Protein AF-A0A3S0NLK7-F1 (afdb_monomer)

Solvent-accessible surface area (backbone atoms only — not comparable to full-atom values): 34223 Å² total; per-residue (Å²): 104,27,42,64,58,26,30,25,56,43,74,73,51,51,88,79,39,88,52,37,78,46,50,52,75,60,57,81,65,45,55,48,45,50,27,15,70,61,69,14,64,43,46,38,21,33,33,42,29,36,54,94,36,46,49,74,52,38,60,86,57,75,62,65,37,59,60,49,41,72,63,35,58,80,70,47,54,76,66,58,44,52,55,42,70,75,43,75,79,43,39,48,42,82,36,52,50,73,43,48,59,56,44,64,71,34,70,73,47,45,51,30,44,77,71,64,45,32,44,85,68,46,72,49,74,67,65,29,29,29,29,73,78,40,47,34,31,42,37,55,89,38,64,54,24,48,33,36,15,30,90,30,33,48,65,51,22,50,41,63,41,53,76,36,41,46,39,30,11,27,46,52,41,48,39,46,73,32,71,65,24,50,47,53,45,68,77,38,70,50,54,42,78,49,39,19,26,26,31,40,35,36,44,57,97,91,38,77,44,48,72,56,20,31,38,31,25,58,44,81,51,28,72,87,44,32,69,41,44,30,32,34,39,46,36,39,39,39,77,45,63,96,88,38,80,22,61,46,55,50,41,33,46,53,35,10,62,75,68,75,48,55,43,43,58,40,38,51,52,38,49,52,44,43,46,58,70,44,53,58,51,54,55,46,39,34,63,77,64,15,45,47,62,58,49,23,29,87,27,32,27,37,30,40,44,101,67,60,37,62,65,35,40,36,41,43,60,33,68,37,45,34,29,38,48,94,31,42,68,64,49,35,71,65,33,76,72,61,43,74,67,29,63,30,65,40,60,71,82,60,44,42,51,55,46,42,30,22,46,40,59,52,22,50,47,37,49,42,46,39,37,29,80,69,68,34,38,64,50,69,64,47,44,43,49,54,39,48,61,43,59,77,41,45,92,73,50,83,77,51,39,44,54,47,65,54,35,41,49,52,41,58,37,79,35,46,55,62,25,52,75,70,65,50,46,37,70,81,42,52,94,88,59,46,61,46,65,41,82,36,78,39,70,44,33,56,70,32,60,54,47,75,61,33,57,54,94,58,72,56,77,79,48,72,50,74,42,78,96,76,73,43,40,42,35,33,20,45,59,44,70,91,80,42,43,70,60,53,53,54,45,32,57,35,82,87,34,38,90,78,67,71,60,58,64,60,66,70,61,56,49,51,49,50,68,55,40,60,80,36,89,32,27,29,53,29,40,28,19,54,73,83,40,80,40,33,39,40,31,37,31,30,34,69,63,38,75,70,29,75,75,52,96,46,46,43,29,36,31,28,53,50,80,48,73,64,57,77,54,76,95,74,46,55,65,67,63,54,50,46,53,52,49,41,56,54,62,51,38,85,49,46,55,31,43,34,40,65,52,46,71,83,43,57,72,57,55,59,52,42,44,62,53,28,38,43,82,78,49,76,44,80,52,102,88,50,52,18,37,34,27,44,23,38,61,67,42,26,32,72,61,38,56,69,52,54,58,53,45,77,74,109

InterPro domains:
  IPR007310 Aerobactin siderophore biosynthesis, IucA/IucC, N-terminal [PF04183] (2-238)
  IPR016181 Acyl-CoA N-acyltransferase [SSF55729] (447-637)
  IPR019432 Acyltransferase MbtK/IucB-like, conserved domain [SM01006] (477-526)
  IPR022770 Aerobactin siderophore biosynthesis IucA/IucC-like, C-terminal [PF06276] (269-427)
  IPR037455 Aerobactin siderophore biosynthesis, IucA/IucC-like [PTHR34384] (2-446)

Mean predicted aligned error: 5.91 Å

pLDDT: mean 93.72, std 5.97, range [46.5, 98.81]

Nearest PDB structures (foldseek):
  5jm8-assembly1_A  TM=9.174E-01  e=2.131E-36  Klebsiella pneumoniae subsp. pneumoniae
  5jm7-assembly1_A  TM=9.037E-01  e=6.084E-33  Klebsiella pneumoniae subsp. pneumoniae
  7qf6-assembly2_C  TM=8.451E-01  e=8.985E-13  Aspergillus fumigatus
  1yk3-assembly10_F  TM=9.274E-01  e=9.444E-11  Mycobacterium tuberculosis
  1yk3-assembly2_B  TM=9.245E-01  e=1.052E-10  Mycobacterium tuberculosis

Foldseek 3Di:
DFPLCQQLLLPPAQPQFPCQPAWALDDDCSCCQLHSVNQHKFFWWKKWAAVVFKDKFFLVDDTPQVVVCVQWLVFADPVVVVVCVVVVNTTMATAHQSLVVVQCPDPQVVVCVVVVRMDTRTGTDDMWTAGNLSQWTDDQADQKIKRFQAQIDRQLARSWDDQLLLVLLLLVSNLLVFPLNVVLCVVQVQEAEFGQNMWMFGHDPRDTDRRSTMGITGDPCHDPNRRFQKHQQSQQLDQDDPPHGGNVQCLLVVLCVVVVHALAVSLLVLLLLVLVNAVVSQQVCCLPVQKHFLQARRQWMFGADPSRHGRHIYGDDSSGIAGEPVCVVVSCVRPPPRCVSNVRYDYLVLPQLSRCQRRPVRGSVSSLCSCVVSVSHPSLVSLLSVLVSLVVCPVVHPRCNSVCLQWDLWGWYANSPVQVVVSQHLVVDDPRDSGDTDTDGRSSLCNLQDCVWQPNPDQDWPFWDADPVLRKIKTKGFDDCVPCLVVVLVLCCDPVNCVFPVSVDDSVVVSVVQVVRNPDSFKTKMFMDINNHTFKMKIKTQLSPDPVVVQDSDGSQEIEMDIGTRDDDPSPGPPLVNVLRVVLVSLLRPSHFKYKDWGAPPPVVVVVSVVLQQKDFDDWTD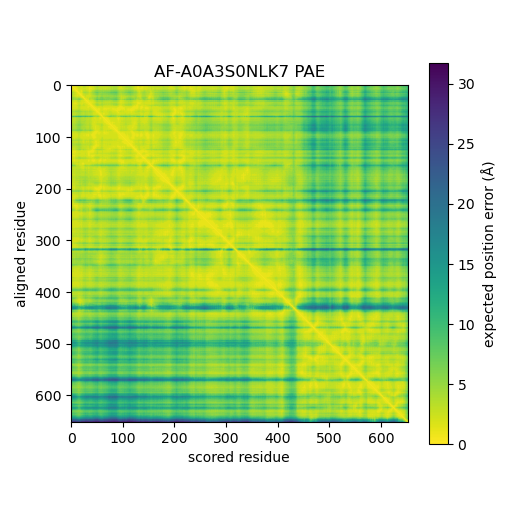DPVGITGIIIHGPVSRCVSVVVSVVVSVVD

Sequence (652 aa):
MSFIEAEQSLILGHILHPVPKSKQGFVGEDLLKYSPETSGRFQLFYFLVNPENMIEKNADGEPVSKELAEKIYPTLNPEHKRLWDQHPEYHILPMHPWEADYLLGQENVQIMEEQGILFALGHYGDYFTPTSSVRTVYNEDNKWMFKFSLHVKITNSERINLYPELHRGYDISMLLKTDWGKSLQKDFPEIDFMVDPAFMAVTFNGKVINGFNISIRRNPFQGEQKNKNVTLLAALCQDGILGKPSRLQNIITTTAEKLGQSVEKIAVEWFKQYLHLCVRPIVRILNTYGLACEFHQQNVMIELDRNGFPAKIYFRDNQGFFFREGKKDLVSAALPGIADESQSIIDEESLAPKYTYYLVTNNILGVVNALGCNRLADEKKLIDLVYKAFKELENEDETGLVSYITNKRNWYTKGNLITSLQNINEADESLEYPAVFLDTPNPLNKYFYSRQLIKPGTTGTVYSRHFEDKNITISIRPFDIDRDFEMVHEWFNMEHAKPYWKMDGPKRDLELWFRTILPGDEQHSFIGEVNGVPQFSFEPYWPMRDIVGAYYDSLPSDYGTHFFVAETRKDKKYSFESFQVALDYIFSLPEVGKCIGEASVEAVPTDRLITRLGYTREGVITMPHKTAYLTFCTRENYWEKCPESRLEVNNA

Structure (mmCIF, N/CA/C/O backbone):
data_AF-A0A3S0NLK7-F1
#
_entry.id   AF-A0A3S0NLK7-F1
#
loop_
_atom_site.group_PDB
_atom_site.id
_atom_site.type_symbol
_atom_site.label_atom_id
_atom_site.label_alt_id
_atom_site.label_comp_id
_atom_site.label_asym_id
_atom_site.label_entity_id
_atom_site.label_seq_id
_atom_site.pdbx_PDB_ins_code
_atom_site.Cartn_x
_atom_site.Cartn_y
_atom_site.Cartn_z
_atom_site.occupancy
_atom_site.B_iso_or_equiv
_atom_site.auth_seq_id
_atom_site.auth_comp_id
_atom_site.auth_asym_id
_atom_site.auth_atom_id
_atom_site.pdbx_PDB_model_num
ATOM 1 N N . MET A 1 1 ? 0.655 -21.603 -12.698 1.00 87.06 1 MET A N 1
ATOM 2 C CA . MET A 1 1 ? 0.553 -20.333 -13.432 1.00 87.06 1 MET A CA 1
ATOM 3 C C . MET A 1 1 ? 1.938 -19.735 -13.420 1.00 87.06 1 MET A C 1
ATOM 5 O O . MET A 1 1 ? 2.490 -19.605 -12.331 1.00 87.06 1 MET A O 1
ATOM 9 N N . SER A 1 2 ? 2.506 -19.512 -14.596 1.00 91.69 2 SER A N 1
ATOM 10 C CA . SER A 1 2 ? 3.814 -18.883 -14.775 1.00 91.69 2 SER A CA 1
ATOM 11 C C . SER A 1 2 ? 3.755 -17.383 -14.465 1.00 91.69 2 SER A C 1
ATOM 13 O O . SER A 1 2 ? 2.673 -16.816 -14.284 1.00 91.69 2 SER A O 1
ATOM 15 N N . PHE A 1 3 ? 4.923 -16.734 -14.448 1.00 94.44 3 PHE A N 1
ATOM 16 C CA . PHE A 1 3 ? 5.037 -15.282 -14.291 1.00 94.44 3 PHE A CA 1
ATOM 17 C C . PHE A 1 3 ? 4.181 -14.517 -15.316 1.00 94.44 3 PHE A C 1
ATOM 19 O O . PHE A 1 3 ? 3.362 -13.680 -14.937 1.00 94.44 3 PHE A O 1
ATOM 26 N N . ILE A 1 4 ? 4.334 -14.821 -16.610 1.00 96.06 4 ILE A N 1
ATOM 27 C CA . ILE A 1 4 ? 3.654 -14.051 -17.657 1.00 96.06 4 ILE A CA 1
ATOM 28 C C . ILE A 1 4 ? 2.142 -14.291 -17.675 1.00 96.06 4 ILE A C 1
ATOM 30 O O . ILE A 1 4 ? 1.378 -13.347 -17.860 1.00 96.06 4 ILE A O 1
ATOM 34 N N . GLU A 1 5 ? 1.691 -15.517 -17.394 1.00 95.50 5 GLU A N 1
ATOM 35 C CA . GLU A 1 5 ? 0.260 -15.803 -17.243 1.00 95.50 5 GLU A CA 1
ATOM 36 C C . GLU A 1 5 ? -0.346 -14.977 -16.099 1.00 95.50 5 GLU A C 1
ATOM 38 O O . GLU A 1 5 ? -1.459 -14.468 -16.225 1.00 95.50 5 GLU A O 1
ATOM 43 N N . ALA A 1 6 ? 0.384 -14.803 -14.992 1.00 94.38 6 ALA A N 1
ATOM 44 C CA . ALA A 1 6 ? -0.085 -13.992 -13.876 1.00 94.38 6 ALA A CA 1
ATOM 45 C C . ALA A 1 6 ? -0.149 -12.497 -14.226 1.00 94.38 6 ALA A C 1
ATOM 47 O O . ALA A 1 6 ? -1.147 -11.849 -13.908 1.00 94.38 6 ALA A O 1
ATOM 48 N N . GLU A 1 7 ? 0.859 -11.960 -14.918 1.00 96.25 7 GLU A N 1
ATOM 49 C CA . GLU A 1 7 ? 0.860 -10.576 -15.422 1.00 96.25 7 GLU A CA 1
ATOM 50 C C . GLU A 1 7 ? -0.325 -10.286 -16.351 1.00 96.25 7 GLU A C 1
ATOM 52 O O . GLU A 1 7 ? -0.942 -9.223 -16.267 1.00 96.25 7 GLU A O 1
ATOM 57 N N . GLN A 1 8 ? -0.667 -11.248 -17.208 1.00 96.50 8 GLN A N 1
ATOM 58 C CA . GLN A 1 8 ? -1.747 -11.135 -18.191 1.00 96.50 8 GLN A CA 1
ATOM 59 C C . GLN A 1 8 ? -3.132 -11.436 -17.614 1.00 96.50 8 GLN A C 1
ATOM 61 O O . GLN A 1 8 ? -4.150 -11.130 -18.231 1.00 96.50 8 GLN A O 1
ATOM 66 N N . SER A 1 9 ? -3.189 -11.972 -16.393 1.00 95.06 9 SER A N 1
ATOM 67 C CA . SER A 1 9 ? -4.448 -12.321 -15.734 1.00 95.06 9 SER A CA 1
ATOM 68 C C . SER A 1 9 ? -5.159 -11.148 -15.056 1.00 95.06 9 SER A C 1
ATOM 70 O O . SER A 1 9 ? -6.285 -11.328 -14.602 1.00 95.06 9 SER A O 1
ATOM 72 N N . LEU A 1 10 ? -4.556 -9.955 -14.961 1.00 95.31 10 LEU A N 1
ATOM 73 C CA . LEU A 1 10 ? -5.193 -8.781 -14.347 1.00 95.31 10 LEU A CA 1
ATOM 74 C C . LEU A 1 10 ? -6.214 -8.152 -15.309 1.00 95.31 10 LEU A C 1
ATOM 76 O O . LEU A 1 10 ? -5.906 -7.178 -15.992 1.00 95.31 10 LEU A O 1
ATOM 80 N N . ILE A 1 11 ? -7.441 -8.672 -15.355 1.00 94.00 11 ILE A N 1
ATOM 81 C CA . ILE A 1 11 ? -8.468 -8.241 -16.325 1.00 94.00 11 ILE A CA 1
ATOM 82 C C . ILE A 1 11 ? -9.276 -7.035 -15.835 1.00 94.00 11 ILE A C 1
ATOM 84 O O . ILE A 1 11 ? -9.714 -6.224 -16.645 1.00 94.00 11 ILE A O 1
ATOM 88 N N . LEU A 1 12 ? -9.452 -6.866 -14.522 1.00 93.56 12 LEU A N 1
ATOM 89 C CA . LEU A 1 12 ? -10.210 -5.732 -13.969 1.00 93.56 12 LEU A CA 1
ATOM 90 C C . LEU A 1 12 ? -9.354 -4.462 -13.833 1.00 93.56 12 LEU A C 1
ATOM 92 O O . LEU A 1 12 ? -9.858 -3.350 -13.960 1.00 93.56 12 LEU A O 1
ATOM 96 N N . GLY A 1 13 ? -8.036 -4.616 -13.669 1.00 92.69 13 GLY A N 1
ATOM 97 C CA . GLY A 1 13 ? -7.112 -3.498 -13.475 1.00 92.69 13 GLY A CA 1
ATOM 98 C C . GLY A 1 13 ? -7.158 -2.952 -12.046 1.00 92.69 13 GLY A C 1
ATOM 99 O O . GLY A 1 13 ? -7.387 -3.699 -11.100 1.00 92.69 13 GLY A O 1
ATOM 100 N N . HIS A 1 14 ? -6.886 -1.659 -11.874 1.00 91.56 14 HIS A N 1
ATOM 101 C CA . HIS A 1 14 ? -6.833 -1.035 -10.551 1.00 91.56 14 HIS A CA 1
ATOM 102 C C . HIS A 1 14 ? -8.239 -0.921 -9.927 1.00 91.56 14 HIS A C 1
ATOM 104 O O . HIS A 1 14 ? -9.056 -0.126 -10.381 1.00 91.56 14 HIS A O 1
ATOM 110 N N . ILE A 1 15 ? -8.487 -1.641 -8.825 1.00 87.62 15 ILE A N 1
ATOM 111 C CA . ILE A 1 15 ? -9.813 -1.753 -8.175 1.00 87.62 15 ILE A CA 1
ATOM 112 C C . ILE A 1 15 ? -10.405 -0.425 -7.664 1.00 87.62 15 ILE A C 1
ATOM 114 O O . ILE A 1 15 ? -11.615 -0.250 -7.648 1.00 87.62 15 ILE A O 1
ATOM 118 N N . LEU A 1 16 ? -9.555 0.533 -7.283 1.00 89.00 16 LEU A N 1
ATOM 119 C CA . LEU A 1 16 ? -9.941 1.878 -6.836 1.00 89.00 16 LEU A CA 1
ATOM 120 C C . LEU A 1 16 ? -9.727 2.968 -7.904 1.00 89.00 16 LEU A C 1
ATOM 122 O O . LEU A 1 16 ? -9.461 4.117 -7.555 1.00 89.00 16 LEU A O 1
ATOM 126 N N . HIS A 1 17 ? -9.771 2.635 -9.195 1.00 92.19 17 HIS A N 1
ATOM 127 C CA . HIS A 1 17 ? -9.670 3.614 -10.282 1.00 92.19 17 HIS A CA 1
ATOM 128 C C . HIS A 1 17 ? -10.963 3.616 -11.115 1.00 92.19 17 HIS A C 1
ATOM 130 O O . HIS A 1 17 ? -11.472 2.539 -11.410 1.00 92.19 17 HIS A O 1
ATOM 136 N N . PRO A 1 18 ? -11.503 4.780 -11.534 1.00 93.19 18 PRO A N 1
ATOM 137 C CA . PRO A 1 18 ? -12.793 4.836 -12.234 1.00 93.19 18 PRO A CA 1
ATOM 138 C C . PRO A 1 18 ? -12.772 4.210 -13.636 1.00 93.19 18 PRO A C 1
ATOM 140 O O . PRO A 1 18 ? -13.767 3.648 -14.081 1.00 93.19 18 PRO A O 1
ATOM 143 N N . VAL A 1 19 ? -11.640 4.302 -14.342 1.00 92.62 19 VAL A N 1
ATOM 144 C CA . VAL A 1 19 ? -11.469 3.776 -15.712 1.00 92.62 19 VAL A CA 1
ATOM 145 C C . VAL A 1 19 ? -10.187 2.938 -15.845 1.00 92.62 19 VAL A C 1
ATOM 147 O O . VAL A 1 19 ? -9.260 3.307 -16.564 1.00 92.62 19 VAL A O 1
ATOM 150 N N . PRO A 1 20 ? -10.071 1.811 -15.120 1.00 92.56 20 PRO A N 1
ATOM 151 C CA . PRO A 1 20 ? -8.802 1.102 -14.916 1.00 92.56 20 PRO A CA 1
ATOM 152 C C . PRO A 1 20 ? -8.222 0.465 -16.187 1.00 92.56 20 PRO A C 1
ATOM 154 O O . PRO A 1 20 ? -7.042 0.122 -16.213 1.00 92.56 20 PRO A O 1
ATOM 157 N N . LYS A 1 21 ? -9.045 0.302 -17.230 1.00 93.56 21 LYS A N 1
ATOM 158 C CA . LYS A 1 21 ? -8.667 -0.259 -18.536 1.00 93.56 21 LYS A CA 1
ATOM 159 C C . LYS A 1 21 ? -8.654 0.756 -19.676 1.00 93.56 21 LYS A C 1
ATOM 161 O O . LYS A 1 21 ? -8.452 0.368 -20.823 1.00 93.56 21 LYS A O 1
ATOM 166 N N . SER A 1 22 ? -8.833 2.041 -19.369 1.00 92.69 22 SER A N 1
ATOM 167 C CA . SER A 1 22 ? -8.627 3.107 -20.349 1.00 92.69 22 SER A CA 1
ATOM 168 C C . SER A 1 22 ? -7.155 3.145 -20.772 1.00 92.69 22 SER A C 1
ATOM 170 O O . SER A 1 22 ? -6.270 3.212 -19.919 1.00 92.69 22 SER A O 1
ATOM 172 N N . LYS A 1 23 ? -6.917 3.101 -22.087 1.00 93.56 23 LYS A N 1
ATOM 173 C CA . LYS A 1 23 ? -5.602 3.167 -22.747 1.00 93.56 23 LYS A CA 1
ATOM 174 C C . LYS A 1 23 ? -5.692 4.209 -23.867 1.00 93.56 23 LYS A C 1
ATOM 176 O O . LYS A 1 23 ? -5.862 3.858 -25.032 1.00 93.56 23 LYS A O 1
ATOM 181 N N . GLN A 1 24 ? -5.714 5.491 -23.502 1.00 91.69 24 GLN A N 1
ATOM 182 C CA . GLN A 1 24 ? -5.967 6.575 -24.460 1.00 91.69 24 GLN A CA 1
ATOM 183 C C . GLN A 1 24 ? -4.737 6.754 -25.351 1.00 91.69 24 GLN A C 1
ATOM 185 O O . GLN A 1 24 ? -3.665 7.067 -24.844 1.00 91.69 24 GLN A O 1
ATOM 190 N N . GLY A 1 25 ? -4.901 6.503 -26.649 1.00 89.94 25 GLY A N 1
ATOM 191 C CA . GLY A 1 25 ? -3.826 6.465 -27.646 1.00 89.94 25 GLY A CA 1
ATOM 192 C C . GLY A 1 25 ? -3.900 5.208 -28.517 1.00 89.94 25 GLY A C 1
ATOM 193 O O . GLY A 1 25 ? -3.697 5.282 -29.722 1.00 89.94 25 GLY A O 1
ATOM 194 N N . PHE A 1 26 ? -4.307 4.071 -27.942 1.00 94.19 26 PHE A N 1
ATOM 195 C CA . PHE A 1 26 ? -4.542 2.840 -28.702 1.00 94.19 26 PHE A CA 1
ATOM 196 C C . PHE A 1 26 ? -5.905 2.852 -29.394 1.00 94.19 26 PHE A C 1
ATOM 198 O O . PHE A 1 26 ? -6.930 3.137 -28.766 1.00 94.19 26 PHE A O 1
ATOM 205 N N . VAL A 1 27 ? -5.927 2.480 -30.676 1.00 90.56 27 VAL A N 1
ATOM 206 C CA . VAL A 1 27 ? -7.148 2.390 -31.487 1.00 90.56 27 VAL A CA 1
ATOM 207 C C . VAL A 1 27 ? -7.252 1.036 -32.190 1.00 90.56 27 VAL A C 1
ATOM 209 O O . VAL A 1 27 ? -6.257 0.441 -32.590 1.00 90.56 27 VAL A O 1
ATOM 212 N N . GLY A 1 28 ? -8.476 0.526 -32.352 1.00 90.25 28 GLY A N 1
ATOM 213 C CA . GLY A 1 28 ? -8.734 -0.694 -33.127 1.00 90.25 28 GLY A CA 1
ATOM 214 C C . GLY A 1 28 ? -7.895 -1.900 -32.679 1.00 90.25 28 GLY A C 1
ATOM 215 O O . GLY A 1 28 ? -8.035 -2.377 -31.552 1.00 90.25 28 GLY A O 1
ATOM 216 N N . GLU A 1 29 ? -7.039 -2.399 -33.575 1.00 92.38 29 GLU A N 1
ATOM 217 C CA . GLU A 1 29 ? -6.204 -3.588 -33.353 1.00 92.38 29 GLU A CA 1
ATOM 218 C C . GLU A 1 29 ? -5.076 -3.379 -32.331 1.00 92.38 29 GLU A C 1
ATOM 220 O O . GLU A 1 29 ? -4.624 -4.363 -31.736 1.00 92.38 29 GLU A O 1
ATOM 225 N N . ASP A 1 30 ? -4.673 -2.134 -32.043 1.00 94.44 30 ASP A N 1
ATOM 226 C CA . ASP A 1 30 ? -3.659 -1.826 -31.021 1.00 94.44 30 ASP A CA 1
ATOM 227 C C . ASP A 1 30 ? -4.038 -2.432 -29.669 1.00 94.44 30 ASP A C 1
ATOM 229 O O . ASP A 1 30 ? -3.212 -3.025 -28.970 1.00 94.44 30 ASP A O 1
ATOM 233 N N . LEU A 1 31 ? -5.327 -2.341 -29.325 1.00 92.62 31 LEU A N 1
ATOM 234 C CA . LEU A 1 31 ? -5.859 -2.879 -28.082 1.00 92.62 31 LEU A CA 1
ATOM 235 C C . LEU A 1 31 ? -5.753 -4.400 -28.017 1.00 92.62 31 LEU A C 1
ATOM 237 O O . LEU A 1 31 ? -5.651 -4.922 -26.917 1.00 92.62 31 LEU A O 1
ATOM 241 N N . LEU A 1 32 ? -5.769 -5.120 -29.138 1.00 92.50 32 LEU A N 1
ATOM 242 C CA . LEU A 1 32 ? -5.601 -6.576 -29.144 1.00 92.50 32 LEU A CA 1
ATOM 243 C C . LEU A 1 32 ? -4.123 -6.971 -29.143 1.00 92.50 32 LEU A C 1
ATOM 245 O O . LEU A 1 32 ? -3.751 -7.971 -28.531 1.00 92.50 32 LEU A O 1
ATOM 249 N N . LYS A 1 33 ? -3.280 -6.188 -29.818 1.00 95.44 33 LYS A N 1
ATOM 250 C CA . LYS A 1 33 ? -1.861 -6.493 -30.012 1.00 95.44 33 LYS A CA 1
ATOM 251 C C . LYS A 1 33 ? -0.993 -6.125 -28.809 1.00 95.44 33 LYS A C 1
ATOM 253 O O . LYS A 1 33 ? -0.099 -6.892 -28.456 1.00 95.44 33 LYS A O 1
ATOM 258 N N . TYR A 1 34 ? -1.250 -4.976 -28.185 1.00 96.75 34 TYR A N 1
ATOM 259 C CA . TYR A 1 34 ? -0.389 -4.398 -27.145 1.00 96.75 34 TYR A CA 1
ATOM 260 C C . TYR A 1 34 ? -0.966 -4.516 -25.729 1.00 96.75 34 TYR A C 1
ATOM 262 O O . TYR A 1 34 ? -0.320 -4.123 -24.761 1.00 96.75 34 TYR A O 1
ATOM 270 N N . SER A 1 35 ? -2.160 -5.086 -25.571 1.00 95.31 35 SER A N 1
ATOM 271 C CA . SER A 1 35 ? -2.757 -5.316 -24.254 1.00 95.31 35 SER A CA 1
ATOM 272 C C . SER A 1 35 ? -2.306 -6.640 -23.624 1.00 95.31 35 SER A C 1
ATOM 274 O O . SER A 1 35 ? -2.292 -7.668 -24.303 1.00 95.31 35 SER A O 1
ATOM 276 N N . PRO A 1 36 ? -2.006 -6.667 -22.313 1.00 96.12 36 PRO A N 1
ATOM 277 C CA . PRO A 1 36 ? -1.712 -7.911 -21.605 1.00 96.12 36 PRO A CA 1
ATOM 278 C C . PRO A 1 36 ? -2.922 -8.847 -21.526 1.00 96.12 36 PRO A C 1
ATOM 280 O O . PRO A 1 36 ? -2.758 -10.058 -21.598 1.00 96.12 36 PRO A O 1
ATOM 283 N N . GLU A 1 37 ? -4.140 -8.309 -21.438 1.00 94.75 37 GLU A N 1
ATOM 284 C CA . GLU A 1 37 ? -5.375 -9.086 -21.254 1.00 94.75 37 GLU A CA 1
ATOM 285 C C . GLU A 1 37 ? -5.709 -9.993 -22.451 1.00 94.75 37 GLU A C 1
ATOM 287 O O . GLU A 1 37 ? -6.505 -10.921 -22.326 1.00 94.75 37 GLU A O 1
ATOM 292 N N . THR A 1 38 ? -5.119 -9.717 -23.614 1.00 94.94 38 THR A N 1
ATOM 293 C CA . THR A 1 38 ? -5.295 -10.479 -24.859 1.00 94.94 38 THR A CA 1
ATOM 294 C C . THR A 1 38 ? -4.093 -11.358 -25.187 1.00 94.94 38 THR A C 1
ATOM 296 O O . THR A 1 38 ? -4.088 -12.004 -26.235 1.00 94.94 38 THR A O 1
ATOM 299 N N . SER A 1 39 ? -3.071 -11.384 -24.321 1.00 95.88 39 SER A N 1
ATOM 300 C CA . SER A 1 39 ? -1.820 -12.118 -24.540 1.00 95.88 39 SER A CA 1
ATOM 301 C C . SER A 1 39 ? -1.176 -11.818 -25.902 1.00 95.88 39 SER A C 1
ATOM 303 O O . SER A 1 39 ? -0.604 -12.701 -26.547 1.00 95.88 39 SER A O 1
ATOM 305 N N . GLY A 1 40 ? -1.287 -10.564 -26.359 1.00 95.38 40 GLY A N 1
ATOM 306 C CA . GLY A 1 40 ? -0.778 -10.141 -27.659 1.00 95.38 40 GLY A CA 1
ATOM 307 C C . GLY A 1 40 ? 0.734 -10.335 -27.771 1.00 95.38 40 GLY A C 1
ATOM 308 O O . GLY A 1 40 ? 1.470 -10.230 -26.786 1.00 95.38 40 GLY A O 1
ATOM 309 N N . ARG A 1 41 ? 1.219 -10.656 -28.973 1.00 97.06 41 ARG A N 1
ATOM 310 C CA . ARG A 1 41 ? 2.651 -10.835 -29.248 1.00 97.06 41 ARG A CA 1
ATOM 311 C C . ARG A 1 41 ? 3.077 -10.004 -30.444 1.00 97.06 41 ARG A C 1
ATOM 313 O O . ARG A 1 41 ? 2.363 -9.942 -31.442 1.00 97.06 41 ARG A O 1
ATOM 320 N N . PHE A 1 42 ? 4.259 -9.406 -30.364 1.00 98.06 42 PHE A N 1
ATOM 321 C CA . PHE A 1 42 ? 4.812 -8.580 -31.434 1.00 98.06 42 PHE A CA 1
ATOM 322 C C . PHE A 1 42 ? 6.340 -8.588 -31.419 1.00 98.06 42 PHE A C 1
ATOM 324 O O . PHE A 1 42 ? 6.962 -8.761 -30.374 1.00 98.06 42 PHE A O 1
ATOM 331 N N . GLN A 1 43 ? 6.937 -8.400 -32.592 1.00 97.88 43 GLN A N 1
ATOM 332 C CA . GLN A 1 43 ? 8.355 -8.074 -32.716 1.00 97.88 43 GLN A CA 1
ATOM 333 C C . GLN A 1 43 ? 8.576 -6.608 -32.346 1.00 97.88 43 GLN A C 1
ATOM 335 O O . GLN A 1 43 ? 7.712 -5.763 -32.603 1.00 97.88 43 GLN A O 1
ATOM 340 N N . LEU A 1 44 ? 9.727 -6.306 -31.750 1.00 98.50 44 LEU A N 1
ATOM 341 C CA . LEU A 1 44 ? 10.121 -4.926 -31.471 1.00 98.50 44 LEU A CA 1
ATOM 342 C C . LEU A 1 44 ? 10.449 -4.197 -32.775 1.00 98.50 44 LEU A C 1
ATOM 344 O O . LEU A 1 44 ? 10.815 -4.822 -33.770 1.00 98.50 44 LEU A O 1
ATOM 348 N N . PHE A 1 45 ? 10.302 -2.876 -32.762 1.00 98.62 45 PHE A N 1
ATOM 349 C CA . PHE A 1 45 ? 10.822 -2.008 -33.813 1.00 98.62 45 PHE A CA 1
ATOM 350 C C . PHE A 1 45 ? 12.277 -1.660 -33.494 1.00 98.62 45 PHE A C 1
ATOM 352 O O . PHE A 1 45 ? 12.625 -1.563 -32.321 1.00 98.62 45 PHE A O 1
ATOM 359 N N . TYR A 1 46 ? 13.128 -1.461 -34.495 1.00 98.62 46 TYR A N 1
ATOM 360 C CA . TYR A 1 46 ? 14.517 -1.066 -34.276 1.00 98.62 46 TYR A CA 1
ATOM 361 C C . TYR A 1 46 ? 14.878 0.200 -35.042 1.00 98.62 46 TYR A C 1
ATOM 363 O O . TYR A 1 46 ? 14.493 0.369 -36.199 1.00 98.62 46 TYR A O 1
ATOM 371 N N . PHE A 1 47 ? 15.666 1.053 -34.395 1.00 98.62 47 PHE A N 1
ATOM 372 C CA . PHE A 1 47 ? 16.392 2.148 -35.024 1.00 98.62 47 PHE A CA 1
ATOM 373 C C . PHE A 1 47 ? 17.889 1.846 -35.025 1.00 98.62 47 PHE A C 1
ATOM 375 O O . PHE A 1 47 ? 18.392 1.147 -34.143 1.00 98.62 47 PHE A O 1
ATOM 382 N N . LEU A 1 48 ? 18.594 2.403 -36.000 1.00 98.19 48 LEU A N 1
ATOM 383 C CA . LEU A 1 48 ? 20.046 2.520 -36.012 1.00 98.19 48 LEU A CA 1
ATOM 384 C C . LEU A 1 48 ? 20.389 3.983 -35.716 1.00 98.19 48 LEU A C 1
ATOM 386 O O . LEU A 1 48 ? 19.915 4.854 -36.437 1.00 98.19 48 LEU A O 1
ATOM 390 N N . VAL A 1 49 ? 21.144 4.270 -34.655 1.00 98.50 49 VAL A N 1
ATOM 391 C CA . VAL A 1 49 ? 21.330 5.634 -34.125 1.00 98.50 49 VAL A CA 1
ATOM 392 C C . VAL A 1 49 ? 22.812 5.971 -34.007 1.00 98.50 49 VAL A C 1
ATOM 394 O O . VAL A 1 49 ? 23.605 5.151 -33.541 1.00 98.50 49 VAL A O 1
ATOM 397 N N . ASN A 1 50 ? 23.180 7.192 -34.392 1.00 98.06 50 ASN A N 1
ATOM 398 C CA . ASN A 1 50 ? 24.525 7.716 -34.201 1.00 98.06 50 ASN A CA 1
ATOM 399 C C . ASN A 1 50 ? 24.881 7.715 -32.696 1.00 98.06 50 ASN A C 1
ATOM 401 O O . ASN A 1 50 ? 24.121 8.273 -31.895 1.00 98.06 50 ASN A O 1
ATOM 405 N N . PRO A 1 51 ? 26.020 7.124 -32.283 1.00 96.69 51 PRO A N 1
ATOM 406 C CA . PRO A 1 51 ? 26.405 7.046 -30.875 1.00 96.69 51 PRO A CA 1
ATOM 407 C C . PRO A 1 51 ? 26.572 8.419 -30.207 1.00 96.69 51 PRO A C 1
ATOM 409 O O . PRO A 1 51 ? 26.356 8.522 -29.004 1.00 96.69 51 PRO A O 1
ATOM 412 N N . GLU A 1 52 ? 26.883 9.489 -30.950 1.00 96.81 52 GLU A N 1
ATOM 413 C CA . GLU A 1 52 ? 26.953 10.854 -30.396 1.00 96.81 52 GLU A CA 1
ATOM 414 C C . GLU A 1 52 ? 25.589 11.371 -29.907 1.00 96.81 52 GLU A C 1
ATOM 416 O O . GLU A 1 52 ? 25.518 12.258 -29.056 1.00 96.81 52 GLU A O 1
ATOM 421 N N . ASN A 1 53 ? 24.500 10.793 -30.416 1.00 98.00 53 ASN A N 1
ATOM 422 C CA . ASN A 1 53 ? 23.129 11.139 -30.067 1.00 98.00 53 ASN A CA 1
ATOM 423 C C . ASN A 1 53 ? 22.483 10.130 -29.114 1.00 98.00 53 ASN A C 1
ATOM 425 O O . ASN A 1 53 ? 21.331 10.328 -28.732 1.00 98.00 53 ASN A O 1
ATOM 429 N N . MET A 1 54 ? 23.189 9.078 -28.701 1.00 97.19 54 MET A N 1
ATOM 430 C CA . MET A 1 54 ? 22.646 8.020 -27.855 1.00 97.19 54 MET A CA 1
ATOM 431 C C . MET A 1 54 ? 23.351 7.986 -26.499 1.00 97.19 54 MET A C 1
ATOM 433 O O . MET A 1 54 ? 24.573 7.928 -26.403 1.00 97.19 54 MET A O 1
ATOM 437 N N . ILE A 1 55 ? 22.563 7.979 -25.428 1.00 97.75 55 ILE A N 1
ATOM 438 C CA . ILE A 1 55 ? 23.047 7.734 -24.071 1.00 97.75 55 ILE A CA 1
ATOM 439 C C . ILE A 1 55 ? 22.706 6.294 -23.727 1.00 97.75 55 ILE A C 1
ATOM 441 O O . ILE A 1 55 ? 21.538 5.909 -23.744 1.00 97.75 55 ILE A O 1
ATOM 445 N N . GLU A 1 56 ? 23.716 5.513 -23.368 1.00 97.75 56 GLU A N 1
ATOM 446 C CA . GLU A 1 56 ? 23.549 4.143 -22.904 1.00 97.75 56 GLU A CA 1
ATOM 447 C C . GLU A 1 56 ? 24.368 3.926 -21.634 1.00 97.75 56 GLU A C 1
ATOM 449 O O . GLU A 1 56 ? 25.558 4.244 -21.576 1.00 97.75 56 GLU A O 1
ATOM 454 N N . LYS A 1 57 ? 23.727 3.370 -20.606 1.00 97.00 57 LYS A N 1
ATOM 455 C CA . LYS A 1 57 ? 24.399 2.901 -19.393 1.00 97.00 57 LYS A CA 1
ATOM 456 C C . LYS A 1 57 ? 23.985 1.462 -19.121 1.00 97.00 57 LYS A C 1
ATOM 458 O O . LYS A 1 57 ? 22.829 1.107 -19.334 1.00 97.00 57 LYS A O 1
ATOM 463 N N . ASN A 1 58 ? 24.910 0.653 -18.606 1.00 97.19 58 ASN A N 1
ATOM 464 C CA . ASN A 1 58 ? 24.619 -0.679 -18.086 1.00 97.19 58 ASN A CA 1
ATOM 465 C C . ASN A 1 58 ? 25.491 -0.983 -16.864 1.00 97.19 58 ASN A C 1
ATOM 467 O O . ASN A 1 58 ? 26.707 -1.124 -16.971 1.00 97.19 58 ASN A O 1
ATOM 471 N N . ALA A 1 59 ? 24.866 -1.130 -15.699 1.00 95.50 59 ALA A N 1
ATOM 472 C CA . ALA A 1 59 ? 25.554 -1.489 -14.470 1.00 95.50 59 ALA A CA 1
ATOM 473 C C . ALA A 1 59 ? 26.174 -2.895 -14.558 1.00 95.50 59 ALA A C 1
ATOM 475 O O . ALA A 1 59 ? 27.157 -3.169 -13.874 1.00 95.50 59 ALA A O 1
ATOM 476 N N . ASP A 1 60 ? 25.616 -3.804 -15.369 1.00 92.88 60 ASP A N 1
ATOM 477 C CA . ASP A 1 60 ? 26.025 -5.212 -15.506 1.00 92.88 60 ASP A CA 1
ATOM 478 C C . ASP A 1 60 ? 27.168 -5.460 -16.510 1.00 92.88 60 ASP A C 1
ATOM 480 O O . ASP A 1 60 ? 27.546 -6.614 -16.718 1.00 92.88 60 ASP A O 1
ATOM 484 N N . GLY A 1 61 ? 27.769 -4.410 -17.076 1.00 89.38 61 GLY A N 1
ATOM 485 C CA . GLY A 1 61 ? 28.954 -4.517 -17.929 1.00 89.38 61 GLY A CA 1
ATOM 486 C C . GLY A 1 61 ? 28.699 -4.032 -19.352 1.00 89.38 61 GLY A C 1
ATOM 487 O O . GLY A 1 61 ? 28.537 -2.837 -19.569 1.00 89.38 61 GLY A O 1
ATOM 488 N N . GLU A 1 62 ? 28.714 -4.947 -20.324 1.00 90.94 62 GLU A N 1
ATOM 489 C CA . GLU A 1 62 ? 28.671 -4.602 -21.754 1.00 90.94 62 GLU A CA 1
ATOM 490 C C . GLU A 1 62 ? 27.388 -3.848 -22.162 1.00 90.94 62 GLU A C 1
ATOM 492 O O . GLU A 1 62 ? 26.309 -4.156 -21.642 1.00 90.94 62 GLU A O 1
ATOM 497 N N . PRO A 1 63 ? 27.469 -2.921 -23.135 1.00 94.88 63 PRO A N 1
ATOM 498 C CA . PRO A 1 63 ? 26.302 -2.281 -23.738 1.00 94.88 63 PRO A CA 1
ATOM 499 C C . PRO A 1 63 ? 25.268 -3.303 -24.228 1.00 94.88 63 PRO A C 1
ATOM 501 O O . PRO A 1 63 ? 25.601 -4.293 -24.886 1.00 94.88 63 PRO A O 1
ATOM 504 N N . VAL A 1 64 ? 23.995 -3.059 -23.925 1.00 96.62 64 VAL A N 1
ATOM 505 C CA . VAL A 1 64 ? 22.884 -3.902 -24.384 1.00 96.62 64 VAL A CA 1
ATOM 506 C C . VAL A 1 64 ? 22.685 -3.743 -25.894 1.00 96.62 64 VAL A C 1
ATOM 508 O O . VAL A 1 64 ? 22.326 -4.714 -26.560 1.00 96.62 64 VAL A O 1
ATOM 511 N N . SER A 1 65 ? 22.981 -2.567 -26.459 1.00 96.75 65 SER A N 1
ATOM 512 C CA . SER A 1 65 ? 22.953 -2.319 -27.908 1.00 96.75 65 SER A CA 1
ATOM 513 C C . SER A 1 65 ? 23.859 -3.292 -28.669 1.00 96.75 65 SER A C 1
ATOM 515 O O . SER A 1 65 ? 23.450 -3.869 -29.674 1.00 96.75 65 SER A O 1
ATOM 517 N N . LYS A 1 66 ? 25.057 -3.566 -28.149 1.00 95.62 66 LYS A N 1
ATOM 518 C CA . LYS A 1 66 ? 26.013 -4.506 -28.747 1.00 95.62 66 LYS A CA 1
ATOM 519 C C . LYS A 1 66 ? 25.478 -5.938 -28.782 1.00 95.62 66 LYS A C 1
ATOM 521 O O . LYS A 1 66 ? 25.522 -6.586 -29.823 1.00 95.62 66 LYS A O 1
ATOM 526 N N . GLU A 1 67 ? 24.924 -6.424 -27.672 1.00 94.75 67 GLU A N 1
ATOM 527 C CA . GLU A 1 67 ? 24.301 -7.754 -27.633 1.00 94.75 67 GLU A CA 1
ATOM 528 C C . GLU A 1 67 ? 23.106 -7.851 -28.590 1.00 94.75 67 GLU A C 1
ATOM 530 O O . GLU A 1 67 ? 22.917 -8.863 -29.270 1.00 94.75 67 GLU A O 1
ATOM 535 N N . LEU A 1 68 ? 22.273 -6.809 -28.636 1.00 95.88 68 LEU A N 1
ATOM 536 C CA . LEU A 1 68 ? 21.143 -6.761 -29.556 1.00 95.88 68 LEU A CA 1
ATOM 537 C C . LEU A 1 68 ? 21.619 -6.750 -31.008 1.00 95.88 68 LEU A C 1
ATOM 539 O O . LEU A 1 68 ? 21.020 -7.434 -31.831 1.00 95.88 68 LEU A O 1
ATOM 543 N N . ALA A 1 69 ? 22.710 -6.054 -31.326 1.00 95.62 69 ALA A N 1
ATOM 544 C CA . ALA A 1 69 ? 23.264 -6.021 -32.673 1.00 95.62 69 ALA A CA 1
ATOM 545 C C . ALA A 1 69 ? 23.668 -7.417 -33.164 1.00 95.62 69 ALA A C 1
ATOM 547 O O . ALA A 1 69 ? 23.271 -7.813 -34.260 1.00 95.62 69 ALA A O 1
ATOM 548 N N . GLU A 1 70 ? 24.359 -8.201 -32.331 1.00 94.81 70 GLU A N 1
ATOM 549 C CA . GLU A 1 70 ? 24.753 -9.581 -32.655 1.00 94.81 70 GLU A CA 1
ATOM 550 C C . GLU A 1 70 ? 23.545 -10.481 -32.965 1.00 94.81 70 GLU A C 1
ATOM 552 O O . GLU A 1 70 ? 23.613 -11.343 -33.845 1.00 94.81 70 GLU A O 1
ATOM 557 N N . LYS A 1 71 ? 22.420 -10.264 -32.272 1.00 94.19 71 LYS A N 1
ATOM 558 C CA . LYS A 1 71 ? 21.179 -11.031 -32.469 1.00 94.19 71 LYS A CA 1
ATOM 559 C C . LYS A 1 71 ? 20.361 -10.544 -33.661 1.00 94.19 71 LYS A C 1
ATOM 561 O O . LYS A 1 71 ? 19.787 -11.359 -34.381 1.00 94.19 71 LYS A O 1
ATOM 566 N N . ILE A 1 72 ? 20.284 -9.232 -33.869 1.00 96.44 72 ILE A N 1
ATOM 567 C CA . ILE A 1 72 ? 19.384 -8.629 -34.854 1.00 96.44 72 ILE A CA 1
ATOM 568 C C . ILE A 1 72 ? 20.015 -8.568 -36.237 1.00 96.44 72 ILE A C 1
ATOM 570 O O . ILE A 1 72 ? 19.330 -8.902 -37.205 1.00 96.44 72 ILE A O 1
ATOM 574 N N . TYR A 1 73 ? 21.305 -8.236 -36.354 1.00 96.75 73 TYR A N 1
ATOM 575 C CA . TYR A 1 73 ? 21.980 -8.096 -37.646 1.00 96.75 73 TYR A CA 1
ATOM 576 C C . TYR A 1 73 ? 21.775 -9.309 -38.579 1.00 96.75 73 TYR A C 1
ATOM 578 O O . TYR A 1 73 ? 21.403 -9.108 -39.740 1.00 96.75 73 TYR A O 1
ATOM 586 N N . PRO A 1 74 ? 21.887 -10.578 -38.121 1.00 96.44 74 PRO A N 1
ATOM 587 C CA . PRO A 1 74 ? 21.623 -11.741 -38.972 1.00 96.44 74 PRO A CA 1
ATOM 588 C C . PRO A 1 74 ? 20.199 -11.786 -39.545 1.00 96.44 74 PRO A C 1
ATOM 590 O O . PRO A 1 74 ? 20.020 -12.258 -40.672 1.00 96.44 74 PRO A O 1
ATOM 593 N N . THR A 1 75 ? 19.214 -11.266 -38.806 1.00 96.06 75 THR A N 1
ATOM 594 C CA . THR A 1 75 ? 17.781 -11.281 -39.156 1.00 96.06 75 THR A CA 1
ATOM 595 C C . THR A 1 75 ? 17.365 -10.164 -40.114 1.00 96.06 75 THR A C 1
ATOM 597 O O . THR A 1 75 ? 16.288 -10.243 -40.704 1.00 96.06 75 THR A O 1
ATOM 600 N N . LEU A 1 76 ? 18.217 -9.151 -40.306 1.00 96.44 76 LEU A N 1
ATOM 601 C CA . LEU A 1 76 ? 17.930 -8.014 -41.176 1.00 96.44 76 LEU A CA 1
ATOM 602 C C . LEU A 1 76 ? 17.787 -8.426 -42.645 1.00 96.44 76 LEU A C 1
ATOM 604 O O . LEU A 1 76 ? 18.506 -9.301 -43.152 1.00 96.44 76 LEU A O 1
ATOM 608 N N . ASN A 1 77 ? 16.891 -7.732 -43.349 1.00 96.69 77 ASN A N 1
ATOM 609 C CA . ASN A 1 77 ? 16.787 -7.836 -44.799 1.00 96.69 77 ASN A CA 1
ATOM 610 C C . ASN A 1 77 ? 18.064 -7.271 -45.487 1.00 96.69 77 ASN A C 1
ATOM 612 O O . ASN A 1 77 ? 18.848 -6.551 -44.860 1.00 96.69 77 ASN A O 1
ATOM 616 N N . PRO A 1 78 ? 18.311 -7.575 -46.777 1.00 97.50 78 PRO A N 1
ATOM 617 C CA . PRO A 1 78 ? 19.519 -7.113 -47.469 1.00 97.50 78 PRO A CA 1
ATOM 618 C C . PRO A 1 78 ? 19.676 -5.588 -47.561 1.00 97.50 78 PRO A C 1
ATOM 620 O O . PRO A 1 78 ? 20.793 -5.097 -47.686 1.00 97.50 78 PRO A O 1
ATOM 623 N N . GLU A 1 79 ? 18.580 -4.832 -47.539 1.00 97.06 79 GLU A N 1
ATOM 624 C CA . GLU A 1 79 ? 18.609 -3.370 -47.600 1.00 97.06 79 GLU A CA 1
ATOM 625 C C . GLU A 1 79 ? 19.106 -2.771 -46.284 1.00 97.06 79 GLU A C 1
ATOM 627 O O . GLU A 1 79 ? 20.072 -2.013 -46.290 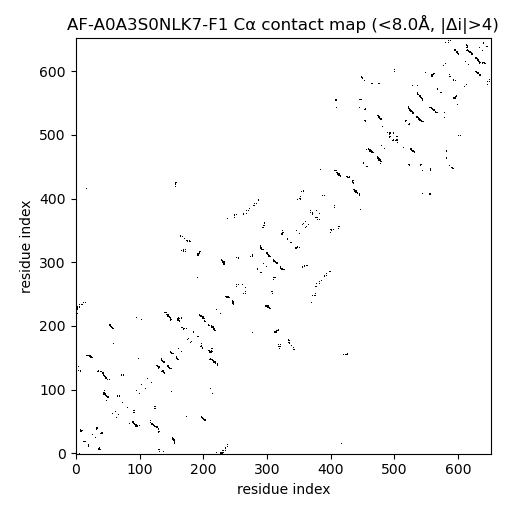1.00 97.06 79 GLU A O 1
ATOM 632 N N . HIS A 1 80 ? 18.534 -3.198 -45.160 1.00 97.19 80 HIS A N 1
ATOM 633 C CA . HIS A 1 80 ? 18.918 -2.735 -43.829 1.00 97.19 80 HIS A CA 1
ATOM 634 C C . HIS A 1 80 ? 20.307 -3.235 -43.423 1.00 97.19 80 HIS A C 1
ATOM 636 O O . HIS A 1 80 ? 21.019 -2.516 -42.731 1.00 97.19 80 HIS A O 1
ATOM 642 N N . LYS A 1 81 ? 20.742 -4.410 -43.908 1.00 97.00 81 LYS A N 1
ATOM 643 C CA . LYS A 1 81 ? 22.148 -4.838 -43.775 1.00 97.00 81 LYS A CA 1
ATOM 644 C C . LYS A 1 81 ? 23.094 -3.862 -44.457 1.00 97.00 81 LYS A C 1
ATOM 646 O O . LYS A 1 81 ? 24.027 -3.397 -43.824 1.00 97.00 81 LYS A O 1
ATOM 651 N N . ARG A 1 82 ? 22.816 -3.495 -45.714 1.00 97.69 82 ARG A N 1
ATOM 652 C CA . ARG A 1 82 ? 23.643 -2.519 -46.442 1.00 97.69 82 ARG A CA 1
ATOM 653 C C . ARG A 1 82 ? 23.659 -1.153 -45.765 1.00 97.69 82 ARG A C 1
ATOM 655 O O . ARG A 1 82 ? 24.715 -0.537 -45.731 1.00 97.69 82 ARG A O 1
ATOM 662 N N . LEU A 1 83 ? 22.518 -0.696 -45.251 1.00 96.75 83 LEU A N 1
ATOM 663 C CA . LEU A 1 83 ? 22.435 0.557 -44.503 1.00 96.75 83 LEU A CA 1
ATOM 664 C C . LEU A 1 83 ? 23.300 0.506 -43.239 1.00 96.75 83 LEU A C 1
ATOM 666 O O . LEU A 1 83 ? 24.095 1.408 -43.008 1.00 96.75 83 LEU A O 1
ATOM 670 N N . TRP A 1 84 ? 23.205 -0.572 -42.459 1.00 97.12 84 TRP A N 1
ATOM 671 C CA . TRP A 1 84 ? 24.057 -0.744 -41.284 1.00 97.12 84 TRP A CA 1
ATOM 672 C C . TRP A 1 84 ? 25.535 -0.820 -41.668 1.00 97.12 84 TRP A C 1
ATOM 674 O O . TRP A 1 84 ? 26.354 -0.126 -41.082 1.00 97.12 84 TRP A O 1
ATOM 684 N N . ASP A 1 85 ? 25.894 -1.584 -42.699 1.00 96.81 85 ASP A N 1
ATOM 685 C CA . ASP A 1 85 ? 27.285 -1.709 -43.152 1.00 96.81 85 ASP A CA 1
ATOM 686 C C . ASP A 1 85 ? 27.886 -0.366 -43.625 1.00 96.81 85 ASP A C 1
ATOM 688 O O . ASP A 1 85 ? 29.107 -0.209 -43.627 1.00 96.81 85 ASP A O 1
ATOM 692 N N . GLN A 1 86 ? 27.050 0.606 -44.022 1.00 97.25 86 GLN A N 1
ATOM 693 C CA . GLN A 1 86 ? 27.462 1.985 -44.334 1.00 97.25 86 GLN A CA 1
ATOM 694 C C . GLN A 1 86 ? 27.690 2.849 -43.084 1.00 97.25 86 GLN A C 1
ATOM 696 O O . GLN A 1 86 ? 28.399 3.849 -43.171 1.00 97.25 86 GLN A O 1
ATOM 701 N N . HIS A 1 87 ? 27.132 2.440 -41.945 1.00 96.69 87 HIS A N 1
ATOM 702 C CA . HIS A 1 87 ? 27.183 3.110 -40.646 1.00 96.69 87 HIS A CA 1
ATOM 703 C C . HIS A 1 87 ? 27.613 2.132 -39.531 1.00 96.69 87 HIS A C 1
ATOM 705 O O . HIS A 1 87 ? 26.867 1.910 -38.571 1.00 96.69 87 HIS A O 1
ATOM 711 N N . PRO A 1 88 ? 28.788 1.481 -39.645 1.00 93.81 88 PRO A N 1
ATOM 712 C CA . PRO A 1 88 ? 29.212 0.430 -38.717 1.00 93.81 88 PRO A CA 1
ATOM 713 C C . PRO A 1 88 ? 29.401 0.917 -37.271 1.00 93.81 88 PRO A C 1
ATOM 715 O O . PRO A 1 88 ? 29.408 0.103 -36.350 1.00 93.81 88 PRO A O 1
ATOM 718 N N . GLU A 1 89 ? 29.568 2.223 -37.066 1.00 95.19 89 GLU A N 1
ATOM 719 C CA . GLU A 1 89 ? 29.675 2.879 -35.764 1.00 95.19 89 GLU A CA 1
ATOM 720 C C . GLU A 1 89 ? 28.324 3.128 -35.080 1.00 95.19 89 GLU A C 1
ATOM 722 O O . GLU A 1 89 ? 28.301 3.467 -33.899 1.00 95.19 89 GLU A O 1
ATOM 727 N N . TYR A 1 90 ? 27.203 2.970 -35.791 1.00 97.62 90 TYR A N 1
ATOM 728 C CA . TYR A 1 90 ? 25.883 3.253 -35.235 1.00 97.62 90 TYR A CA 1
ATOM 729 C C . TYR A 1 90 ? 25.424 2.125 -34.313 1.00 97.62 90 TYR A C 1
ATOM 731 O O . TYR A 1 90 ? 25.703 0.942 -34.523 1.00 97.62 90 TYR A O 1
ATOM 739 N N . HIS A 1 91 ? 24.686 2.504 -33.276 1.00 97.44 91 HIS A N 1
ATOM 740 C CA . HIS A 1 91 ? 24.170 1.588 -32.270 1.00 97.44 91 HIS A CA 1
ATOM 741 C C . HIS A 1 91 ? 22.706 1.256 -32.546 1.00 97.44 91 HIS A C 1
ATOM 743 O O . HIS A 1 91 ? 21.928 2.099 -32.997 1.00 97.44 91 HIS A O 1
ATOM 749 N N . ILE A 1 92 ? 22.313 0.015 -32.258 1.00 97.88 92 ILE A N 1
ATOM 750 C CA . ILE A 1 92 ? 20.921 -0.407 -32.402 1.00 97.88 92 ILE A CA 1
ATOM 751 C C . ILE A 1 92 ? 20.104 -0.026 -31.165 1.00 97.88 92 ILE A C 1
ATOM 753 O O . ILE A 1 92 ? 20.520 -0.264 -30.029 1.00 97.88 92 ILE A O 1
ATOM 757 N N . LEU A 1 93 ? 18.909 0.509 -31.399 1.00 98.44 93 LEU A N 1
ATOM 758 C CA . LEU A 1 93 ? 17.956 0.916 -30.375 1.00 98.44 93 LEU A CA 1
ATOM 759 C C . LEU A 1 93 ? 16.632 0.152 -30.568 1.00 98.44 93 LEU A C 1
ATOM 761 O O . LEU A 1 93 ? 15.972 0.352 -31.591 1.00 98.44 93 LEU A O 1
ATOM 765 N N . PRO A 1 94 ? 16.221 -0.731 -29.636 1.00 98.38 94 PRO A N 1
ATOM 766 C CA . PRO A 1 94 ? 14.903 -1.366 -29.679 1.00 98.38 94 PRO A CA 1
ATOM 767 C C . PRO A 1 94 ? 13.807 -0.362 -29.310 1.00 98.38 94 PRO A C 1
ATOM 769 O O . PRO A 1 94 ? 14.030 0.498 -28.478 1.00 98.38 94 PRO A O 1
ATOM 772 N N . MET A 1 95 ? 12.597 -0.504 -29.835 1.00 98.44 95 MET A N 1
ATOM 773 C CA . MET A 1 95 ? 11.459 0.363 -29.528 1.00 98.44 95 MET A CA 1
ATOM 774 C C . MET A 1 95 ? 10.144 -0.413 -29.516 1.00 98.44 95 MET A C 1
ATOM 776 O O . MET A 1 95 ? 9.965 -1.405 -30.233 1.00 98.44 95 MET A O 1
ATOM 780 N N . HIS A 1 96 ? 9.190 0.063 -28.710 1.00 98.56 96 HIS A N 1
ATOM 781 C CA . HIS A 1 96 ? 7.812 -0.401 -28.808 1.00 98.56 96 HIS A CA 1
ATOM 782 C C . HIS A 1 96 ? 7.253 -0.011 -30.190 1.00 98.56 96 HIS A C 1
ATOM 784 O O . HIS A 1 96 ? 7.322 1.168 -30.532 1.00 98.56 96 HIS A O 1
ATOM 790 N N . PRO A 1 97 ? 6.664 -0.942 -30.967 1.00 98.12 97 PRO A N 1
ATOM 791 C CA . PRO A 1 97 ? 6.134 -0.668 -32.306 1.00 98.12 97 PRO A CA 1
ATOM 792 C C . PRO A 1 97 ? 5.266 0.587 -32.415 1.00 98.12 97 PRO A C 1
ATOM 794 O O . PRO A 1 97 ? 5.560 1.469 -33.207 1.00 98.12 97 PRO A O 1
ATOM 797 N N . TRP A 1 98 ? 4.250 0.700 -31.555 1.00 97.94 98 TRP A N 1
ATOM 798 C CA . TRP A 1 98 ? 3.343 1.852 -31.559 1.00 97.94 98 TRP A CA 1
ATOM 799 C C . TRP A 1 98 ? 4.061 3.177 -31.259 1.00 97.94 98 TRP A C 1
ATOM 801 O O . TRP A 1 98 ? 3.743 4.204 -31.846 1.00 97.94 98 TRP A O 1
ATOM 811 N N . GLU A 1 99 ? 5.049 3.155 -30.359 1.00 98.19 99 GLU A N 1
ATOM 812 C CA . GLU A 1 99 ? 5.794 4.364 -29.993 1.00 98.19 99 GLU A CA 1
ATOM 813 C C . GLU A 1 99 ? 6.742 4.780 -31.122 1.00 98.19 99 GLU A C 1
ATOM 815 O O . GLU A 1 99 ? 6.902 5.967 -31.379 1.00 98.19 99 GLU A O 1
ATOM 820 N N . ALA A 1 100 ? 7.338 3.815 -31.830 1.00 98.25 100 ALA A N 1
ATOM 821 C CA . ALA A 1 100 ? 8.159 4.094 -33.003 1.00 98.25 100 ALA A CA 1
ATOM 822 C C . ALA A 1 100 ? 7.346 4.796 -34.101 1.00 98.25 100 ALA A C 1
ATOM 824 O O . ALA A 1 100 ? 7.790 5.821 -34.612 1.00 98.25 100 ALA A O 1
ATOM 825 N N . ASP A 1 101 ? 6.139 4.304 -34.399 1.00 96.88 101 ASP A N 1
ATOM 826 C CA . ASP A 1 101 ? 5.240 4.933 -35.376 1.00 96.88 101 ASP A CA 1
ATOM 827 C C . ASP A 1 101 ? 4.849 6.359 -34.949 1.00 96.88 101 ASP A C 1
ATOM 829 O O . ASP A 1 101 ? 4.864 7.284 -35.763 1.00 96.88 101 ASP A O 1
ATOM 833 N N . TYR A 1 102 ? 4.555 6.563 -33.658 1.00 97.19 102 TYR A N 1
ATOM 834 C CA . TYR A 1 102 ? 4.288 7.891 -33.099 1.00 97.19 102 TYR A CA 1
ATOM 835 C C . TYR A 1 102 ? 5.487 8.841 -33.251 1.00 97.19 102 TYR A C 1
ATOM 837 O O . TYR A 1 102 ? 5.313 9.999 -33.643 1.00 97.19 102 TYR A O 1
ATOM 845 N N . LEU A 1 103 ? 6.699 8.357 -32.960 1.00 98.12 103 LEU A N 1
ATOM 846 C CA . LEU A 1 103 ? 7.937 9.133 -33.025 1.00 98.12 103 LEU A CA 1
ATOM 847 C C . LEU A 1 103 ? 8.321 9.510 -34.455 1.00 98.12 103 LEU A C 1
ATOM 849 O O . LEU A 1 103 ? 8.707 10.651 -34.677 1.00 98.12 103 LEU A O 1
ATOM 853 N N . LEU A 1 104 ? 8.152 8.612 -35.427 1.00 98.06 104 LEU A N 1
ATOM 854 C CA . LEU A 1 104 ? 8.381 8.899 -36.852 1.00 98.06 104 LEU A CA 1
ATOM 855 C C . LEU A 1 104 ? 7.468 10.020 -37.390 1.00 98.06 104 LEU A C 1
ATOM 857 O O . LEU A 1 104 ? 7.786 10.687 -38.376 1.00 98.06 104 LEU A O 1
ATOM 861 N N . GLY A 1 105 ? 6.335 10.265 -36.727 1.00 97.19 105 GLY A N 1
ATOM 862 C CA . GLY A 1 105 ? 5.453 11.395 -37.013 1.00 97.19 105 GLY A CA 1
ATOM 863 C C . GLY A 1 105 ? 5.914 12.742 -36.439 1.00 97.19 105 GLY A C 1
ATOM 864 O O . GLY A 1 105 ? 5.318 13.763 -36.780 1.00 97.19 105 GLY A O 1
ATOM 865 N N . GLN A 1 106 ? 6.931 12.773 -35.570 1.00 97.62 106 GLN A N 1
ATOM 866 C CA . GLN A 1 106 ? 7.384 13.995 -34.901 1.00 97.62 106 GLN A CA 1
ATOM 867 C C . GLN A 1 106 ? 8.423 14.749 -35.739 1.00 97.62 106 GLN A C 1
ATOM 869 O O . GLN A 1 106 ? 9.364 14.160 -36.270 1.00 97.62 106 GLN A O 1
ATOM 874 N N . GLU A 1 107 ? 8.297 16.077 -35.793 1.00 97.12 107 GLU A N 1
ATOM 875 C CA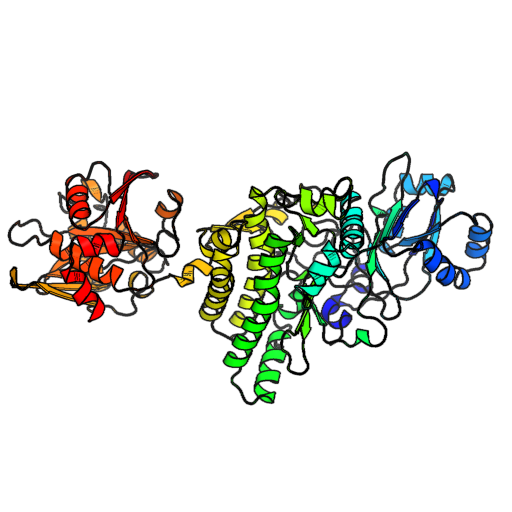 . GLU A 1 107 ? 9.158 16.956 -36.601 1.00 97.12 107 GLU A CA 1
ATOM 876 C C . GLU A 1 107 ? 10.651 16.782 -36.278 1.00 97.12 107 GLU A C 1
ATOM 878 O O . GLU A 1 107 ? 11.485 16.678 -37.174 1.00 97.12 107 GLU A O 1
ATOM 883 N N . ASN A 1 108 ? 11.004 16.696 -34.994 1.00 96.12 108 ASN A N 1
ATOM 884 C CA . ASN A 1 108 ? 12.392 16.507 -34.578 1.00 96.12 108 ASN A CA 1
ATOM 885 C C . ASN A 1 108 ? 12.977 15.169 -35.054 1.00 96.12 108 ASN A C 1
ATOM 887 O O . ASN A 1 108 ? 14.149 15.132 -35.408 1.00 96.12 108 ASN A O 1
ATOM 891 N N . VAL A 1 109 ? 12.185 14.094 -35.087 1.00 97.81 109 VAL A N 1
ATOM 892 C CA . VAL A 1 109 ? 12.639 12.772 -35.545 1.00 97.81 109 VAL A CA 1
ATOM 893 C C . VAL A 1 109 ? 12.789 12.747 -37.064 1.00 97.81 109 VAL A C 1
ATOM 895 O O . VAL A 1 109 ? 13.793 12.240 -37.552 1.00 97.81 109 VAL A O 1
ATOM 898 N N . GLN A 1 110 ? 11.872 13.377 -37.803 1.00 98.19 110 GLN A N 1
ATOM 899 C CA . GLN A 1 110 ? 11.985 13.528 -39.260 1.00 98.19 110 GLN A CA 1
ATOM 900 C C . GLN A 1 110 ? 13.259 14.285 -39.649 1.00 98.19 110 GLN A C 1
ATOM 902 O O . GLN A 1 110 ? 14.003 13.844 -40.521 1.00 98.19 110 GLN A O 1
ATOM 907 N N . ILE A 1 111 ? 13.577 15.372 -38.938 1.00 98.12 111 ILE A N 1
ATOM 908 C CA . ILE A 1 111 ? 14.832 16.111 -39.135 1.00 98.12 111 ILE A CA 1
ATOM 909 C C . ILE A 1 111 ? 16.049 15.224 -38.831 1.00 98.12 111 ILE A C 1
ATOM 911 O O . ILE A 1 111 ? 17.049 15.289 -39.544 1.00 98.12 111 ILE A O 1
ATOM 915 N N . MET A 1 112 ? 15.992 14.395 -37.785 1.00 98.25 112 MET A N 1
ATOM 916 C CA . MET A 1 112 ? 17.080 13.466 -37.463 1.00 98.25 112 MET A CA 1
ATOM 917 C C . MET A 1 112 ? 17.280 12.406 -38.555 1.00 98.25 112 MET A C 1
ATOM 919 O O . MET A 1 112 ? 18.429 12.091 -38.860 1.00 98.25 112 MET A O 1
ATOM 923 N N . GLU A 1 113 ? 16.206 11.896 -39.166 1.00 97.94 113 GLU A N 1
ATOM 924 C CA . GLU A 1 113 ? 16.293 10.983 -40.316 1.00 97.94 113 GLU A CA 1
ATOM 925 C C . GLU A 1 113 ? 16.895 11.675 -41.545 1.00 97.94 113 GLU A C 1
ATOM 927 O O . GLU A 1 113 ? 17.811 11.140 -42.169 1.00 97.94 113 GLU A O 1
ATOM 932 N N . GLU A 1 114 ? 16.459 12.899 -41.860 1.00 97.69 114 GLU A N 1
ATOM 933 C CA . GLU A 1 114 ? 17.010 13.692 -42.970 1.00 97.69 114 GLU A CA 1
ATOM 934 C C . GLU A 1 114 ? 18.502 14.009 -42.787 1.00 97.69 114 GLU A C 1
ATOM 936 O O . GLU A 1 114 ? 19.261 14.052 -43.758 1.00 97.69 114 GLU A O 1
ATOM 941 N N . GLN A 1 115 ? 18.938 14.213 -41.542 1.00 97.56 115 GLN A N 1
ATOM 942 C CA . GLN A 1 115 ? 20.339 14.453 -41.185 1.00 97.56 115 GLN A CA 1
ATOM 943 C C . GLN A 1 115 ? 21.165 13.163 -41.075 1.00 97.56 115 GLN A C 1
ATOM 945 O O . GLN A 1 115 ? 22.371 13.238 -40.835 1.00 97.56 115 GLN A O 1
ATOM 950 N N . GLY A 1 116 ? 20.542 11.992 -41.233 1.00 97.44 116 GLY A N 1
ATOM 951 C CA . GLY A 1 116 ? 21.189 10.693 -41.070 1.00 97.44 116 GLY A CA 1
ATOM 952 C C . GLY A 1 116 ? 21.628 10.401 -39.635 1.00 97.44 116 GLY A C 1
ATOM 953 O O . GLY A 1 116 ? 22.483 9.553 -39.436 1.00 97.44 116 GLY A O 1
ATOM 954 N N . ILE A 1 117 ? 21.077 11.092 -38.632 1.00 98.06 117 ILE A N 1
ATOM 955 C CA . ILE A 1 117 ? 21.388 10.865 -37.211 1.00 98.06 117 ILE A CA 1
ATOM 956 C C . ILE A 1 117 ? 20.803 9.533 -36.734 1.00 98.06 117 ILE A C 1
ATOM 958 O O . ILE A 1 117 ? 21.387 8.859 -35.883 1.00 98.06 117 ILE A O 1
ATOM 962 N N . LEU A 1 118 ? 19.640 9.156 -37.262 1.00 98.06 118 LEU A N 1
ATOM 963 C CA . LEU A 1 118 ? 19.026 7.860 -37.017 1.00 98.06 118 LEU A CA 1
ATOM 964 C C . LEU A 1 118 ? 18.355 7.330 -38.280 1.00 98.06 118 LEU A C 1
ATOM 966 O O . LEU A 1 118 ? 17.964 8.102 -39.150 1.00 98.06 118 LEU A O 1
ATOM 970 N N . PHE A 1 119 ? 18.177 6.014 -38.335 1.00 98.25 119 PHE A N 1
ATOM 971 C CA . PHE A 1 119 ? 17.448 5.335 -39.398 1.00 98.25 119 PHE A CA 1
ATOM 972 C C . PHE A 1 119 ? 16.465 4.316 -38.830 1.00 98.25 119 PHE A C 1
ATOM 974 O O . PHE A 1 119 ? 16.832 3.478 -38.000 1.00 98.25 119 PHE A O 1
ATOM 981 N N . ALA A 1 120 ? 15.226 4.341 -39.314 1.00 98.06 120 ALA A N 1
ATOM 982 C CA . ALA A 1 120 ? 14.244 3.300 -39.051 1.00 98.06 120 ALA A CA 1
ATOM 983 C C . ALA A 1 120 ? 14.617 1.975 -39.739 1.00 98.06 120 ALA A C 1
ATOM 985 O O . ALA A 1 120 ? 14.746 1.908 -40.959 1.00 98.06 120 ALA A O 1
ATOM 986 N N . LEU A 1 121 ? 14.728 0.890 -38.965 1.00 97.50 121 LEU A N 1
ATOM 987 C CA . LEU A 1 121 ? 14.914 -0.462 -39.500 1.00 97.50 121 LEU A CA 1
ATOM 988 C C . LEU A 1 121 ? 13.597 -1.252 -39.549 1.00 97.50 121 LEU A C 1
ATOM 990 O O . LEU A 1 121 ? 13.484 -2.192 -40.326 1.00 97.50 121 LEU A O 1
ATOM 994 N N . GLY A 1 122 ? 12.584 -0.928 -38.747 1.00 97.25 122 GLY A N 1
ATOM 995 C CA . GLY A 1 122 ? 11.341 -1.709 -38.715 1.00 97.25 122 GLY A CA 1
ATOM 996 C C . GLY A 1 122 ? 11.378 -2.894 -37.746 1.00 97.25 122 GLY A C 1
ATOM 997 O O . GLY A 1 122 ? 12.140 -2.901 -36.779 1.00 97.25 122 GLY A O 1
ATOM 998 N N . HIS A 1 123 ? 10.517 -3.890 -37.976 1.00 97.81 123 HIS A N 1
ATOM 999 C CA . HIS A 1 123 ? 10.286 -4.995 -37.039 1.00 97.81 123 HIS A CA 1
ATOM 1000 C C . HIS A 1 123 ? 11.231 -6.180 -37.255 1.00 97.81 123 HIS A C 1
ATOM 1002 O O . HIS A 1 123 ? 11.249 -6.762 -38.339 1.00 97.81 123 HIS A O 1
ATOM 1008 N N . TYR A 1 124 ? 11.954 -6.585 -36.208 1.00 97.56 124 TYR A N 1
ATOM 1009 C CA . TYR A 1 124 ? 12.893 -7.712 -36.254 1.00 97.56 124 TYR A CA 1
ATOM 1010 C C . TYR A 1 124 ? 12.963 -8.478 -34.927 1.00 97.56 124 TYR A C 1
ATOM 1012 O O . TYR A 1 124 ? 12.382 -8.075 -33.921 1.00 97.56 124 TYR A O 1
ATOM 1020 N N . GLY A 1 125 ? 13.699 -9.591 -34.927 1.00 95.19 125 GLY A N 1
ATOM 1021 C CA . GLY A 1 125 ? 14.008 -10.357 -33.720 1.00 95.19 125 GLY A CA 1
ATOM 1022 C C . GLY A 1 125 ? 12.845 -11.181 -33.171 1.00 95.19 125 GLY A C 1
ATOM 1023 O O . GLY A 1 125 ? 11.909 -11.542 -33.890 1.00 95.19 125 GLY A O 1
ATOM 1024 N N . ASP A 1 126 ? 12.943 -11.512 -31.887 1.00 95.19 126 ASP A N 1
ATOM 1025 C CA . ASP A 1 126 ? 11.981 -12.365 -31.195 1.00 95.19 126 ASP A CA 1
ATOM 1026 C C . ASP A 1 126 ? 10.650 -11.656 -30.918 1.00 95.19 126 ASP A C 1
ATOM 1028 O O . ASP A 1 126 ? 10.552 -10.430 -30.847 1.00 95.19 126 ASP A O 1
ATOM 1032 N N . TYR A 1 127 ? 9.608 -12.455 -30.695 1.00 97.38 127 TYR A N 1
ATOM 1033 C CA . TYR A 1 127 ? 8.310 -11.951 -30.261 1.00 97.38 127 TYR A CA 1
ATOM 1034 C C . TYR A 1 127 ? 8.287 -11.724 -28.753 1.00 97.38 127 TYR A C 1
ATOM 1036 O O . TYR A 1 127 ? 8.474 -12.663 -27.972 1.00 97.38 127 TYR A O 1
ATOM 1044 N N . PHE A 1 128 ? 7.941 -10.506 -28.360 1.00 98.25 128 PHE A N 1
ATOM 1045 C CA . PHE A 1 128 ? 7.670 -10.116 -26.985 1.00 98.25 128 PHE A CA 1
ATOM 1046 C C . PHE A 1 128 ? 6.167 -10.033 -26.733 1.00 98.25 128 PHE A C 1
ATOM 1048 O O . PHE A 1 128 ? 5.363 -9.967 -27.664 1.00 98.25 128 PHE A O 1
ATOM 1055 N N . THR A 1 129 ? 5.787 -10.051 -25.460 1.00 98.25 129 THR A N 1
ATOM 1056 C CA . THR A 1 129 ? 4.401 -9.910 -25.011 1.00 98.25 129 THR A CA 1
ATOM 1057 C C . THR A 1 129 ? 4.314 -8.911 -23.850 1.00 98.25 129 THR A C 1
ATOM 1059 O O . THR A 1 129 ? 5.233 -8.870 -23.026 1.00 98.25 129 THR A O 1
ATOM 1062 N N . PRO A 1 130 ? 3.275 -8.062 -23.783 1.00 97.81 130 PRO A N 1
ATOM 1063 C CA . PRO A 1 130 ? 3.169 -7.019 -22.768 1.00 97.81 130 PRO A CA 1
ATOM 1064 C C . PRO A 1 130 ? 2.831 -7.617 -21.396 1.00 97.81 130 PRO A C 1
ATOM 1066 O O . PRO A 1 130 ? 2.065 -8.579 -21.283 1.00 97.81 130 PRO A O 1
ATOM 1069 N N . THR A 1 131 ? 3.400 -7.029 -20.344 1.00 97.00 131 THR A N 1
ATOM 1070 C CA . THR A 1 131 ? 3.063 -7.328 -18.946 1.00 97.00 131 THR A CA 1
ATOM 1071 C C . THR A 1 131 ? 1.949 -6.402 -18.447 1.00 97.00 131 THR A C 1
ATOM 1073 O O . THR A 1 131 ? 1.406 -5.594 -19.206 1.00 97.00 131 THR A O 1
ATOM 1076 N N . SER A 1 132 ? 1.592 -6.469 -17.159 1.00 95.19 132 SER A N 1
ATOM 1077 C CA . SER A 1 132 ? 0.470 -5.697 -16.611 1.00 95.19 132 SER A CA 1
ATOM 1078 C C . SER A 1 132 ? 0.653 -4.171 -16.684 1.00 95.19 132 SER A C 1
ATOM 1080 O O . SER A 1 132 ? -0.312 -3.441 -16.470 1.00 95.19 132 SER A O 1
ATOM 1082 N N . SER A 1 133 ? 1.873 -3.675 -16.939 1.00 93.31 133 SER A N 1
ATOM 1083 C CA . SER A 1 133 ? 2.157 -2.247 -17.147 1.00 93.31 133 SER A CA 1
ATOM 1084 C C . SER A 1 133 ? 1.924 -1.784 -18.589 1.00 93.31 133 SER A C 1
ATOM 1086 O O . SER A 1 133 ? 2.061 -0.590 -18.856 1.00 93.31 133 SER A O 1
ATOM 1088 N N . VAL A 1 134 ? 1.600 -2.706 -19.510 1.00 95.88 134 VAL A N 1
ATOM 1089 C CA . VAL A 1 134 ? 1.498 -2.519 -20.971 1.00 95.88 134 VAL A CA 1
ATOM 1090 C C . VAL A 1 134 ? 2.850 -2.232 -21.633 1.00 95.88 134 VAL A C 1
ATOM 1092 O O . VAL A 1 134 ? 3.268 -2.961 -22.525 1.00 95.88 134 VAL A O 1
ATOM 1095 N N . ARG A 1 135 ? 3.570 -1.210 -21.161 1.00 95.81 135 ARG A N 1
ATOM 1096 C CA . ARG A 1 135 ? 4.837 -0.731 -21.739 1.00 95.81 135 ARG A CA 1
ATOM 1097 C C . ARG A 1 135 ? 6.074 -1.560 -21.387 1.00 95.81 135 ARG A C 1
ATOM 1099 O O . ARG A 1 135 ? 7.134 -1.348 -21.972 1.00 95.81 135 ARG A O 1
ATOM 1106 N N . THR A 1 136 ? 5.977 -2.465 -20.411 1.00 97.44 136 THR A N 1
ATOM 1107 C CA . THR A 1 136 ? 7.033 -3.445 -20.137 1.00 97.44 136 THR A CA 1
ATOM 1108 C C . THR A 1 136 ? 6.719 -4.731 -20.877 1.00 97.44 136 THR A C 1
ATOM 1110 O O . THR A 1 136 ? 5.626 -5.273 -20.737 1.00 97.44 136 THR A O 1
ATOM 1113 N N . VAL A 1 137 ? 7.678 -5.232 -21.646 1.00 98.38 137 VAL A N 1
ATOM 1114 C CA . VAL A 1 137 ? 7.484 -6.406 -22.495 1.00 98.38 137 VAL A CA 1
ATOM 1115 C C . VAL A 1 137 ? 8.424 -7.538 -22.101 1.00 98.38 137 VAL A C 1
ATOM 1117 O O . VAL A 1 137 ? 9.569 -7.318 -21.704 1.00 98.38 137 VAL A O 1
ATOM 1120 N N . TYR A 1 138 ? 7.921 -8.761 -22.210 1.00 97.94 138 TYR A N 1
ATOM 1121 C CA . TYR A 1 138 ? 8.562 -9.985 -21.751 1.00 97.94 138 TYR A CA 1
ATOM 1122 C C . TYR A 1 138 ? 8.773 -10.969 -22.902 1.00 97.94 138 TYR A C 1
ATOM 1124 O O . TYR A 1 138 ? 7.926 -11.110 -23.786 1.00 97.94 138 TYR A O 1
ATOM 1132 N N . ASN A 1 139 ? 9.893 -11.682 -22.848 1.00 96.69 139 ASN A N 1
ATOM 1133 C CA . ASN A 1 139 ? 10.170 -12.867 -23.645 1.00 96.69 139 ASN A CA 1
ATOM 1134 C C . ASN A 1 139 ? 10.877 -13.889 -22.736 1.00 96.69 139 ASN A C 1
ATOM 1136 O O . ASN A 1 139 ? 11.766 -13.524 -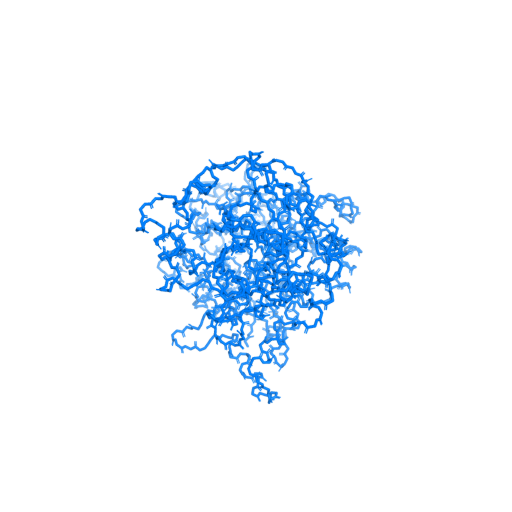21.967 1.00 96.69 139 ASN A O 1
ATOM 1140 N N . GLU A 1 140 ? 10.456 -15.152 -22.792 1.00 95.06 140 GLU A N 1
ATOM 1141 C CA . GLU A 1 140 ? 10.927 -16.207 -21.882 1.00 95.06 140 GLU A CA 1
ATOM 1142 C C . GLU A 1 140 ? 12.360 -16.695 -22.142 1.00 95.06 140 GLU A C 1
ATOM 1144 O O . GLU A 1 140 ? 12.967 -17.297 -21.255 1.00 95.06 140 GLU A O 1
ATOM 1149 N N . ASP A 1 141 ? 12.901 -16.395 -23.320 1.00 93.12 141 ASP A N 1
ATOM 1150 C CA . ASP A 1 141 ? 14.246 -16.767 -23.763 1.00 93.12 141 ASP A CA 1
ATOM 1151 C C . ASP A 1 141 ? 15.199 -15.557 -23.788 1.00 93.12 141 ASP A C 1
ATOM 1153 O O . ASP A 1 141 ? 16.379 -15.679 -24.126 1.00 93.12 141 ASP A O 1
ATOM 1157 N N . ASN A 1 142 ? 14.702 -14.371 -23.417 1.00 93.88 142 ASN A N 1
ATOM 1158 C CA . ASN A 1 142 ? 15.490 -13.150 -23.373 1.00 93.88 142 ASN A CA 1
ATOM 1159 C C . ASN A 1 142 ? 15.888 -12.794 -21.939 1.00 93.88 142 ASN A C 1
ATOM 1161 O O . ASN A 1 142 ? 15.063 -12.783 -21.022 1.00 93.88 142 ASN A O 1
ATOM 1165 N N . LYS A 1 143 ? 17.157 -12.420 -21.752 1.00 93.94 143 LYS A N 1
ATOM 1166 C CA . LYS A 1 143 ? 17.674 -12.006 -20.445 1.00 93.94 143 LYS A CA 1
ATOM 1167 C C . LYS A 1 143 ? 17.185 -10.627 -19.996 1.00 93.94 143 LYS A C 1
ATOM 1169 O O . LYS A 1 143 ? 17.313 -10.304 -18.814 1.00 93.94 143 LYS A O 1
ATOM 1174 N N . TRP A 1 144 ? 16.619 -9.845 -20.913 1.00 96.12 144 TRP A N 1
ATOM 1175 C CA . TRP A 1 144 ? 16.097 -8.509 -20.664 1.00 96.12 144 TRP A CA 1
ATOM 1176 C C . TRP A 1 144 ? 14.579 -8.449 -20.854 1.00 96.12 144 TRP A C 1
ATOM 1178 O O . TRP A 1 144 ? 14.029 -9.019 -21.796 1.00 96.12 144 TRP A O 1
ATOM 1188 N N . MET A 1 145 ? 13.908 -7.704 -19.977 1.00 97.81 145 MET A N 1
ATOM 1189 C CA . MET A 1 145 ? 12.586 -7.140 -20.250 1.00 97.81 145 MET A CA 1
ATOM 1190 C C . MET A 1 145 ? 12.764 -5.655 -20.577 1.00 97.81 145 MET A C 1
ATOM 1192 O O . MET A 1 145 ? 13.484 -4.950 -19.871 1.00 97.81 145 MET A O 1
ATOM 1196 N N . PHE A 1 146 ? 12.101 -5.161 -21.617 1.00 98.19 146 PHE A N 1
ATOM 1197 C CA . PHE A 1 146 ? 12.207 -3.756 -22.020 1.00 98.19 146 PHE A CA 1
ATOM 1198 C C . PHE A 1 146 ? 10.997 -2.978 -21.516 1.00 98.19 146 PHE A C 1
ATOM 1200 O O . PHE A 1 146 ? 9.863 -3.390 -21.753 1.00 98.19 146 PHE A O 1
ATOM 1207 N N . LYS A 1 147 ? 11.226 -1.871 -20.807 1.00 98.06 147 LYS A N 1
ATOM 1208 C CA . LYS A 1 147 ? 10.206 -0.923 -20.349 1.00 98.06 147 LYS A CA 1
ATOM 1209 C C . LYS A 1 147 ? 10.343 0.363 -21.161 1.00 98.06 147 LYS A C 1
ATOM 1211 O O . LYS A 1 147 ? 11.202 1.196 -20.880 1.00 98.06 147 LYS A O 1
ATOM 1216 N N . PHE A 1 148 ? 9.488 0.511 -22.163 1.00 98.25 148 PHE A N 1
ATOM 1217 C CA . PHE A 1 148 ? 9.523 1.634 -23.099 1.00 98.25 148 PHE A CA 1
ATOM 1218 C C . PHE A 1 148 ? 8.776 2.852 -22.559 1.00 98.25 148 PHE A C 1
ATOM 1220 O O . PHE A 1 148 ? 7.804 2.705 -21.817 1.00 98.25 148 PHE A O 1
ATOM 1227 N N . SER A 1 149 ? 9.190 4.052 -22.957 1.00 97.50 149 SER A N 1
ATOM 1228 C CA . SER A 1 149 ? 8.258 5.176 -23.003 1.00 97.50 149 SER A CA 1
ATOM 1229 C C . SER A 1 149 ? 7.129 4.857 -23.980 1.00 97.50 149 SER A C 1
ATOM 1231 O O . SER A 1 149 ? 7.325 4.149 -24.967 1.00 97.50 149 SER A O 1
ATOM 1233 N N . LEU A 1 150 ? 5.933 5.331 -23.661 1.00 96.81 150 LEU A N 1
ATOM 1234 C CA . LEU A 1 150 ? 4.737 5.108 -24.452 1.00 96.81 150 LEU A CA 1
ATOM 1235 C C . LEU A 1 150 ? 3.784 6.294 -24.261 1.00 96.81 150 LEU A C 1
ATOM 1237 O O . LEU A 1 150 ? 3.267 6.478 -23.153 1.00 96.81 150 LEU A O 1
ATOM 1241 N N . HIS A 1 151 ? 3.531 7.068 -25.321 1.00 95.81 151 HIS A N 1
ATOM 1242 C CA . HIS A 1 151 ? 2.588 8.204 -25.334 1.00 95.81 151 HIS A CA 1
ATOM 1243 C C . HIS A 1 151 ? 1.122 7.736 -25.328 1.00 95.81 151 HIS A C 1
ATOM 1245 O O . HIS A 1 151 ? 0.303 8.089 -26.172 1.00 95.81 151 HIS A O 1
ATOM 1251 N N . VAL A 1 152 ? 0.788 6.894 -24.352 1.00 94.38 152 VAL A N 1
ATOM 1252 C CA . VAL A 1 152 ? -0.546 6.351 -24.110 1.00 94.38 152 VAL A CA 1
ATOM 1253 C C . VAL A 1 152 ? -0.897 6.609 -22.653 1.00 94.38 152 VAL A C 1
ATOM 1255 O O . VAL A 1 152 ? -0.175 6.186 -21.742 1.00 94.38 152 VAL A O 1
ATOM 1258 N N . LYS A 1 153 ? -2.031 7.275 -22.416 1.00 91.88 153 LYS A N 1
ATOM 1259 C CA . LYS A 1 153 ? -2.531 7.526 -21.060 1.00 91.88 153 LYS A CA 1
ATOM 1260 C C . LYS A 1 153 ? -3.200 6.269 -20.521 1.00 91.88 153 LYS A C 1
ATOM 1262 O O . LYS A 1 153 ? -4.238 5.829 -21.027 1.00 91.88 153 LYS A O 1
ATOM 1267 N N . ILE A 1 154 ? -2.605 5.693 -19.480 1.00 91.31 154 ILE A N 1
ATOM 1268 C CA . ILE A 1 154 ? -3.114 4.511 -18.778 1.00 91.31 154 ILE A CA 1
ATOM 1269 C C . ILE A 1 154 ? -3.346 4.903 -17.327 1.00 91.31 154 ILE A C 1
ATOM 1271 O O . ILE A 1 154 ? -2.404 5.318 -16.653 1.00 91.31 154 ILE A O 1
ATOM 1275 N N . THR A 1 155 ? -4.580 4.725 -16.854 1.00 88.69 155 THR A N 1
ATOM 1276 C CA . THR A 1 155 ? -5.094 5.321 -15.608 1.00 88.69 155 THR A CA 1
ATOM 1277 C C . THR A 1 155 ? -5.006 6.852 -15.637 1.00 88.69 155 THR A C 1
ATOM 1279 O O . THR A 1 155 ? -5.664 7.465 -16.476 1.00 88.69 155 THR A O 1
ATOM 1282 N N . ASN A 1 156 ? -4.207 7.468 -14.768 1.00 84.88 156 ASN A N 1
ATOM 1283 C CA . ASN A 1 156 ? -4.068 8.921 -14.663 1.00 84.88 156 ASN A CA 1
ATOM 1284 C C . ASN A 1 156 ? -2.781 9.453 -15.306 1.00 84.88 156 ASN A C 1
ATOM 1286 O O . ASN A 1 156 ? -2.576 10.660 -15.303 1.00 84.88 156 ASN A O 1
ATOM 1290 N N . SER A 1 157 ? -1.928 8.592 -15.863 1.00 86.25 157 SER A N 1
ATOM 1291 C CA . SER A 1 157 ? -0.596 9.000 -16.322 1.00 86.25 157 SER A CA 1
ATOM 1292 C C . SER A 1 157 ? -0.343 8.569 -17.755 1.00 86.25 157 SER A C 1
ATOM 1294 O O . SER A 1 157 ? -0.646 7.429 -18.133 1.00 86.25 157 SER A O 1
ATOM 1296 N N . GLU A 1 158 ? 0.273 9.449 -18.536 1.00 91.38 158 GLU A N 1
ATOM 1297 C CA . GLU A 1 158 ? 1.009 9.010 -19.719 1.00 91.38 158 GLU A CA 1
ATOM 1298 C C . GLU A 1 158 ? 2.192 8.142 -19.298 1.00 91.38 158 GLU A C 1
ATOM 1300 O O . GLU A 1 158 ? 2.826 8.355 -18.263 1.00 91.38 158 GLU A O 1
ATOM 1305 N N . ARG A 1 159 ? 2.473 7.098 -20.075 1.00 93.44 159 ARG A N 1
ATOM 1306 C CA . ARG A 1 159 ? 3.478 6.096 -19.717 1.00 93.44 159 ARG A CA 1
ATOM 1307 C C . ARG A 1 159 ? 4.836 6.431 -20.311 1.00 93.44 159 ARG A C 1
ATOM 1309 O O . ARG A 1 159 ? 5.505 5.575 -20.885 1.00 93.44 159 ARG A O 1
ATOM 1316 N N . ILE A 1 160 ? 5.286 7.651 -20.057 1.00 93.81 160 ILE A N 1
ATOM 1317 C CA . ILE A 1 160 ? 6.618 8.145 -20.406 1.00 93.81 160 ILE A CA 1
ATOM 1318 C C . ILE A 1 160 ? 7.617 7.811 -19.292 1.00 93.81 160 ILE A C 1
ATOM 1320 O O . ILE A 1 160 ? 7.256 7.756 -18.118 1.00 93.81 160 ILE A O 1
ATOM 1324 N N . ASN A 1 161 ? 8.854 7.479 -19.656 1.00 93.38 161 ASN A N 1
ATOM 1325 C CA . ASN A 1 161 ? 9.971 7.378 -18.721 1.00 93.38 161 ASN A CA 1
ATOM 1326 C C . ASN A 1 161 ? 10.728 8.710 -18.737 1.00 93.38 161 ASN A C 1
ATOM 1328 O O . ASN A 1 161 ? 11.202 9.135 -19.796 1.00 93.38 161 ASN A O 1
ATOM 1332 N N . LEU A 1 162 ? 10.883 9.356 -17.586 1.00 92.31 162 LEU A N 1
ATOM 1333 C CA . LEU A 1 162 ? 11.688 10.571 -17.477 1.00 92.31 162 LEU A CA 1
ATOM 1334 C C . LEU A 1 162 ? 13.169 10.224 -17.309 1.00 92.31 162 LEU A C 1
ATOM 1336 O O . LEU A 1 162 ? 13.526 9.195 -16.736 1.00 92.31 162 LEU A O 1
ATOM 1340 N N . TYR A 1 163 ? 14.051 11.103 -17.785 1.00 92.94 163 TYR A N 1
ATOM 1341 C CA . TYR A 1 163 ? 15.493 10.854 -17.750 1.00 92.94 163 TYR A CA 1
ATOM 1342 C C . TYR A 1 163 ? 16.048 10.604 -16.326 1.00 92.94 163 TYR A C 1
ATOM 1344 O O . TYR A 1 163 ? 16.756 9.611 -16.160 1.00 92.94 163 TYR A O 1
ATOM 1352 N N . PRO A 1 164 ? 15.682 11.378 -15.277 1.00 92.00 164 PRO A N 1
ATOM 1353 C CA . PRO A 1 164 ? 16.070 11.064 -13.892 1.00 92.00 164 PRO A CA 1
ATOM 1354 C C . PRO A 1 164 ? 15.629 9.668 -13.427 1.00 92.00 164 PRO A C 1
ATOM 1356 O O . PRO A 1 164 ? 16.358 8.968 -12.727 1.00 92.00 164 PRO A O 1
ATOM 1359 N N . GLU A 1 165 ? 14.450 9.212 -13.856 1.00 91.50 165 GLU A N 1
ATOM 1360 C CA . GLU A 1 165 ? 13.903 7.910 -13.460 1.00 91.50 165 GLU A CA 1
ATOM 1361 C C . GLU A 1 165 ? 14.701 6.737 -14.041 1.00 91.50 165 GLU A C 1
ATOM 1363 O O . GLU A 1 165 ? 14.758 5.675 -13.421 1.00 91.50 165 GLU A O 1
ATOM 1368 N N . LEU A 1 166 ? 15.342 6.921 -15.202 1.00 94.75 166 LEU A N 1
ATOM 1369 C CA . LEU A 1 166 ? 16.246 5.920 -15.774 1.00 94.75 166 LEU A CA 1
ATOM 1370 C C . LEU A 1 166 ? 17.466 5.696 -14.870 1.00 94.75 166 LEU A C 1
ATOM 1372 O O . LEU A 1 166 ? 17.869 4.552 -14.644 1.00 94.75 166 LEU A O 1
ATOM 1376 N N . HIS A 1 167 ? 18.020 6.775 -14.301 1.00 95.06 167 HIS A N 1
ATOM 1377 C CA . HIS A 1 167 ? 19.163 6.676 -13.390 1.00 95.06 167 HIS A CA 1
ATOM 1378 C C . HIS A 1 167 ? 18.786 6.023 -12.062 1.00 95.06 167 HIS A C 1
ATOM 1380 O O . HIS A 1 167 ? 19.617 5.309 -11.523 1.00 95.06 167 HIS A O 1
ATOM 1386 N N . ARG A 1 168 ? 17.538 6.130 -11.573 1.00 94.06 168 ARG A N 1
ATOM 1387 C CA . ARG A 1 168 ? 17.121 5.431 -10.331 1.00 94.06 168 ARG A CA 1
ATOM 1388 C C . ARG A 1 168 ? 17.366 3.928 -10.411 1.00 94.06 168 ARG A C 1
ATOM 1390 O O . ARG A 1 168 ? 17.835 3.317 -9.452 1.00 94.06 168 ARG A O 1
ATOM 1397 N N . GLY A 1 169 ? 17.073 3.330 -11.569 1.00 93.81 169 GLY A N 1
ATOM 1398 C CA . GLY A 1 169 ? 17.302 1.907 -11.789 1.00 93.81 169 GLY A CA 1
ATOM 1399 C C . GLY A 1 169 ? 18.763 1.520 -11.932 1.00 93.81 169 GLY A C 1
ATOM 1400 O O . GLY A 1 169 ? 19.180 0.498 -11.377 1.00 93.81 169 GLY A O 1
ATOM 1401 N N . TYR A 1 170 ? 19.542 2.365 -12.597 1.00 95.50 170 TYR A N 1
ATOM 1402 C CA . TYR A 1 170 ? 20.982 2.198 -12.712 1.00 95.50 170 TYR A CA 1
ATOM 1403 C C . TYR A 1 170 ? 21.679 2.316 -11.344 1.00 95.50 170 TYR A C 1
ATOM 1405 O O . TYR A 1 170 ? 22.445 1.431 -10.960 1.00 95.50 170 TYR A O 1
ATOM 1413 N N . ASP A 1 171 ? 21.347 3.352 -10.576 1.00 95.62 171 ASP A N 1
ATOM 1414 C CA . ASP A 1 171 ? 21.917 3.673 -9.267 1.00 95.62 171 ASP A CA 1
ATOM 1415 C C . ASP A 1 171 ? 21.709 2.538 -8.267 1.00 95.62 171 ASP A C 1
ATOM 1417 O O . ASP A 1 171 ? 22.675 2.042 -7.685 1.00 95.62 171 ASP A O 1
ATOM 1421 N N . ILE A 1 172 ? 20.469 2.057 -8.107 1.00 95.19 172 ILE A N 1
ATOM 1422 C CA . ILE A 1 172 ? 20.194 0.935 -7.200 1.00 95.19 172 ILE A CA 1
ATOM 1423 C C . ILE A 1 172 ? 20.915 -0.340 -7.657 1.00 95.19 172 ILE A C 1
ATOM 1425 O O . ILE A 1 172 ? 21.410 -1.102 -6.829 1.00 95.19 172 ILE A O 1
ATOM 1429 N N . SER A 1 173 ? 21.048 -0.563 -8.969 1.00 95.38 173 SER A N 1
ATOM 1430 C CA . SER A 1 173 ? 21.770 -1.721 -9.508 1.00 95.38 173 SER A CA 1
ATOM 1431 C C . SER A 1 173 ? 23.260 -1.672 -9.184 1.00 95.38 173 SER A C 1
ATOM 1433 O O . SER A 1 173 ? 23.858 -2.710 -8.896 1.00 95.38 173 SER A O 1
ATOM 1435 N N . MET A 1 174 ? 23.862 -0.482 -9.216 1.00 96.25 174 MET A N 1
ATOM 1436 C CA . MET A 1 174 ? 25.244 -0.258 -8.797 1.00 96.25 174 MET A CA 1
ATOM 1437 C C . MET A 1 174 ? 25.391 -0.394 -7.280 1.00 96.25 174 MET A C 1
ATOM 1439 O O . MET A 1 174 ? 26.280 -1.107 -6.811 1.00 96.25 174 MET A O 1
ATOM 1443 N N . LEU A 1 175 ? 24.483 0.210 -6.508 1.00 96.56 175 LEU A N 1
ATOM 1444 C CA . LEU A 1 175 ? 24.503 0.171 -5.047 1.00 96.56 175 LEU A CA 1
ATOM 1445 C C . LEU A 1 175 ? 24.383 -1.265 -4.521 1.00 96.56 175 LEU A C 1
ATOM 1447 O O . LEU A 1 175 ? 25.130 -1.653 -3.621 1.00 96.56 175 LEU A O 1
ATOM 1451 N N . LEU A 1 176 ? 23.522 -2.092 -5.122 1.00 95.75 176 LEU A N 1
ATOM 1452 C CA . LEU A 1 176 ? 23.343 -3.494 -4.730 1.00 95.75 176 LEU A CA 1
ATOM 1453 C C . LEU A 1 176 ? 24.610 -4.358 -4.905 1.00 95.75 176 LEU A C 1
ATOM 1455 O O . LEU A 1 176 ? 24.714 -5.421 -4.294 1.00 95.75 176 LEU A O 1
ATOM 1459 N N . LYS A 1 177 ? 25.595 -3.912 -5.699 1.00 95.81 177 LYS A N 1
ATOM 1460 C CA . LYS A 1 177 ? 26.883 -4.612 -5.892 1.00 95.81 177 LYS A CA 1
ATOM 1461 C C . LYS A 1 177 ? 27.919 -4.285 -4.820 1.00 95.81 177 LYS A C 1
ATOM 1463 O O . LYS A 1 177 ? 28.911 -5.008 -4.684 1.00 95.81 177 LYS A O 1
ATOM 1468 N N . THR A 1 178 ? 27.704 -3.209 -4.072 1.00 97.75 178 THR A N 1
ATOM 1469 C CA . THR A 1 178 ? 28.566 -2.789 -2.962 1.00 97.75 178 THR A CA 1
ATOM 1470 C C . THR A 1 178 ? 28.341 -3.676 -1.733 1.00 97.75 178 THR A C 1
ATOM 1472 O O . THR A 1 178 ? 27.434 -4.511 -1.698 1.00 97.75 178 THR A O 1
ATOM 1475 N N . ASP A 1 179 ? 29.147 -3.498 -0.687 1.00 98.06 179 ASP A N 1
ATOM 1476 C CA . ASP A 1 179 ? 28.955 -4.240 0.565 1.00 98.06 179 ASP A CA 1
ATOM 1477 C C . ASP A 1 179 ? 27.673 -3.830 1.306 1.00 98.06 179 ASP A C 1
ATOM 1479 O O . ASP A 1 179 ? 27.082 -4.662 1.997 1.00 98.06 179 ASP A O 1
ATOM 1483 N N . TRP A 1 180 ? 27.182 -2.602 1.085 1.00 97.88 180 TRP A N 1
ATOM 1484 C CA . TRP A 1 180 ? 25.853 -2.169 1.530 1.00 97.88 180 TRP A CA 1
ATOM 1485 C C . TRP A 1 180 ? 24.774 -3.085 0.936 1.00 97.88 180 TRP A C 1
ATOM 1487 O O . TRP A 1 180 ? 23.959 -3.650 1.663 1.00 97.88 180 TRP A O 1
ATOM 1497 N N . GLY A 1 181 ? 24.838 -3.329 -0.376 1.00 97.06 181 GLY A N 1
ATOM 1498 C CA . GLY A 1 181 ? 23.867 -4.149 -1.102 1.00 97.06 181 GLY A CA 1
ATOM 1499 C C . GLY A 1 181 ? 23.910 -5.625 -0.737 1.00 97.06 181 GLY A C 1
ATOM 1500 O O . GLY A 1 181 ? 22.878 -6.262 -0.527 1.00 97.06 181 GLY A O 1
ATOM 1501 N N . LYS A 1 182 ? 25.122 -6.169 -0.596 1.00 97.50 182 LYS A N 1
ATOM 1502 C CA . LYS A 1 182 ? 25.320 -7.552 -0.142 1.00 97.50 182 LYS A CA 1
ATOM 1503 C C . LYS A 1 182 ? 24.788 -7.763 1.274 1.00 97.50 182 LYS A C 1
ATOM 1505 O O . LYS A 1 182 ? 24.245 -8.828 1.554 1.00 97.50 182 LYS A O 1
ATOM 1510 N N . SER A 1 183 ? 24.939 -6.767 2.150 1.00 98.12 183 SER A N 1
ATOM 1511 C CA . SER A 1 183 ? 24.403 -6.815 3.515 1.00 98.12 183 SER A CA 1
ATOM 1512 C C . SER A 1 183 ? 22.876 -6.778 3.499 1.00 98.12 183 SER A C 1
ATOM 1514 O O . SER A 1 183 ? 22.258 -7.661 4.087 1.00 98.12 183 SER A O 1
ATOM 1516 N N . LEU A 1 184 ? 22.272 -5.872 2.717 1.00 97.31 184 LEU A N 1
ATOM 1517 C CA . LEU A 1 184 ? 20.819 -5.807 2.524 1.00 97.31 184 LEU A CA 1
ATOM 1518 C C . LEU A 1 184 ? 20.247 -7.162 2.082 1.00 97.31 184 LEU A C 1
ATOM 1520 O O . LEU A 1 184 ? 19.311 -7.675 2.691 1.00 97.31 184 LEU A O 1
ATOM 1524 N N . GLN A 1 185 ? 20.836 -7.776 1.051 1.00 96.25 185 GLN A N 1
ATOM 1525 C CA . GLN A 1 185 ? 20.357 -9.058 0.530 1.00 96.25 185 GLN A CA 1
ATOM 1526 C C . GLN A 1 185 ? 20.574 -10.221 1.509 1.00 96.25 185 GLN A C 1
ATOM 1528 O O . GLN A 1 185 ? 19.796 -11.177 1.505 1.00 96.25 185 GLN A O 1
ATOM 1533 N N . LYS A 1 186 ? 21.632 -10.162 2.327 1.00 97.25 186 LYS A N 1
ATOM 1534 C CA . LYS A 1 186 ? 21.912 -11.152 3.374 1.00 97.25 186 LYS A CA 1
ATOM 1535 C C . LYS A 1 186 ? 20.914 -11.051 4.527 1.00 97.25 186 LYS A C 1
ATOM 1537 O O . LYS A 1 186 ? 20.525 -12.088 5.060 1.00 97.25 186 LYS A O 1
ATOM 1542 N N . ASP A 1 187 ? 20.537 -9.836 4.908 1.00 97.19 187 ASP A N 1
ATOM 1543 C CA . ASP A 1 187 ? 19.607 -9.587 6.008 1.00 97.19 187 ASP A CA 1
ATOM 1544 C C . ASP A 1 187 ? 18.160 -9.914 5.620 1.00 97.19 187 ASP A C 1
ATOM 1546 O O . ASP A 1 187 ? 17.397 -10.367 6.473 1.00 97.19 187 ASP A O 1
ATOM 1550 N N . PHE A 1 188 ? 17.807 -9.736 4.339 1.00 96.56 188 PHE A N 1
ATOM 1551 C CA . PHE A 1 188 ? 16.458 -9.964 3.806 1.00 96.56 188 PHE A CA 1
ATOM 1552 C C . PHE A 1 188 ? 16.468 -10.849 2.542 1.00 96.56 188 PHE A C 1
ATOM 1554 O O . PHE A 1 188 ? 16.110 -10.391 1.451 1.00 96.56 188 PHE A O 1
ATOM 1561 N N . PRO A 1 189 ? 16.886 -12.128 2.638 1.00 95.75 189 PRO A N 1
ATOM 1562 C CA . PRO A 1 189 ? 16.941 -13.055 1.500 1.00 95.75 189 PRO A CA 1
ATOM 1563 C C . PRO A 1 189 ? 15.571 -13.354 0.863 1.00 95.75 189 PRO A C 1
ATOM 1565 O O . PRO A 1 189 ? 15.494 -13.827 -0.275 1.00 95.75 189 PRO A O 1
ATOM 1568 N N . GLU A 1 190 ? 14.488 -13.104 1.594 1.00 95.00 190 GLU A N 1
ATOM 1569 C CA . GLU A 1 190 ? 13.106 -13.283 1.167 1.00 95.00 190 GLU A CA 1
ATOM 1570 C C . GLU A 1 190 ? 12.594 -12.189 0.217 1.00 95.00 190 GLU A C 1
ATOM 1572 O O . GLU A 1 190 ? 11.549 -12.383 -0.411 1.00 95.00 190 GLU A O 1
ATOM 1577 N N . ILE A 1 191 ? 13.325 -11.076 0.076 1.00 95.12 191 ILE A N 1
ATOM 1578 C CA . ILE A 1 191 ? 13.034 -10.016 -0.893 1.00 95.12 191 ILE A CA 1
ATOM 1579 C C . ILE A 1 191 ? 14.064 -10.064 -2.021 1.00 95.12 191 ILE A C 1
ATOM 1581 O O . ILE A 1 191 ? 15.274 -10.078 -1.801 1.00 95.12 191 ILE A O 1
ATOM 1585 N N . ASP A 1 192 ? 13.557 -10.089 -3.249 1.00 94.19 192 ASP A N 1
ATOM 1586 C CA . ASP A 1 192 ? 14.330 -9.955 -4.477 1.00 94.19 192 ASP A CA 1
ATOM 1587 C C . ASP A 1 192 ? 13.993 -8.622 -5.146 1.00 94.19 192 ASP A C 1
ATOM 1589 O O . ASP A 1 192 ? 12.828 -8.347 -5.452 1.00 94.19 192 ASP A O 1
ATOM 1593 N N . PHE A 1 193 ? 15.005 -7.795 -5.382 1.00 93.19 193 PHE A N 1
ATOM 1594 C CA . PHE A 1 193 ? 14.847 -6.542 -6.108 1.00 93.19 193 PHE A CA 1
ATOM 1595 C C . PHE A 1 193 ? 15.101 -6.788 -7.598 1.00 93.19 193 PHE A C 1
ATOM 1597 O O . PHE A 1 193 ? 16.239 -6.957 -8.041 1.00 93.19 193 PHE A O 1
ATOM 1604 N N . MET A 1 194 ? 14.030 -6.798 -8.392 1.00 93.44 194 MET A N 1
ATOM 1605 C CA . MET A 1 194 ? 14.104 -6.911 -9.847 1.00 93.44 194 MET A CA 1
ATOM 1606 C C . MET A 1 194 ? 14.541 -5.586 -10.450 1.00 93.44 194 MET A C 1
ATOM 1608 O O . MET A 1 194 ? 13.711 -4.731 -10.754 1.00 93.44 194 MET A O 1
ATOM 1612 N N . VAL A 1 195 ? 15.853 -5.446 -10.611 1.00 93.31 195 VAL A N 1
ATOM 1613 C CA . VAL A 1 195 ? 16.459 -4.194 -11.041 1.00 93.31 195 VAL A CA 1
ATOM 1614 C C . VAL A 1 195 ? 16.530 -3.996 -12.556 1.00 93.31 195 VAL A C 1
ATOM 1616 O O . VAL A 1 195 ? 16.567 -4.948 -13.343 1.00 93.31 195 VAL A O 1
ATOM 1619 N N . ASP A 1 196 ? 16.621 -2.721 -12.923 1.00 95.75 196 ASP A N 1
ATOM 1620 C CA . ASP A 1 196 ? 16.770 -2.162 -14.256 1.00 95.75 196 ASP A CA 1
ATOM 1621 C C . ASP A 1 196 ? 18.214 -1.641 -14.408 1.00 95.75 196 ASP A C 1
ATOM 1623 O O . ASP A 1 196 ? 18.452 -0.440 -14.265 1.00 95.75 196 ASP A O 1
ATOM 1627 N N . PRO A 1 197 ? 19.211 -2.531 -14.605 1.00 96.44 197 PRO A N 1
ATOM 1628 C CA . PRO A 1 197 ? 20.625 -2.159 -14.585 1.00 96.44 197 PRO A CA 1
ATOM 1629 C C . PRO A 1 197 ? 21.045 -1.333 -15.792 1.00 96.44 197 PRO A C 1
ATOM 1631 O O . PRO A 1 197 ? 22.105 -0.713 -15.746 1.00 96.44 197 PRO A O 1
ATOM 1634 N N . ALA A 1 198 ? 20.256 -1.340 -16.865 1.00 97.62 198 ALA A N 1
ATOM 1635 C CA . ALA A 1 198 ? 20.580 -0.639 -18.088 1.00 97.62 198 ALA A CA 1
ATOM 1636 C C . ALA A 1 198 ? 19.450 0.281 -18.536 1.00 97.62 198 ALA A C 1
ATOM 1638 O O . ALA A 1 198 ? 18.272 0.042 -18.261 1.00 97.62 198 ALA A O 1
ATOM 1639 N N . PHE A 1 199 ? 19.821 1.327 -19.262 1.00 97.88 199 PHE A N 1
ATOM 1640 C CA . PHE A 1 199 ? 18.875 2.178 -19.963 1.00 97.88 199 PHE A CA 1
ATOM 1641 C C . PHE A 1 199 ? 19.488 2.730 -21.247 1.00 97.88 199 PHE A C 1
ATOM 1643 O O . PHE A 1 199 ? 20.711 2.804 -21.391 1.00 97.88 199 PHE A O 1
ATOM 1650 N N . MET A 1 200 ? 18.611 3.146 -22.155 1.00 98.44 200 MET A N 1
ATOM 1651 C CA . MET A 1 200 ? 18.958 3.871 -23.372 1.00 98.44 200 MET A CA 1
ATOM 1652 C C . MET A 1 200 ? 18.106 5.134 -23.475 1.00 98.44 200 MET A C 1
ATOM 1654 O O . MET A 1 200 ? 16.936 5.128 -23.087 1.00 98.44 200 MET A O 1
ATOM 1658 N N . ALA A 1 201 ? 18.690 6.207 -23.995 1.00 98.19 201 ALA A N 1
ATOM 1659 C CA . ALA A 1 201 ? 18.003 7.451 -24.317 1.00 98.19 201 ALA A CA 1
ATOM 1660 C C . ALA A 1 201 ? 18.605 8.066 -25.585 1.00 98.19 201 ALA A C 1
ATOM 1662 O O . ALA A 1 201 ? 19.778 7.849 -25.890 1.00 98.19 201 ALA A O 1
ATOM 1663 N N . VAL A 1 202 ? 17.815 8.864 -26.302 1.00 98.38 202 VAL A N 1
ATOM 1664 C CA . VAL A 1 202 ? 18.265 9.588 -27.499 1.00 98.38 202 VAL A CA 1
ATOM 1665 C C . VAL A 1 202 ? 18.209 11.084 -27.239 1.00 98.38 202 VAL A C 1
ATOM 1667 O O . VAL A 1 202 ? 17.267 11.595 -26.628 1.00 98.38 202 VAL A O 1
ATOM 1670 N N . THR A 1 203 ? 19.230 11.788 -27.713 1.00 97.81 203 THR A N 1
ATOM 1671 C CA . THR A 1 203 ? 19.370 13.232 -27.592 1.00 97.81 203 THR A CA 1
ATOM 1672 C C . THR A 1 203 ? 19.410 13.909 -28.951 1.00 97.81 203 THR A C 1
ATOM 1674 O O . THR A 1 203 ? 20.000 13.413 -29.910 1.00 97.81 203 THR A O 1
ATOM 1677 N N . PHE A 1 204 ? 18.813 15.092 -29.019 1.00 97.25 204 PHE A N 1
ATOM 1678 C CA . PHE A 1 204 ? 18.875 15.960 -30.182 1.00 97.25 204 PHE A CA 1
ATOM 1679 C C . P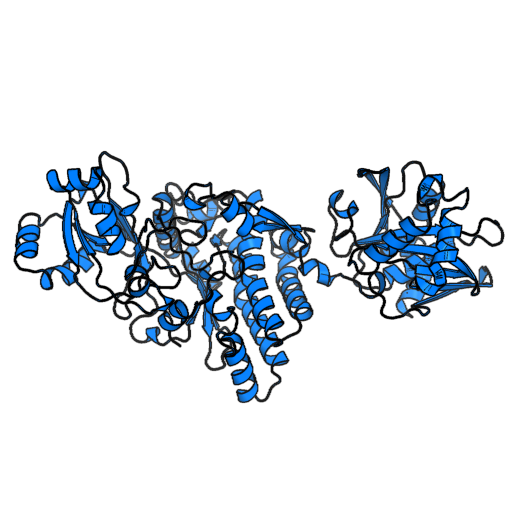HE A 1 204 ? 19.014 17.408 -29.721 1.00 97.25 204 PHE A C 1
ATOM 1681 O O . PHE A 1 204 ? 18.296 17.851 -28.823 1.00 97.25 204 PHE A O 1
ATOM 1688 N N . ASN A 1 205 ? 19.979 18.139 -30.288 1.00 94.62 205 ASN A N 1
ATOM 1689 C CA . ASN A 1 205 ? 20.312 19.513 -29.886 1.00 94.62 205 ASN A CA 1
ATOM 1690 C C . ASN A 1 205 ? 20.524 19.674 -28.365 1.00 94.62 205 ASN A C 1
ATOM 1692 O O . ASN A 1 205 ? 20.059 20.636 -27.752 1.00 94.62 205 ASN A O 1
ATOM 1696 N N . GLY A 1 206 ? 21.197 18.698 -27.744 1.00 91.38 206 GLY A N 1
ATOM 1697 C CA . GLY A 1 206 ? 21.508 18.699 -26.311 1.00 91.38 206 GLY A CA 1
ATOM 1698 C C . GLY A 1 206 ? 20.326 18.397 -25.382 1.00 91.38 206 GLY A C 1
ATOM 1699 O O . GLY A 1 206 ? 20.461 18.563 -24.172 1.00 91.38 206 GLY A O 1
ATOM 1700 N N . LYS A 1 207 ? 19.172 17.964 -25.910 1.00 96.06 207 LYS A N 1
ATOM 1701 C CA . LYS A 1 207 ? 17.989 17.590 -25.119 1.00 96.06 207 LYS A CA 1
ATOM 1702 C C . LYS A 1 207 ? 17.622 16.129 -25.327 1.00 96.06 207 LYS A C 1
ATOM 1704 O O . LYS A 1 207 ? 17.638 15.649 -26.456 1.00 96.06 207 LYS A O 1
ATOM 1709 N N . VAL A 1 208 ? 17.248 15.447 -24.248 1.00 97.00 208 VAL A N 1
ATOM 1710 C CA . VAL A 1 208 ? 16.696 14.085 -24.295 1.00 97.00 208 VAL A CA 1
ATOM 1711 C C . VAL A 1 208 ? 15.287 14.118 -24.890 1.00 97.00 208 VAL A C 1
ATOM 1713 O O . VAL A 1 208 ? 14.470 14.956 -24.509 1.00 97.00 208 VAL A O 1
ATOM 1716 N N . ILE A 1 209 ? 14.999 13.196 -25.807 1.00 97.50 209 ILE A N 1
ATOM 1717 C CA . ILE A 1 209 ? 13.661 12.979 -26.361 1.00 97.50 209 ILE A CA 1
ATOM 1718 C C . ILE A 1 209 ? 13.008 11.839 -25.578 1.00 97.50 209 ILE A C 1
ATOM 1720 O O . ILE A 1 209 ? 13.341 10.670 -25.771 1.00 97.50 209 ILE A O 1
ATOM 1724 N N . ASN A 1 210 ? 12.057 12.174 -24.705 1.00 95.75 210 ASN A N 1
ATOM 1725 C CA . ASN A 1 210 ? 11.508 11.218 -23.741 1.00 95.75 210 ASN A CA 1
ATOM 1726 C C . ASN A 1 210 ? 10.868 9.969 -24.369 1.00 95.75 210 ASN A C 1
ATOM 1728 O O . ASN A 1 210 ? 10.908 8.908 -23.749 1.00 95.75 210 ASN A O 1
ATOM 1732 N N . GLY A 1 211 ? 10.317 10.050 -25.584 1.00 97.12 211 GLY A N 1
ATOM 1733 C CA . GLY A 1 211 ? 9.743 8.885 -26.271 1.00 97.12 211 GLY A CA 1
ATOM 1734 C C . GLY A 1 211 ? 10.761 7.781 -26.582 1.00 97.12 211 GLY A C 1
ATOM 1735 O O . GLY A 1 211 ? 10.397 6.613 -26.600 1.00 97.12 211 GLY A O 1
ATOM 1736 N N . PHE A 1 212 ? 12.051 8.112 -26.714 1.00 98.38 212 PHE A N 1
ATOM 1737 C CA . PHE A 1 212 ? 13.123 7.125 -26.898 1.00 98.38 212 PHE A CA 1
ATOM 1738 C C . PHE A 1 212 ? 13.695 6.574 -25.584 1.00 98.38 212 PHE A C 1
ATOM 1740 O O . PHE A 1 212 ? 14.627 5.775 -25.620 1.00 98.38 212 PHE A O 1
ATOM 1747 N N . ASN A 1 213 ? 13.196 6.998 -24.419 1.00 98.06 213 ASN A N 1
ATOM 1748 C CA . ASN A 1 213 ? 13.721 6.529 -23.138 1.00 98.06 213 ASN A CA 1
ATOM 1749 C C . ASN A 1 213 ? 13.280 5.087 -22.855 1.00 98.06 213 ASN A C 1
ATOM 1751 O O . ASN A 1 213 ? 12.087 4.777 -22.772 1.00 98.06 213 ASN A O 1
ATOM 1755 N N . ILE A 1 214 ? 14.252 4.209 -22.623 1.00 98.12 214 ILE A N 1
ATOM 1756 C CA . ILE A 1 214 ? 14.033 2.783 -22.371 1.00 98.12 214 ILE A CA 1
ATOM 1757 C C . ILE A 1 214 ? 14.734 2.408 -21.084 1.00 98.12 214 ILE A C 1
ATOM 1759 O O . ILE A 1 214 ? 15.948 2.547 -20.969 1.00 98.12 214 ILE A O 1
ATOM 1763 N N . SER A 1 215 ? 13.978 1.860 -20.144 1.00 97.62 215 SER A N 1
ATOM 1764 C CA . SER A 1 215 ? 14.534 1.162 -18.994 1.00 97.62 215 SER A CA 1
ATOM 1765 C C . SER A 1 215 ? 14.616 -0.335 -19.308 1.00 97.62 215 SER A C 1
ATOM 1767 O O . SER A 1 215 ? 13.679 -0.917 -19.860 1.00 97.62 215 SER A O 1
ATOM 1769 N N . ILE A 1 216 ? 15.751 -0.966 -19.011 1.00 97.81 216 ILE A N 1
ATOM 1770 C CA . ILE A 1 216 ? 16.046 -2.351 -19.385 1.00 97.81 216 ILE A CA 1
ATOM 1771 C C . ILE A 1 216 ? 16.217 -3.168 -18.107 1.00 97.81 216 ILE A C 1
ATOM 1773 O O . ILE A 1 216 ? 17.189 -3.017 -17.367 1.00 97.81 216 ILE A O 1
ATOM 1777 N N . ARG A 1 217 ? 15.246 -4.047 -17.861 1.00 97.06 217 ARG A N 1
ATOM 1778 C CA . ARG A 1 217 ? 15.103 -4.860 -16.653 1.00 97.06 217 ARG A CA 1
ATOM 1779 C C . ARG A 1 217 ? 15.754 -6.220 -16.800 1.00 97.06 217 ARG A C 1
ATOM 1781 O O . ARG A 1 217 ? 15.529 -6.908 -17.795 1.00 97.06 217 ARG A O 1
ATOM 1788 N N . ARG A 1 218 ? 16.456 -6.678 -15.763 1.00 94.94 218 ARG A N 1
ATOM 1789 C CA . ARG A 1 218 ? 16.923 -8.069 -15.681 1.00 94.94 218 ARG A CA 1
ATOM 1790 C C . ARG A 1 218 ? 15.729 -9.027 -15.614 1.00 94.94 218 ARG A C 1
ATOM 1792 O O . ARG A 1 218 ? 14.855 -8.860 -14.768 1.00 94.94 218 ARG A O 1
ATOM 1799 N N . ASN A 1 219 ? 15.705 -10.055 -16.461 1.00 95.25 219 ASN A N 1
ATOM 1800 C CA . ASN A 1 219 ? 14.656 -11.075 -16.459 1.00 95.25 219 ASN A CA 1
ATOM 1801 C C . ASN A 1 219 ? 15.037 -12.285 -15.575 1.00 95.25 219 ASN A C 1
ATOM 1803 O O . ASN A 1 219 ? 15.863 -13.101 -15.997 1.00 95.25 219 ASN A O 1
ATOM 1807 N N . PRO A 1 220 ? 14.447 -12.455 -14.372 1.00 94.31 220 PRO A N 1
ATOM 1808 C CA . PRO A 1 220 ? 14.681 -13.639 -13.545 1.00 94.31 220 PRO A CA 1
ATOM 1809 C C . PRO A 1 220 ? 13.810 -14.840 -13.954 1.00 94.31 220 PRO A C 1
ATOM 1811 O O . PRO A 1 220 ? 14.051 -15.952 -13.490 1.00 94.31 220 PRO A O 1
ATOM 1814 N N . PHE A 1 221 ? 12.802 -14.640 -14.808 1.00 95.00 221 PHE A N 1
ATOM 1815 C CA . PHE A 1 221 ? 11.798 -15.641 -15.176 1.00 95.00 221 PHE A CA 1
ATOM 1816 C C . PHE A 1 221 ? 12.039 -16.161 -16.594 1.00 95.00 221 PHE A C 1
ATOM 1818 O O . PHE A 1 221 ? 11.164 -16.098 -17.454 1.00 95.00 221 PHE A O 1
ATOM 1825 N N . GLN A 1 222 ? 13.244 -16.667 -16.832 1.00 91.38 222 GLN A N 1
ATOM 1826 C CA . GLN A 1 222 ? 13.677 -17.258 -18.100 1.00 91.38 222 GLN A CA 1
ATOM 1827 C C . GLN A 1 222 ? 14.196 -18.686 -17.889 1.00 91.38 222 GLN A C 1
ATOM 1829 O O . GLN A 1 222 ? 14.472 -19.094 -16.754 1.00 91.38 222 GLN A O 1
ATOM 1834 N N . GLY A 1 223 ? 14.327 -19.458 -18.970 1.00 88.25 223 GLY A N 1
ATOM 1835 C CA . GLY A 1 223 ? 14.835 -20.834 -18.909 1.00 88.25 223 GLY A CA 1
ATOM 1836 C C . GLY A 1 223 ? 14.024 -21.711 -17.945 1.00 88.25 223 GLY A C 1
ATOM 1837 O O . GLY A 1 223 ? 12.797 -21.734 -18.000 1.00 88.25 223 GLY A O 1
ATOM 1838 N N . GLU A 1 224 ? 14.684 -22.411 -17.019 1.00 85.94 224 GLU A N 1
ATOM 1839 C CA . GLU A 1 224 ? 14.002 -23.263 -16.027 1.00 85.94 224 GLU A CA 1
ATOM 1840 C C . GLU A 1 224 ? 13.119 -22.471 -15.043 1.00 85.94 224 GLU A C 1
ATOM 1842 O O . GLU A 1 224 ? 12.141 -23.001 -14.514 1.00 85.94 224 GLU A O 1
ATOM 1847 N N . GLN A 1 225 ? 13.420 -21.186 -14.824 1.00 90.06 225 GLN A N 1
ATOM 1848 C CA . GLN A 1 225 ? 12.724 -20.341 -13.848 1.00 90.06 225 GLN A CA 1
ATOM 1849 C C . GLN A 1 225 ? 11.398 -19.775 -14.375 1.00 90.06 225 GLN A C 1
ATOM 1851 O O . GLN A 1 225 ? 10.595 -19.265 -13.593 1.00 90.06 225 GLN A O 1
ATOM 1856 N N . LYS A 1 226 ? 11.121 -19.893 -15.681 1.00 87.38 226 LYS A N 1
ATOM 1857 C CA . LYS A 1 226 ? 9.900 -19.352 -16.303 1.00 87.38 226 LYS A CA 1
ATOM 1858 C C . LYS A 1 226 ? 8.606 -19.953 -15.743 1.00 87.38 226 LYS A C 1
ATOM 1860 O O . LYS A 1 226 ? 7.572 -19.294 -15.708 1.00 87.38 226 LYS A O 1
ATOM 1865 N N . ASN A 1 227 ? 8.681 -21.191 -15.252 1.00 89.44 227 ASN A N 1
ATOM 1866 C CA . ASN A 1 227 ? 7.542 -21.938 -14.717 1.00 89.44 227 ASN A CA 1
ATOM 1867 C C . ASN A 1 227 ? 7.339 -21.761 -13.206 1.00 89.44 227 ASN A C 1
ATOM 1869 O O . ASN A 1 227 ? 6.461 -22.411 -12.632 1.00 89.44 227 ASN A O 1
ATOM 1873 N N . LYS A 1 228 ? 8.132 -20.907 -12.542 1.00 91.19 228 LYS A N 1
ATOM 1874 C CA . LYS A 1 228 ? 7.914 -20.596 -11.128 1.00 91.19 228 LYS A CA 1
ATOM 1875 C C . LYS A 1 228 ? 6.505 -20.045 -10.911 1.00 91.19 228 LYS A C 1
ATOM 1877 O O . LYS A 1 228 ? 5.989 -19.274 -11.719 1.00 91.19 228 LYS A O 1
ATOM 1882 N N . ASN A 1 229 ? 5.896 -20.422 -9.787 1.00 93.50 229 ASN A N 1
ATOM 1883 C CA . ASN A 1 229 ? 4.565 -19.959 -9.401 1.00 93.50 229 ASN A CA 1
ATOM 1884 C C . ASN A 1 229 ? 4.644 -18.560 -8.778 1.00 93.50 229 ASN A C 1
ATOM 1886 O O . ASN A 1 229 ? 4.417 -18.387 -7.580 1.00 93.50 229 ASN A O 1
ATOM 1890 N N . VAL A 1 230 ? 5.013 -17.580 -9.599 1.00 95.06 230 VAL A N 1
ATOM 1891 C CA . VAL A 1 230 ? 5.093 -16.169 -9.223 1.00 95.06 230 VAL A CA 1
ATOM 1892 C C . VAL A 1 230 ? 3.853 -15.456 -9.726 1.00 95.06 230 VAL A C 1
ATOM 1894 O O . VAL A 1 230 ? 3.506 -15.546 -10.900 1.00 95.06 230 VAL A O 1
ATOM 1897 N N . THR A 1 231 ? 3.168 -14.758 -8.827 1.00 94.62 231 THR A N 1
ATOM 1898 C CA . THR A 1 231 ? 1.925 -14.058 -9.138 1.00 94.62 231 THR A CA 1
ATOM 1899 C C . THR A 1 231 ? 2.057 -12.573 -8.853 1.00 94.62 231 THR A C 1
ATOM 1901 O O . THR A 1 231 ? 2.538 -12.185 -7.793 1.00 94.62 231 THR A O 1
ATOM 1904 N N . LEU A 1 232 ? 1.580 -11.738 -9.773 1.00 96.19 232 LEU A N 1
ATOM 1905 C CA . LEU A 1 232 ? 1.375 -10.317 -9.514 1.00 96.19 232 LEU A CA 1
ATOM 1906 C C . LEU A 1 232 ? 0.351 -10.151 -8.384 1.00 96.19 232 LEU A C 1
ATOM 1908 O O . LEU A 1 232 ? -0.735 -10.736 -8.458 1.00 96.19 232 LEU A O 1
ATOM 1912 N N . LEU A 1 233 ? 0.665 -9.355 -7.360 1.00 97.19 233 LEU A N 1
ATOM 1913 C CA . LEU A 1 233 ? -0.224 -9.178 -6.211 1.00 97.19 233 LEU A CA 1
ATOM 1914 C C . LEU A 1 233 ? -1.558 -8.541 -6.616 1.00 97.19 233 LEU A C 1
ATOM 1916 O O . LEU A 1 233 ? -2.610 -9.016 -6.202 1.00 97.19 233 LEU A O 1
ATOM 1920 N N . ALA A 1 234 ? -1.532 -7.540 -7.500 1.00 96.19 234 ALA A N 1
ATOM 1921 C CA . ALA A 1 234 ? -2.756 -6.924 -8.019 1.00 96.19 234 ALA A CA 1
ATOM 1922 C C . ALA A 1 234 ? -3.675 -7.952 -8.707 1.00 96.19 234 ALA A C 1
ATOM 1924 O O . ALA A 1 234 ? -4.886 -7.944 -8.504 1.00 96.19 234 ALA A O 1
ATOM 1925 N N . ALA A 1 235 ? -3.104 -8.879 -9.485 1.00 95.44 235 ALA A N 1
ATOM 1926 C CA . ALA A 1 235 ? -3.864 -9.945 -10.137 1.00 95.44 235 ALA A CA 1
ATOM 1927 C C . ALA A 1 235 ? -4.356 -11.013 -9.149 1.00 95.44 235 ALA A C 1
ATOM 1929 O O . ALA A 1 235 ? -5.395 -11.631 -9.374 1.00 95.44 235 ALA A O 1
ATOM 1930 N N . LEU A 1 236 ? -3.615 -11.240 -8.062 1.00 95.31 236 LEU A N 1
ATOM 1931 C CA . LEU A 1 236 ? -4.006 -12.157 -6.996 1.00 95.31 236 LEU A CA 1
ATOM 1932 C C . LEU A 1 236 ? -5.202 -11.615 -6.198 1.00 95.31 236 LEU A C 1
ATOM 1934 O O . LEU A 1 236 ? -6.093 -12.390 -5.855 1.00 95.31 236 LEU A O 1
ATOM 1938 N N . CYS A 1 237 ? -5.219 -10.306 -5.938 1.00 95.88 237 CYS A N 1
ATOM 1939 C CA . CYS A 1 237 ? -6.252 -9.612 -5.167 1.00 95.88 237 CYS A CA 1
ATOM 1940 C C . CYS A 1 237 ? -7.489 -9.203 -5.972 1.00 95.88 237 CYS A C 1
ATOM 1942 O O . CYS A 1 237 ? -8.453 -8.737 -5.374 1.00 95.88 237 CYS A O 1
ATOM 1944 N N . GLN A 1 238 ? -7.482 -9.345 -7.299 1.00 94.38 238 GLN A N 1
ATOM 1945 C CA . GLN A 1 238 ? -8.648 -8.997 -8.108 1.00 94.38 238 GLN A CA 1
ATOM 1946 C C . GLN A 1 238 ? -9.848 -9.910 -7.800 1.00 94.38 238 GLN A C 1
ATOM 1948 O O . GLN A 1 238 ? -9.692 -11.084 -7.444 1.00 94.38 238 GLN A O 1
ATOM 1953 N N . ASP A 1 239 ? -11.048 -9.384 -8.027 1.00 92.94 239 ASP A N 1
ATOM 1954 C CA . ASP A 1 239 ? -12.285 -10.142 -7.873 1.00 92.94 239 ASP A CA 1
ATOM 1955 C C . ASP A 1 239 ? -12.427 -11.282 -8.887 1.00 92.94 239 ASP A C 1
ATOM 1957 O O . ASP A 1 239 ? -11.824 -11.310 -9.964 1.00 92.94 239 ASP A O 1
ATOM 1961 N N . GLY A 1 240 ? -13.284 -12.236 -8.535 1.00 92.06 240 GLY A N 1
ATOM 1962 C CA . GLY A 1 240 ? -13.722 -13.286 -9.439 1.00 92.06 240 GLY A CA 1
ATOM 1963 C C . GLY A 1 240 ? -14.411 -12.732 -10.691 1.00 92.06 240 GLY A C 1
ATOM 1964 O O . GLY A 1 240 ? -15.253 -11.839 -10.616 1.00 92.06 240 GLY A O 1
ATOM 1965 N N . ILE A 1 241 ? -14.086 -13.288 -11.858 1.00 90.75 241 ILE A N 1
ATOM 1966 C CA . ILE A 1 241 ? -14.614 -12.838 -13.153 1.00 90.75 241 ILE A CA 1
ATOM 1967 C C . ILE A 1 241 ? -15.705 -13.803 -13.624 1.00 90.75 241 ILE A C 1
ATOM 1969 O O . ILE A 1 241 ? -15.541 -15.020 -13.546 1.00 90.75 241 ILE A O 1
ATOM 1973 N N . LEU A 1 242 ? -16.821 -13.269 -14.137 1.00 90.69 242 LEU A N 1
ATOM 1974 C CA . LEU A 1 242 ? -17.931 -14.051 -14.711 1.00 90.69 242 LEU A CA 1
ATOM 1975 C C . LEU A 1 242 ? -18.453 -15.160 -13.770 1.00 90.69 242 LEU A C 1
ATOM 1977 O O . LEU A 1 242 ? -18.737 -16.282 -14.193 1.00 90.69 242 LEU A O 1
ATOM 1981 N N . GLY A 1 243 ? -18.547 -14.854 -12.472 1.00 88.50 243 GLY A N 1
ATOM 1982 C CA . GLY A 1 243 ? -19.030 -15.786 -11.448 1.00 88.50 243 GLY A CA 1
ATOM 1983 C C . GLY A 1 243 ? -18.054 -16.913 -11.092 1.00 88.50 243 GLY A C 1
ATOM 1984 O O . GLY A 1 243 ? -18.442 -17.860 -10.410 1.00 88.50 243 GLY A O 1
ATOM 1985 N N . LYS A 1 244 ? -16.799 -16.848 -11.554 1.00 94.06 244 LYS A N 1
ATOM 1986 C CA . LYS A 1 244 ? -15.735 -17.768 -11.136 1.00 94.06 244 LYS A CA 1
ATOM 1987 C C . LYS A 1 244 ? -15.031 -17.250 -9.880 1.00 94.06 244 LYS A C 1
ATOM 1989 O O . LYS A 1 244 ? -14.892 -16.039 -9.744 1.00 94.06 244 LYS A O 1
ATOM 1994 N N . PRO A 1 245 ? -14.567 -18.139 -8.985 1.00 94.81 245 PRO A N 1
ATOM 1995 C CA . PRO A 1 245 ? -13.782 -17.742 -7.818 1.00 94.81 245 PRO A CA 1
ATOM 1996 C C . PRO A 1 245 ? -12.483 -17.041 -8.226 1.00 94.81 245 PRO A C 1
ATOM 1998 O O . PRO A 1 245 ? -11.875 -17.384 -9.247 1.00 94.81 245 PRO A O 1
ATOM 2001 N N . SER A 1 246 ? -12.040 -16.086 -7.404 1.00 94.81 246 SER A N 1
ATOM 2002 C CA . SER A 1 246 ? -10.754 -15.411 -7.600 1.00 94.81 246 SER A CA 1
ATOM 2003 C C . SER A 1 246 ? -9.585 -16.396 -7.484 1.00 94.81 246 SER A C 1
ATOM 2005 O O . SER A 1 246 ? -9.690 -17.482 -6.900 1.00 94.81 246 SER A O 1
ATOM 2007 N N . ARG A 1 247 ? -8.422 -16.021 -8.027 1.00 94.12 247 ARG A N 1
ATOM 2008 C CA . ARG A 1 247 ? -7.201 -16.835 -7.913 1.00 94.12 247 ARG A CA 1
ATOM 2009 C C . ARG A 1 247 ? -6.826 -17.074 -6.448 1.00 94.12 247 ARG A C 1
ATOM 2011 O O . ARG A 1 247 ? -6.515 -18.210 -6.097 1.00 94.12 247 ARG A O 1
ATOM 2018 N N . LEU A 1 248 ? -6.897 -16.039 -5.606 1.00 96.62 248 LEU A N 1
ATOM 2019 C CA . LEU A 1 248 ? -6.631 -16.156 -4.171 1.00 96.62 248 LEU A CA 1
ATOM 2020 C C . LEU A 1 248 ? -7.596 -17.138 -3.498 1.00 96.62 248 LEU A C 1
ATOM 2022 O O . LEU A 1 248 ? -7.145 -18.037 -2.794 1.00 96.62 248 LEU A O 1
ATOM 2026 N N . GLN A 1 249 ? -8.900 -17.040 -3.776 1.00 97.56 249 GLN A N 1
ATOM 2027 C CA . GLN A 1 249 ? -9.890 -17.982 -3.247 1.00 97.56 249 GLN A CA 1
ATOM 2028 C C . GLN A 1 249 ? -9.586 -19.430 -3.642 1.00 97.56 249 GLN A C 1
ATOM 2030 O O . GLN A 1 249 ? -9.654 -20.321 -2.790 1.00 97.56 249 GLN A O 1
ATOM 2035 N N . ASN A 1 250 ? -9.216 -19.670 -4.903 1.00 96.56 250 ASN A N 1
ATOM 2036 C CA . ASN A 1 250 ? -8.843 -21.006 -5.368 1.00 96.56 250 ASN A CA 1
ATOM 2037 C C . ASN A 1 250 ? -7.611 -21.543 -4.633 1.00 96.56 250 ASN A C 1
ATOM 2039 O O . ASN A 1 250 ? -7.616 -22.703 -4.224 1.00 96.56 250 ASN A O 1
ATOM 2043 N N . ILE A 1 251 ? -6.584 -20.710 -4.432 1.00 97.06 251 ILE A N 1
ATOM 2044 C CA . ILE A 1 251 ? -5.376 -21.088 -3.685 1.00 97.06 251 ILE A CA 1
ATOM 2045 C C . ILE A 1 251 ? -5.750 -21.491 -2.257 1.00 97.06 251 ILE A C 1
ATOM 2047 O O . ILE A 1 251 ? -5.474 -22.617 -1.857 1.00 97.06 251 ILE A O 1
ATOM 2051 N N . ILE A 1 252 ? -6.441 -20.619 -1.519 1.00 98.50 252 ILE A N 1
ATOM 2052 C CA . ILE A 1 252 ? -6.804 -20.875 -0.119 1.00 98.50 252 ILE A CA 1
ATOM 2053 C C . ILE A 1 252 ? -7.670 -22.133 0.015 1.00 98.50 252 ILE A C 1
ATOM 2055 O O . ILE A 1 252 ? -7.390 -22.980 0.862 1.00 98.50 252 ILE A O 1
ATOM 2059 N N . THR A 1 253 ? -8.694 -22.285 -0.829 1.00 98.06 253 THR A N 1
ATOM 2060 C CA . THR A 1 253 ? -9.629 -23.421 -0.752 1.00 98.06 253 THR A CA 1
ATOM 2061 C C . THR A 1 253 ? -8.928 -24.738 -1.080 1.00 98.06 253 THR A C 1
ATOM 2063 O O . THR A 1 253 ? -9.031 -25.694 -0.316 1.00 98.06 253 THR A O 1
ATOM 2066 N N . THR A 1 254 ? -8.129 -24.767 -2.151 1.00 97.44 254 THR A N 1
ATOM 2067 C CA . THR A 1 254 ? -7.372 -25.968 -2.544 1.00 97.44 254 THR A CA 1
ATOM 2068 C C . THR A 1 254 ? -6.350 -26.353 -1.473 1.00 97.44 254 THR A C 1
ATOM 2070 O O . THR A 1 254 ? -6.168 -27.531 -1.168 1.00 97.44 254 THR A O 1
ATOM 2073 N N . THR A 1 255 ? -5.680 -25.370 -0.866 1.00 97.94 255 THR A N 1
ATOM 2074 C CA . THR A 1 255 ? -4.728 -25.610 0.224 1.00 97.94 255 THR A CA 1
ATOM 2075 C C . THR A 1 255 ? -5.426 -26.137 1.478 1.00 97.94 255 THR A C 1
ATOM 2077 O O . THR A 1 255 ? -4.919 -27.070 2.101 1.00 97.94 255 THR A O 1
ATOM 2080 N N . ALA A 1 256 ? -6.599 -25.604 1.824 1.00 98.31 256 ALA A N 1
ATOM 2081 C CA . ALA A 1 256 ? -7.413 -26.083 2.941 1.00 98.31 256 ALA A CA 1
ATOM 2082 C C . ALA A 1 256 ? -7.842 -27.543 2.759 1.00 98.31 256 ALA A C 1
ATOM 2084 O O . ALA A 1 256 ? -7.659 -28.349 3.672 1.00 98.31 256 ALA A O 1
ATOM 2085 N N . GLU A 1 257 ? -8.305 -27.904 1.561 1.00 97.94 257 GLU A N 1
ATOM 2086 C CA . GLU A 1 257 ? -8.638 -29.286 1.204 1.00 97.94 257 GLU A CA 1
ATOM 2087 C C . GLU A 1 257 ? -7.414 -30.205 1.294 1.00 97.94 257 GLU A C 1
ATOM 2089 O O . GLU A 1 257 ? -7.459 -31.237 1.963 1.00 97.94 257 GLU A O 1
ATOM 2094 N N . LYS A 1 258 ? -6.289 -29.806 0.684 1.00 97.25 258 LYS A N 1
ATOM 2095 C CA . LYS A 1 258 ? -5.038 -30.583 0.676 1.00 97.25 258 LYS A CA 1
ATOM 2096 C C . LYS A 1 258 ? -4.498 -30.847 2.085 1.00 97.25 258 LYS A C 1
ATOM 2098 O O . LYS A 1 258 ? -3.935 -31.912 2.329 1.00 97.25 258 LYS A O 1
ATOM 2103 N N . LEU A 1 259 ? -4.620 -29.875 2.989 1.00 96.94 259 LEU A N 1
ATOM 2104 C CA . LEU A 1 259 ? -4.095 -29.954 4.356 1.00 96.94 259 LEU A CA 1
ATOM 2105 C C . LEU A 1 259 ? -5.124 -30.451 5.384 1.00 96.94 259 LEU A C 1
ATOM 2107 O O . LEU A 1 259 ? -4.766 -30.622 6.549 1.00 96.94 259 LEU A O 1
ATOM 2111 N N . GLY A 1 260 ? -6.380 -30.679 4.987 1.00 97.44 260 GLY A N 1
ATOM 2112 C CA . GLY A 1 260 ? -7.449 -31.101 5.896 1.00 97.44 260 GLY A CA 1
ATOM 2113 C C . GLY A 1 260 ? -7.764 -30.066 6.984 1.00 97.44 260 GLY A C 1
ATOM 2114 O O . GLY A 1 260 ? -8.015 -30.432 8.132 1.00 97.44 260 GLY A O 1
ATOM 2115 N N . GLN A 1 261 ? -7.701 -28.774 6.652 1.00 97.88 261 GLN A N 1
ATOM 2116 C CA . GLN A 1 261 ? -7.949 -27.660 7.576 1.00 97.88 261 GLN A CA 1
ATOM 2117 C C . GLN A 1 261 ? -9.103 -26.776 7.091 1.00 97.88 261 GLN A C 1
ATOM 2119 O O . GLN A 1 261 ? -9.542 -26.881 5.951 1.00 97.88 261 GLN A O 1
ATOM 2124 N N . SER A 1 262 ? -9.623 -25.898 7.956 1.00 98.38 262 SER A N 1
ATOM 2125 C CA . SER A 1 262 ? -10.664 -24.952 7.545 1.00 98.38 262 SER A CA 1
ATOM 2126 C C . SER A 1 262 ? -10.100 -23.855 6.636 1.00 98.38 262 SER A C 1
ATOM 2128 O O . SER A 1 262 ? -8.964 -23.409 6.811 1.00 98.38 262 SER A O 1
ATOM 2130 N N . VAL A 1 263 ? -10.930 -23.375 5.704 1.00 98.50 263 VAL A N 1
ATOM 2131 C CA . VAL A 1 263 ? -10.613 -22.242 4.813 1.00 98.50 263 VAL A CA 1
ATOM 2132 C C . VAL A 1 263 ? -10.162 -21.021 5.613 1.00 98.50 263 VAL A C 1
ATOM 2134 O O . VAL A 1 263 ? -9.137 -20.430 5.288 1.00 98.50 263 VAL A O 1
ATOM 2137 N N . GLU A 1 264 ? -10.865 -20.694 6.702 1.00 98.56 264 GLU A N 1
ATOM 2138 C CA . GLU A 1 264 ? -10.519 -19.549 7.551 1.00 98.56 264 GLU A CA 1
ATOM 2139 C C . GLU A 1 264 ? -9.133 -19.683 8.183 1.00 98.56 264 GLU A C 1
ATOM 2141 O O . GLU A 1 264 ? -8.363 -18.722 8.213 1.00 98.56 264 GLU A O 1
ATOM 2146 N N . LYS A 1 265 ? -8.784 -20.881 8.665 1.00 98.44 265 LYS A N 1
ATOM 2147 C CA . LYS A 1 265 ? -7.469 -21.117 9.259 1.00 98.44 265 LYS A CA 1
ATOM 2148 C C . LYS A 1 265 ? -6.364 -20.894 8.227 1.00 98.44 265 LYS A C 1
ATOM 2150 O O . LYS A 1 265 ? -5.433 -20.143 8.507 1.00 98.44 265 LYS A O 1
ATOM 2155 N N . ILE A 1 266 ? -6.506 -21.477 7.035 1.00 98.69 266 ILE A N 1
ATOM 2156 C CA . ILE A 1 266 ? -5.533 -21.309 5.950 1.00 98.69 266 ILE A CA 1
ATOM 2157 C C . ILE A 1 266 ? -5.447 -19.854 5.497 1.00 98.69 266 ILE A C 1
ATOM 2159 O O . ILE A 1 266 ? -4.343 -19.348 5.340 1.00 98.69 266 ILE A O 1
ATOM 2163 N N . ALA A 1 267 ? -6.573 -19.154 5.340 1.00 98.75 267 ALA A N 1
ATOM 2164 C CA . ALA A 1 267 ? -6.586 -17.738 4.972 1.00 98.75 267 ALA A CA 1
ATOM 2165 C C . ALA A 1 267 ? -5.806 -16.875 5.977 1.00 98.75 267 ALA A C 1
ATOM 2167 O O . ALA A 1 267 ? -4.980 -16.050 5.588 1.00 98.75 267 ALA A O 1
ATOM 2168 N N . VAL A 1 268 ? -6.030 -17.093 7.276 1.00 98.81 268 VAL A N 1
ATOM 2169 C CA . VAL A 1 268 ? -5.341 -16.360 8.346 1.00 98.81 268 VAL A CA 1
ATOM 2170 C C . VAL A 1 268 ? -3.850 -16.699 8.395 1.00 98.81 268 VAL A C 1
ATOM 2172 O O . VAL A 1 268 ? -3.031 -15.798 8.567 1.00 98.81 268 VAL A O 1
ATOM 2175 N N . GLU A 1 269 ? -3.470 -17.969 8.247 1.00 98.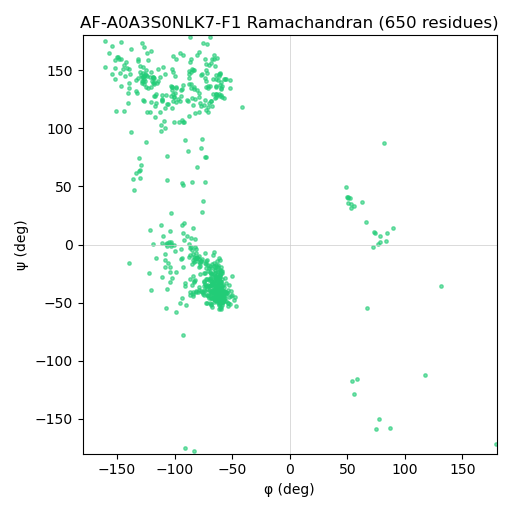62 269 GLU A N 1
ATOM 2176 C CA . GLU A 1 269 ? -2.060 -18.384 8.217 1.00 98.62 269 GLU A CA 1
ATOM 2177 C C . GLU A 1 269 ? -1.339 -17.853 6.972 1.00 98.62 269 GLU A C 1
ATOM 2179 O O . GLU A 1 269 ? -0.224 -17.343 7.079 1.00 98.62 269 GLU A O 1
ATOM 2184 N N . TRP A 1 270 ? -2.002 -17.881 5.814 1.00 98.69 270 TRP A N 1
ATOM 2185 C CA . TRP A 1 270 ? -1.501 -17.308 4.567 1.00 98.69 270 TRP A CA 1
ATOM 2186 C C . TRP A 1 270 ? -1.245 -15.810 4.727 1.00 98.69 270 TRP A C 1
ATOM 2188 O O . TRP A 1 270 ? -0.174 -15.320 4.374 1.00 98.69 270 TRP A O 1
ATOM 2198 N N . PHE A 1 271 ? -2.194 -15.086 5.327 1.00 98.81 271 PHE A N 1
ATOM 2199 C CA . PHE A 1 271 ? -2.062 -13.649 5.549 1.00 98.81 271 PHE A CA 1
ATOM 2200 C C . PHE A 1 271 ? -0.966 -13.304 6.561 1.00 98.81 271 PHE A C 1
ATOM 2202 O O . PHE A 1 271 ? -0.199 -12.374 6.334 1.00 98.81 271 PHE A O 1
ATOM 2209 N N . LYS A 1 272 ? -0.827 -14.073 7.648 1.00 98.69 272 LYS A N 1
ATOM 2210 C CA . LYS A 1 272 ? 0.290 -13.908 8.593 1.00 98.69 272 LYS A CA 1
ATOM 2211 C C . LYS A 1 272 ? 1.642 -14.113 7.917 1.00 98.69 272 LYS A C 1
ATOM 2213 O O . LYS A 1 272 ? 2.553 -13.324 8.147 1.00 98.69 272 LYS A O 1
ATOM 2218 N N . GLN A 1 273 ? 1.759 -15.138 7.072 1.00 98.38 273 GLN A N 1
ATOM 2219 C CA . GLN A 1 273 ? 2.970 -15.378 6.292 1.00 98.38 273 GLN A CA 1
ATOM 2220 C C . GLN A 1 273 ? 3.244 -14.211 5.336 1.00 98.38 273 GLN A C 1
ATOM 2222 O O . GLN A 1 273 ? 4.378 -13.755 5.238 1.00 98.38 273 GLN A O 1
ATOM 2227 N N . TYR A 1 274 ? 2.208 -13.675 4.683 1.00 98.56 274 TYR A N 1
ATOM 2228 C CA . TYR A 1 274 ? 2.340 -12.489 3.841 1.00 98.56 274 TYR A CA 1
ATOM 2229 C C . TYR A 1 274 ? 2.857 -11.271 4.624 1.00 98.56 274 TYR A C 1
ATOM 2231 O O . TYR A 1 274 ? 3.842 -10.660 4.215 1.00 98.56 274 TYR A O 1
ATOM 2239 N N . LEU A 1 275 ? 2.250 -10.961 5.776 1.00 98.38 275 LEU A N 1
ATOM 2240 C CA . LEU A 1 275 ? 2.690 -9.870 6.652 1.00 98.38 275 LEU A CA 1
ATOM 2241 C C . LEU A 1 275 ? 4.133 -10.061 7.129 1.00 98.38 275 LEU A C 1
ATOM 2243 O O . LEU A 1 275 ? 4.887 -9.093 7.181 1.00 98.38 275 LEU A O 1
ATOM 2247 N N . HIS A 1 276 ? 4.533 -11.296 7.441 1.00 96.81 276 HIS A N 1
ATOM 2248 C CA . HIS A 1 276 ? 5.901 -11.606 7.849 1.00 96.81 276 HIS A CA 1
ATOM 2249 C C . HIS A 1 276 ? 6.922 -11.282 6.751 1.00 96.81 276 HIS A C 1
ATOM 2251 O O . HIS A 1 276 ? 7.969 -10.716 7.052 1.00 96.81 276 HIS A O 1
ATOM 2257 N N . LEU A 1 277 ? 6.597 -11.590 5.490 1.00 96.69 277 LEU A N 1
ATOM 2258 C CA . LEU A 1 277 ? 7.471 -11.327 4.344 1.00 96.69 277 LEU A CA 1
ATOM 2259 C C . LEU A 1 277 ? 7.553 -9.846 3.956 1.00 96.69 277 LEU A C 1
ATOM 2261 O O . LEU A 1 277 ? 8.526 -9.455 3.318 1.00 96.69 277 LEU A O 1
ATOM 2265 N N . CYS A 1 278 ? 6.547 -9.026 4.282 1.00 94.94 278 CYS A N 1
ATOM 2266 C CA . CYS A 1 278 ? 6.542 -7.614 3.893 1.00 94.94 278 CYS A CA 1
ATOM 2267 C C . CYS A 1 278 ? 6.788 -6.652 5.060 1.00 94.94 278 CYS A C 1
ATOM 2269 O O . CYS A 1 278 ? 7.722 -5.866 4.982 1.00 94.94 278 CYS A O 1
ATOM 2271 N N . VAL A 1 279 ? 6.022 -6.701 6.152 1.00 96.44 279 VAL A N 1
ATOM 2272 C CA . VAL A 1 279 ? 6.027 -5.647 7.186 1.00 96.44 279 VAL A CA 1
ATOM 2273 C C . VAL A 1 279 ? 7.399 -5.502 7.840 1.00 96.44 279 VAL A C 1
ATOM 2275 O O . VAL A 1 279 ? 7.987 -4.421 7.819 1.00 96.44 279 VAL A O 1
ATOM 2278 N N . ARG A 1 280 ? 7.940 -6.597 8.385 1.00 94.94 280 ARG A N 1
ATOM 2279 C CA . ARG A 1 280 ? 9.224 -6.568 9.095 1.00 94.94 280 ARG A CA 1
ATOM 2280 C C . ARG A 1 280 ? 10.399 -6.235 8.175 1.00 94.94 280 ARG A C 1
ATOM 2282 O O . ARG A 1 280 ? 11.159 -5.337 8.544 1.00 94.94 280 ARG A O 1
ATOM 2289 N N . PRO A 1 281 ? 10.571 -6.892 7.014 1.00 95.69 281 PRO A N 1
ATOM 2290 C CA . PRO A 1 281 ? 11.641 -6.529 6.097 1.00 95.69 281 PRO A CA 1
ATOM 2291 C C . PRO A 1 281 ? 11.547 -5.072 5.664 1.00 95.69 281 PRO A C 1
ATOM 2293 O O . PRO A 1 281 ? 12.513 -4.339 5.799 1.00 95.69 281 PRO A O 1
ATOM 2296 N N . ILE A 1 282 ? 10.372 -4.601 5.249 1.00 94.56 282 ILE A N 1
ATOM 2297 C CA . ILE A 1 282 ? 10.219 -3.248 4.714 1.00 94.56 282 ILE A CA 1
ATOM 2298 C C . ILE A 1 282 ? 10.516 -2.158 5.752 1.00 94.56 282 ILE A C 1
ATOM 2300 O O . ILE A 1 282 ? 11.243 -1.210 5.446 1.00 94.56 282 ILE A O 1
ATOM 2304 N N . VAL A 1 283 ? 10.014 -2.297 6.981 1.00 95.75 283 VAL A N 1
ATOM 2305 C CA . VAL A 1 283 ? 10.302 -1.338 8.061 1.00 95.75 283 VAL A CA 1
ATOM 2306 C C . VAL A 1 283 ? 11.793 -1.351 8.417 1.00 95.75 283 VAL A C 1
ATOM 2308 O O . VAL A 1 283 ? 12.402 -0.296 8.582 1.00 95.75 283 VAL A O 1
ATOM 2311 N N . ARG A 1 284 ? 12.425 -2.528 8.495 1.00 96.69 284 ARG A N 1
ATOM 2312 C CA . ARG A 1 284 ? 13.854 -2.624 8.833 1.00 96.69 284 ARG A CA 1
ATOM 2313 C C . ARG A 1 284 ? 14.771 -2.168 7.702 1.00 96.69 284 ARG A C 1
ATOM 2315 O O . ARG A 1 284 ? 15.785 -1.541 7.979 1.00 96.69 284 ARG A O 1
ATOM 2322 N N . ILE A 1 285 ? 14.418 -2.421 6.444 1.00 96.56 285 ILE A N 1
ATOM 2323 C CA . ILE A 1 285 ? 15.149 -1.905 5.279 1.00 96.56 285 ILE A CA 1
ATOM 2324 C C . ILE A 1 285 ? 15.172 -0.375 5.326 1.00 96.56 285 ILE A C 1
ATOM 2326 O O . ILE A 1 285 ? 16.234 0.231 5.190 1.00 96.56 285 ILE A O 1
ATOM 2330 N N . LEU A 1 286 ? 14.034 0.249 5.625 1.00 95.88 286 LEU A N 1
ATOM 2331 C CA . LEU A 1 286 ? 13.963 1.696 5.774 1.00 95.88 286 LEU A CA 1
ATOM 2332 C C . LEU A 1 286 ? 14.831 2.209 6.937 1.00 95.88 286 LEU A C 1
ATOM 2334 O O . LEU A 1 286 ? 15.603 3.148 6.750 1.00 95.88 286 LEU A O 1
ATOM 2338 N N . ASN A 1 287 ? 14.753 1.582 8.114 1.00 95.38 287 ASN A N 1
ATOM 2339 C CA . ASN A 1 287 ? 15.511 2.003 9.299 1.00 95.38 287 ASN A CA 1
ATOM 2340 C C . ASN A 1 287 ? 17.028 1.783 9.163 1.00 95.38 287 ASN A C 1
ATOM 2342 O O . ASN A 1 287 ? 17.831 2.659 9.483 1.00 95.38 287 ASN A O 1
ATOM 2346 N N . THR A 1 288 ? 17.445 0.611 8.687 1.00 96.12 288 THR A N 1
ATOM 2347 C CA . THR A 1 288 ? 18.860 0.215 8.651 1.00 96.12 288 THR A CA 1
ATOM 2348 C C . THR A 1 288 ? 19.571 0.746 7.414 1.00 96.12 288 THR A C 1
ATOM 2350 O O . THR A 1 288 ? 20.682 1.262 7.514 1.00 96.12 288 THR A O 1
ATOM 2353 N N . TYR A 1 289 ? 18.928 0.636 6.255 1.00 97.00 289 TYR A N 1
ATOM 2354 C CA . TYR A 1 289 ? 19.543 0.902 4.959 1.00 97.00 289 TYR A CA 1
ATOM 2355 C C . TYR A 1 289 ? 19.105 2.246 4.371 1.00 97.00 289 TYR A C 1
ATOM 2357 O O . TYR A 1 289 ? 19.793 2.796 3.516 1.00 97.00 289 TYR A O 1
ATOM 2365 N N . GLY A 1 290 ? 17.989 2.806 4.841 1.00 96.06 290 GLY A N 1
ATOM 2366 C CA . GLY A 1 290 ? 17.438 4.048 4.313 1.00 96.06 290 GLY A CA 1
ATOM 2367 C C . GLY A 1 290 ? 16.681 3.885 3.002 1.00 96.06 290 GLY A C 1
ATOM 2368 O O . GLY A 1 290 ? 16.222 4.885 2.467 1.00 96.06 290 GLY A O 1
ATOM 2369 N N . LEU A 1 291 ? 16.552 2.660 2.487 1.00 95.81 291 LEU A N 1
ATOM 2370 C CA . LEU A 1 291 ? 15.885 2.358 1.225 1.00 95.81 291 LEU A CA 1
ATOM 2371 C C . LEU A 1 291 ? 14.369 2.249 1.427 1.00 95.81 291 LEU A C 1
ATOM 2373 O O . LEU A 1 291 ? 13.889 1.549 2.317 1.00 95.81 291 LEU A O 1
ATOM 2377 N N . ALA A 1 292 ? 13.617 2.887 0.544 1.00 93.00 292 ALA A N 1
ATOM 2378 C CA . ALA A 1 292 ? 12.181 2.732 0.407 1.00 93.00 292 ALA A CA 1
ATOM 2379 C C . ALA A 1 292 ? 11.797 2.508 -1.058 1.00 93.00 292 ALA A C 1
ATOM 2381 O O . ALA A 1 292 ? 12.570 2.747 -1.989 1.00 93.00 292 ALA A O 1
ATOM 2382 N N . CYS A 1 293 ? 10.604 1.951 -1.234 1.00 90.94 293 CYS A N 1
ATOM 2383 C CA . CYS A 1 293 ? 10.111 1.436 -2.503 1.00 90.94 293 CYS A CA 1
ATOM 2384 C C . CYS A 1 293 ? 8.638 1.823 -2.683 1.00 90.94 293 CYS A C 1
ATOM 2386 O O . CYS A 1 293 ? 7.878 1.811 -1.720 1.00 90.94 293 CYS A O 1
ATOM 2388 N N . GLU A 1 294 ? 8.153 2.072 -3.894 1.00 92.00 294 GLU A N 1
ATOM 2389 C CA . GLU A 1 294 ? 6.707 2.197 -4.137 1.00 92.00 294 GLU A CA 1
ATOM 2390 C C . GLU A 1 294 ? 6.017 0.824 -4.074 1.00 92.00 294 GLU A C 1
ATOM 2392 O O . GLU A 1 294 ? 5.672 0.214 -5.086 1.00 92.00 294 GLU A O 1
ATOM 2397 N N . PHE A 1 295 ? 5.845 0.310 -2.855 1.00 93.25 295 PHE A N 1
ATOM 2398 C CA . PHE A 1 295 ? 5.445 -1.064 -2.536 1.00 93.25 295 PHE A CA 1
ATOM 2399 C C . PHE A 1 295 ? 3.949 -1.365 -2.767 1.00 93.25 295 PHE A C 1
ATOM 2401 O O . PHE A 1 295 ? 3.319 -2.099 -2.007 1.00 93.25 295 PHE A O 1
ATOM 2408 N N . HIS A 1 296 ? 3.358 -0.800 -3.819 1.00 92.56 296 HIS A N 1
ATOM 2409 C CA . HIS A 1 296 ? 1.967 -1.013 -4.212 1.00 92.56 296 HIS A CA 1
ATOM 2410 C C . HIS A 1 296 ? 1.757 -2.350 -4.948 1.00 92.56 296 HIS A C 1
ATOM 2412 O O . HIS A 1 296 ? 2.700 -2.956 -5.461 1.00 92.56 296 HIS A O 1
ATOM 2418 N N . GLN A 1 297 ? 0.507 -2.805 -5.095 1.00 95.12 297 GLN A N 1
ATOM 2419 C CA . GLN A 1 297 ? 0.216 -4.166 -5.586 1.00 95.12 297 GLN A CA 1
ATOM 2420 C C . GLN A 1 297 ? 0.745 -4.484 -6.990 1.00 95.12 297 GLN A C 1
ATOM 2422 O O . GLN A 1 297 ? 1.017 -5.642 -7.300 1.00 95.12 297 GLN A O 1
ATOM 2427 N N . GLN A 1 298 ? 0.881 -3.483 -7.862 1.00 92.06 298 GLN A N 1
ATOM 2428 C CA . GLN A 1 298 ? 1.394 -3.699 -9.218 1.00 92.06 298 GLN A CA 1
ATOM 2429 C C . GLN A 1 298 ? 2.931 -3.853 -9.285 1.00 92.06 298 GLN A C 1
ATOM 2431 O O . GLN A 1 298 ? 3.438 -4.397 -10.269 1.00 92.06 298 GLN A O 1
ATOM 2436 N N . ASN A 1 299 ? 3.655 -3.464 -8.231 1.00 94.88 299 ASN A N 1
ATOM 2437 C CA . ASN A 1 299 ? 5.116 -3.576 -8.122 1.00 94.88 299 ASN A CA 1
ATOM 2438 C C . ASN A 1 299 ? 5.558 -4.783 -7.291 1.00 94.88 299 ASN A C 1
ATOM 2440 O O . ASN A 1 299 ? 6.746 -5.085 -7.218 1.00 94.88 299 ASN A O 1
ATOM 2444 N N . VAL A 1 300 ? 4.609 -5.492 -6.681 1.00 96.12 300 VAL A N 1
ATOM 2445 C CA . VAL A 1 300 ? 4.875 -6.635 -5.812 1.00 96.12 300 VAL A CA 1
ATOM 2446 C C . VAL A 1 300 ? 4.399 -7.908 -6.493 1.00 96.12 300 VAL A C 1
ATOM 2448 O O . VAL A 1 300 ? 3.232 -8.038 -6.870 1.00 96.12 300 VAL A O 1
ATOM 2451 N N . MET A 1 301 ? 5.304 -8.871 -6.624 1.00 96.25 301 MET A N 1
ATOM 2452 C CA . MET A 1 301 ? 4.980 -10.227 -7.046 1.00 96.25 301 MET A CA 1
ATOM 2453 C C . MET A 1 301 ? 5.344 -11.205 -5.936 1.00 96.25 301 MET A C 1
ATOM 2455 O O . MET A 1 301 ? 6.341 -11.033 -5.236 1.00 96.25 301 MET A O 1
ATOM 2459 N N . ILE A 1 302 ? 4.528 -12.238 -5.776 1.00 97.19 302 ILE A N 1
ATOM 2460 C CA . ILE A 1 302 ? 4.665 -13.228 -4.712 1.00 97.19 302 ILE A CA 1
ATOM 2461 C C . ILE A 1 302 ? 4.955 -14.581 -5.345 1.00 97.19 302 ILE A C 1
ATOM 2463 O O . ILE A 1 302 ? 4.158 -15.079 -6.140 1.00 97.19 302 ILE A O 1
ATOM 2467 N N . GLU A 1 303 ? 6.077 -15.191 -4.975 1.00 96.81 303 GLU A N 1
ATOM 2468 C CA . GLU A 1 303 ? 6.314 -16.611 -5.220 1.00 96.81 303 GLU A CA 1
ATOM 2469 C C . GLU A 1 303 ? 5.558 -17.430 -4.182 1.00 96.81 303 GLU A C 1
ATOM 2471 O O . GLU A 1 303 ? 5.697 -17.211 -2.976 1.00 96.81 303 GLU A O 1
ATOM 2476 N N . LEU A 1 304 ? 4.751 -18.371 -4.663 1.00 96.38 304 LEU A N 1
ATOM 2477 C CA . LEU A 1 304 ? 4.015 -19.303 -3.823 1.00 96.38 304 LEU A CA 1
ATOM 2478 C C . LEU A 1 304 ? 4.753 -20.637 -3.749 1.00 96.38 304 LEU A C 1
ATOM 2480 O O . LEU A 1 304 ? 5.171 -21.184 -4.773 1.00 96.38 304 LEU A O 1
ATOM 2484 N N . ASP A 1 305 ? 4.854 -21.192 -2.545 1.00 95.06 305 ASP A N 1
ATOM 2485 C CA . ASP A 1 305 ? 5.408 -22.524 -2.343 1.00 95.06 305 ASP A CA 1
ATOM 2486 C C . ASP A 1 305 ? 4.487 -23.632 -2.899 1.00 95.06 305 ASP A C 1
ATOM 2488 O O . ASP A 1 305 ? 3.373 -23.411 -3.387 1.00 95.06 305 ASP A O 1
ATOM 2492 N N . ARG A 1 306 ? 4.938 -24.886 -2.784 1.00 92.44 306 ARG A N 1
ATOM 2493 C CA . ARG A 1 306 ? 4.189 -26.088 -3.207 1.00 92.44 306 ARG A CA 1
ATOM 2494 C C . ARG A 1 306 ? 2.847 -26.304 -2.488 1.00 92.44 306 ARG A C 1
ATOM 2496 O O . ARG A 1 306 ? 2.079 -27.191 -2.872 1.00 92.44 306 ARG A O 1
ATOM 2503 N N . ASN A 1 307 ? 2.601 -25.581 -1.402 1.00 92.75 307 ASN A N 1
ATOM 2504 C CA . ASN A 1 307 ? 1.373 -25.615 -0.620 1.00 92.75 307 ASN A CA 1
ATOM 2505 C C . ASN A 1 307 ? 0.520 -24.357 -0.831 1.00 92.75 307 ASN A C 1
ATOM 2507 O O . ASN A 1 307 ? -0.552 -24.275 -0.244 1.00 92.75 307 ASN A O 1
ATOM 2511 N N . GLY A 1 308 ? 0.943 -23.417 -1.680 1.00 94.75 308 GLY A N 1
ATOM 2512 C CA . GLY A 1 308 ? 0.205 -22.195 -1.983 1.00 94.75 308 GLY A CA 1
ATOM 2513 C C . GLY A 1 308 ? 0.436 -21.049 -0.996 1.00 94.75 308 GLY A C 1
ATOM 2514 O O . GLY A 1 308 ? -0.280 -20.053 -1.078 1.00 94.75 308 GLY A O 1
ATOM 2515 N N . PHE A 1 309 ? 1.410 -21.155 -0.087 1.00 97.88 309 PHE A N 1
ATOM 2516 C CA . PHE A 1 309 ? 1.760 -20.083 0.849 1.00 97.88 309 PHE A CA 1
ATOM 2517 C C . PHE A 1 309 ? 2.789 -19.116 0.247 1.00 97.88 309 PHE A C 1
ATOM 2519 O O . PHE A 1 309 ? 3.625 -19.548 -0.550 1.00 97.88 309 PHE A O 1
ATOM 2526 N N . PRO A 1 310 ? 2.775 -17.824 0.629 1.00 97.69 310 PRO A N 1
ATOM 2527 C CA . PRO A 1 310 ? 3.801 -16.867 0.228 1.00 97.69 310 PRO A CA 1
ATOM 2528 C C . PRO A 1 310 ? 5.178 -17.320 0.718 1.00 97.69 310 PRO A C 1
ATOM 2530 O O . PRO A 1 310 ? 5.350 -17.611 1.902 1.00 97.69 310 PRO A O 1
ATOM 2533 N N . ALA A 1 311 ? 6.155 -17.362 -0.184 1.00 96.50 311 ALA A N 1
ATOM 2534 C CA . ALA A 1 311 ? 7.511 -17.821 0.111 1.00 96.50 311 ALA A CA 1
ATOM 2535 C C . ALA A 1 311 ? 8.579 -16.755 -0.151 1.00 96.50 311 ALA A C 1
ATOM 2537 O O . ALA A 1 311 ? 9.523 -16.637 0.625 1.00 96.50 311 ALA A O 1
ATOM 2538 N N . LYS A 1 312 ? 8.432 -15.985 -1.233 1.00 96.44 312 LYS A N 1
ATOM 2539 C CA . LYS A 1 312 ? 9.369 -14.924 -1.615 1.00 96.44 312 LYS A CA 1
ATOM 2540 C C . LYS A 1 312 ? 8.614 -13.745 -2.210 1.00 96.44 312 LYS A C 1
ATOM 2542 O O . LYS A 1 312 ? 7.627 -13.947 -2.921 1.00 96.44 312 LYS A O 1
ATOM 2547 N N . ILE A 1 313 ? 9.090 -12.534 -1.949 1.00 97.00 313 ILE A N 1
ATOM 2548 C CA . ILE A 1 313 ? 8.614 -11.326 -2.615 1.00 97.00 313 ILE A CA 1
ATOM 2549 C C . ILE A 1 313 ? 9.628 -10.912 -3.673 1.00 97.00 313 ILE A C 1
ATOM 2551 O O . ILE A 1 313 ? 10.824 -10.831 -3.414 1.00 97.00 313 ILE A O 1
ATOM 2555 N N . TYR A 1 314 ? 9.124 -10.608 -4.859 1.00 96.06 314 TYR A N 1
ATOM 2556 C CA . TYR A 1 314 ? 9.861 -9.912 -5.895 1.00 96.06 314 TYR A CA 1
ATOM 2557 C C . TYR A 1 314 ? 9.293 -8.500 -6.008 1.00 96.06 314 TYR A C 1
ATOM 2559 O O . TYR A 1 314 ? 8.112 -8.324 -6.322 1.00 96.06 314 TYR A O 1
ATOM 2567 N N . PHE A 1 315 ? 10.124 -7.500 -5.740 1.00 94.62 315 PHE A N 1
ATOM 2568 C CA . PHE A 1 315 ? 9.789 -6.101 -5.963 1.00 94.62 315 PHE A CA 1
ATOM 2569 C C . PHE A 1 315 ? 10.313 -5.670 -7.332 1.00 94.62 315 PHE A C 1
ATOM 2571 O O . PHE A 1 315 ? 11.464 -5.943 -7.667 1.00 94.62 315 PHE A O 1
ATOM 2578 N N . ARG A 1 316 ? 9.477 -5.000 -8.123 1.00 90.44 316 ARG A N 1
ATOM 2579 C CA . ARG A 1 316 ? 9.841 -4.444 -9.430 1.00 90.44 316 ARG A CA 1
ATOM 2580 C C . ARG A 1 316 ? 9.497 -2.966 -9.510 1.00 90.44 316 ARG A C 1
ATOM 2582 O O . ARG A 1 316 ? 8.687 -2.472 -8.742 1.00 90.44 316 ARG A O 1
ATOM 2589 N N . ASP A 1 317 ? 9.996 -2.359 -10.577 1.00 82.25 317 ASP A N 1
ATOM 2590 C CA . ASP A 1 317 ? 9.797 -0.960 -10.942 1.00 82.25 317 ASP A CA 1
ATOM 2591 C C . ASP A 1 317 ? 10.722 0.004 -10.209 1.00 82.25 317 ASP A C 1
ATOM 2593 O O . ASP A 1 317 ? 10.411 0.590 -9.173 1.00 82.25 317 ASP A O 1
ATOM 2597 N N . ASN A 1 318 ? 11.890 0.182 -10.820 1.00 73.31 318 ASN A N 1
ATOM 2598 C CA . ASN A 1 318 ? 12.972 0.948 -10.243 1.00 73.31 318 ASN A CA 1
ATOM 2599 C C . ASN A 1 318 ? 12.731 2.457 -10.218 1.00 73.31 318 ASN A C 1
ATOM 2601 O O . ASN A 1 318 ? 13.445 3.169 -9.514 1.00 73.31 318 ASN A O 1
ATOM 2605 N N . GLN A 1 319 ? 11.718 2.945 -10.940 1.00 71.31 319 GLN A N 1
ATOM 2606 C CA . GLN A 1 319 ? 11.297 4.343 -10.837 1.00 71.31 319 GLN A CA 1
ATOM 2607 C C . GLN A 1 319 ? 10.800 4.668 -9.421 1.00 71.31 319 GLN A C 1
ATOM 2609 O O . GLN A 1 319 ? 10.868 5.823 -9.003 1.00 71.31 319 GLN A O 1
ATOM 2614 N N . GLY A 1 320 ? 10.356 3.643 -8.684 1.00 74.94 320 GLY A N 1
ATOM 2615 C CA . GLY A 1 320 ? 9.833 3.747 -7.332 1.00 74.94 320 GLY A CA 1
ATOM 2616 C C . GLY A 1 320 ? 10.852 3.543 -6.208 1.00 74.94 320 GLY A C 1
ATOM 2617 O O . GLY A 1 320 ? 10.419 3.409 -5.067 1.00 74.94 320 GLY A O 1
ATOM 2618 N N . PHE A 1 321 ? 12.163 3.480 -6.477 1.00 88.94 321 PHE A N 1
ATOM 2619 C CA . PHE A 1 321 ? 13.176 3.461 -5.412 1.00 88.94 321 PHE A CA 1
ATOM 2620 C C . PHE A 1 321 ? 13.543 4.870 -4.962 1.00 88.94 321 PHE A C 1
ATOM 2622 O O . PHE A 1 321 ? 13.808 5.750 -5.782 1.00 88.94 321 PHE A O 1
ATOM 2629 N N . PHE A 1 322 ? 13.613 5.057 -3.650 1.00 92.19 322 PHE A N 1
ATOM 2630 C CA . PHE A 1 322 ? 14.069 6.294 -3.036 1.00 92.19 322 PHE A CA 1
ATOM 2631 C C . PHE A 1 322 ? 14.732 6.022 -1.685 1.00 92.19 322 PHE A C 1
ATOM 2633 O O . PHE A 1 322 ? 14.551 4.962 -1.086 1.00 92.19 322 PHE A O 1
ATOM 2640 N N . PHE A 1 323 ? 15.511 6.986 -1.211 1.00 95.06 323 PHE A N 1
ATOM 2641 C CA . PHE A 1 323 ? 16.236 6.933 0.047 1.00 95.06 323 PHE A CA 1
ATOM 2642 C C . PHE A 1 323 ? 15.778 8.058 0.966 1.00 95.06 323 PHE A C 1
ATOM 2644 O O . PHE A 1 323 ? 15.560 9.179 0.513 1.00 95.06 323 PHE A O 1
ATOM 2651 N N . ARG A 1 324 ? 15.650 7.780 2.263 1.00 94.88 324 ARG A N 1
ATOM 2652 C CA . ARG A 1 324 ? 15.363 8.827 3.256 1.00 94.88 324 ARG A CA 1
ATOM 2653 C C . ARG A 1 324 ? 16.584 9.717 3.492 1.00 94.88 324 ARG A C 1
ATOM 2655 O O . ARG A 1 324 ? 17.709 9.219 3.599 1.00 94.88 324 ARG A O 1
ATOM 2662 N N . GLU A 1 325 ? 16.348 11.014 3.649 1.00 94.69 325 GLU A N 1
ATOM 2663 C CA . GLU A 1 325 ? 17.369 12.026 3.942 1.00 94.69 325 GLU A CA 1
ATOM 2664 C C . GLU A 1 325 ? 18.274 11.630 5.122 1.00 94.69 325 GLU A C 1
ATOM 2666 O O . GLU A 1 325 ? 19.497 11.697 5.018 1.00 94.69 325 GLU A O 1
ATOM 2671 N N . GLY A 1 326 ? 17.714 11.101 6.214 1.00 94.88 326 GLY A N 1
ATOM 2672 C CA . GLY A 1 326 ? 18.462 10.728 7.419 1.00 94.88 326 GLY A CA 1
ATOM 2673 C C . GLY A 1 326 ? 19.456 9.574 7.245 1.00 94.88 326 GLY A C 1
ATOM 2674 O O . GLY A 1 326 ? 20.201 9.267 8.173 1.00 94.88 326 GLY A O 1
ATOM 2675 N N . LYS A 1 327 ? 19.485 8.913 6.080 1.00 96.19 327 LYS A N 1
ATOM 2676 C CA . LYS A 1 327 ? 20.495 7.899 5.726 1.00 96.19 327 LYS A CA 1
ATOM 2677 C C . LYS A 1 327 ? 21.272 8.268 4.455 1.00 96.19 327 LYS A C 1
ATOM 2679 O O . LYS A 1 327 ? 22.015 7.432 3.944 1.00 96.19 327 LYS A O 1
ATOM 2684 N N . LYS A 1 328 ? 21.163 9.511 3.973 1.00 95.50 328 LYS A N 1
ATOM 2685 C CA . LYS A 1 328 ? 21.875 10.008 2.787 1.00 95.50 328 LYS A CA 1
ATOM 2686 C C . LYS A 1 328 ? 23.377 9.745 2.857 1.00 95.50 328 LYS A C 1
ATOM 2688 O O . LYS A 1 328 ? 23.922 9.143 1.942 1.00 95.50 328 LYS A O 1
ATOM 2693 N N . ASP A 1 329 ? 24.029 10.115 3.958 1.00 96.75 329 ASP A N 1
ATOM 2694 C CA . ASP A 1 329 ? 25.484 9.965 4.095 1.00 96.75 329 ASP A CA 1
ATOM 2695 C C . ASP A 1 329 ? 25.933 8.498 4.035 1.00 96.75 329 ASP A C 1
ATOM 2697 O O . ASP A 1 329 ? 26.964 8.188 3.440 1.00 96.75 329 ASP A O 1
ATOM 2701 N N . LEU A 1 330 ? 25.139 7.580 4.601 1.00 96.56 330 LEU A N 1
ATOM 2702 C CA . LEU A 1 330 ? 25.396 6.138 4.533 1.00 96.56 330 LEU A CA 1
ATOM 2703 C C . LEU A 1 330 ? 25.360 5.643 3.082 1.00 96.56 330 LEU A C 1
ATOM 2705 O O . LEU A 1 330 ? 26.235 4.889 2.655 1.00 96.56 330 LEU A O 1
ATOM 2709 N N . VAL A 1 331 ? 24.342 6.067 2.334 1.00 96.50 331 VAL A N 1
ATOM 2710 C CA . VAL A 1 331 ? 24.121 5.652 0.948 1.00 96.50 331 VAL A CA 1
ATOM 2711 C C . VAL A 1 331 ? 25.176 6.273 0.022 1.00 96.50 331 VAL A C 1
ATOM 2713 O O . VAL A 1 331 ? 25.793 5.554 -0.765 1.00 96.50 331 VAL A O 1
ATOM 2716 N N . SER A 1 332 ? 25.484 7.562 0.184 1.00 96.44 332 SER A N 1
ATOM 2717 C CA . SER A 1 332 ? 26.530 8.262 -0.575 1.00 96.44 332 SER A CA 1
ATOM 2718 C C . SER A 1 332 ? 27.941 7.747 -0.276 1.00 96.44 332 SER A C 1
ATOM 2720 O O . SER A 1 332 ? 28.794 7.750 -1.162 1.00 96.44 332 SER A O 1
ATOM 2722 N N . ALA A 1 333 ? 28.209 7.277 0.946 1.00 97.44 333 ALA A N 1
ATOM 2723 C CA . ALA A 1 333 ? 29.477 6.627 1.274 1.00 97.44 333 ALA A CA 1
ATOM 2724 C C . ALA A 1 333 ? 29.627 5.265 0.575 1.00 97.44 333 ALA A C 1
ATOM 2726 O O . ALA A 1 333 ? 30.736 4.890 0.194 1.00 97.44 333 ALA A O 1
ATOM 2727 N N . ALA A 1 334 ? 28.525 4.528 0.398 1.00 97.50 334 ALA A N 1
ATOM 2728 C CA . ALA A 1 334 ? 28.524 3.247 -0.303 1.00 97.50 334 ALA A CA 1
ATOM 2729 C C . ALA A 1 334 ? 28.649 3.412 -1.827 1.00 97.50 334 ALA A C 1
ATOM 2731 O O . ALA A 1 334 ? 29.358 2.633 -2.466 1.00 97.50 334 ALA A O 1
ATOM 2732 N N . LEU A 1 335 ? 27.993 4.424 -2.403 1.00 96.69 335 LEU A N 1
ATOM 2733 C CA . LEU A 1 335 ? 28.071 4.760 -3.824 1.00 96.69 335 LEU A CA 1
ATOM 2734 C C . LEU A 1 335 ? 28.168 6.288 -4.011 1.00 96.69 335 LEU A C 1
ATOM 2736 O O . LEU A 1 335 ? 27.142 6.970 -4.027 1.00 96.69 335 LEU A O 1
ATOM 2740 N N . PRO A 1 336 ? 29.382 6.843 -4.172 1.00 96.44 336 PRO A N 1
ATOM 2741 C CA . PRO A 1 336 ? 29.556 8.271 -4.425 1.00 96.44 336 PRO A CA 1
ATOM 2742 C C . PRO A 1 336 ? 28.844 8.725 -5.708 1.00 96.44 336 PRO A C 1
ATOM 2744 O O . PRO A 1 336 ? 28.975 8.074 -6.744 1.00 96.44 336 PRO A O 1
ATOM 2747 N N . GLY A 1 337 ? 28.124 9.848 -5.635 1.00 93.19 337 GLY A N 1
ATOM 2748 C CA . GLY A 1 337 ? 27.341 10.411 -6.746 1.00 93.19 337 GLY A CA 1
ATOM 2749 C C . GLY A 1 337 ? 25.945 9.803 -6.921 1.00 93.19 337 GLY A C 1
ATOM 2750 O O . GLY A 1 337 ? 25.228 10.158 -7.851 1.00 93.19 337 GLY A O 1
ATOM 2751 N N . ILE A 1 338 ? 25.532 8.885 -6.039 1.00 92.88 338 ILE A N 1
ATOM 2752 C CA . ILE A 1 338 ? 24.158 8.379 -6.051 1.00 92.88 338 ILE A CA 1
ATOM 2753 C C . ILE A 1 338 ? 23.154 9.519 -5.845 1.00 92.88 338 ILE A C 1
ATOM 2755 O O . ILE A 1 338 ? 23.365 10.391 -5.002 1.00 92.88 338 ILE A O 1
ATOM 2759 N N . ALA A 1 339 ? 22.041 9.469 -6.578 1.00 92.00 339 ALA A N 1
ATOM 2760 C CA . ALA A 1 339 ? 20.972 10.467 -6.550 1.00 92.00 339 ALA A CA 1
ATOM 2761 C C . ALA A 1 339 ? 21.268 11.826 -7.207 1.00 92.00 339 ALA A C 1
ATOM 2763 O O . ALA A 1 339 ? 20.334 12.627 -7.295 1.00 92.00 339 ALA A O 1
ATOM 2764 N N . ASP A 1 340 ? 22.475 12.070 -7.731 1.00 94.06 340 ASP A N 1
ATOM 2765 C CA . ASP A 1 340 ? 22.812 13.334 -8.407 1.00 94.06 340 ASP A CA 1
ATOM 2766 C C . ASP A 1 340 ? 21.914 13.563 -9.637 1.00 94.06 340 ASP A C 1
ATOM 2768 O O . ASP A 1 340 ? 21.272 14.608 -9.768 1.00 94.06 340 ASP A O 1
ATOM 2772 N N . GLU A 1 341 ? 21.793 12.561 -10.512 1.00 94.00 341 GLU A N 1
ATOM 2773 C CA . GLU A 1 341 ? 20.874 12.601 -11.653 1.00 94.00 341 GLU A CA 1
ATOM 2774 C C . GLU A 1 341 ? 19.494 12.033 -11.327 1.00 94.00 341 GLU A C 1
ATOM 2776 O O . GLU A 1 341 ? 18.498 12.478 -11.897 1.00 94.00 341 GLU A O 1
ATOM 2781 N N . SER A 1 342 ? 19.422 11.030 -10.448 1.00 91.31 342 SER A N 1
ATOM 2782 C CA . SER A 1 342 ? 18.185 10.281 -10.214 1.00 91.31 342 SER A CA 1
ATOM 2783 C C . SER A 1 342 ? 17.215 10.953 -9.238 1.00 91.31 342 SER A C 1
ATOM 2785 O O . SER A 1 342 ? 16.026 10.602 -9.209 1.00 91.31 342 SER A O 1
ATOM 2787 N N . GLN A 1 343 ? 17.707 11.945 -8.480 1.00 91.62 343 GLN A N 1
ATOM 2788 C CA . GLN A 1 343 ? 16.945 12.742 -7.514 1.00 91.62 343 GLN A CA 1
ATOM 2789 C C . GLN A 1 343 ? 16.135 11.855 -6.560 1.00 91.62 343 GLN A C 1
ATOM 2791 O O . GLN A 1 343 ? 14.962 12.096 -6.285 1.00 91.62 343 GLN A O 1
ATOM 2796 N N . SER A 1 344 ? 16.749 10.759 -6.111 1.00 91.81 344 SER A N 1
ATOM 2797 C CA . SER A 1 344 ? 16.077 9.689 -5.377 1.00 91.81 344 SER A CA 1
ATOM 2798 C C . SER A 1 344 ? 16.159 9.843 -3.857 1.00 91.81 344 SER A C 1
ATOM 2800 O O . SER A 1 344 ? 15.960 8.858 -3.157 1.00 91.81 344 SER A O 1
ATOM 2802 N N . ILE A 1 345 ? 16.491 11.022 -3.328 1.00 92.62 345 ILE A N 1
ATOM 2803 C CA . ILE A 1 345 ? 16.484 11.292 -1.882 1.00 92.62 345 ILE A CA 1
ATOM 2804 C C . ILE A 1 345 ? 15.211 12.066 -1.551 1.00 92.62 345 ILE A C 1
ATOM 2806 O O . ILE A 1 345 ? 14.922 13.061 -2.211 1.00 92.62 345 ILE A O 1
ATOM 2810 N N . ILE A 1 346 ? 14.466 11.603 -0.550 1.00 90.06 346 ILE A N 1
ATOM 2811 C CA . ILE A 1 346 ? 13.236 12.243 -0.075 1.00 90.06 346 ILE A CA 1
ATOM 2812 C C . ILE A 1 346 ? 13.405 12.754 1.351 1.00 90.06 346 ILE A C 1
ATOM 2814 O O . ILE A 1 346 ? 14.155 12.174 2.146 1.00 90.06 346 ILE A O 1
ATOM 2818 N N . ASP A 1 347 ? 12.672 13.813 1.670 1.00 90.31 347 ASP A N 1
ATOM 2819 C CA . ASP A 1 347 ? 12.616 14.381 3.007 1.00 90.31 347 ASP A CA 1
ATOM 2820 C C . ASP A 1 347 ? 11.925 13.427 4.003 1.00 90.31 347 ASP A C 1
ATOM 2822 O O . ASP A 1 347 ? 11.185 12.506 3.645 1.00 90.31 347 ASP A O 1
ATOM 2826 N N . GLU A 1 348 ? 12.185 13.645 5.288 1.00 90.31 348 GLU A N 1
ATOM 2827 C CA . GLU A 1 348 ? 11.659 12.802 6.366 1.00 90.31 348 GLU A CA 1
ATOM 2828 C C . GLU A 1 348 ? 10.159 12.996 6.621 1.00 90.31 348 GLU A C 1
ATOM 2830 O O . GLU A 1 348 ? 9.478 12.060 7.044 1.00 90.31 348 GLU A O 1
ATOM 2835 N N . GLU A 1 349 ? 9.629 14.195 6.372 1.00 88.44 349 GLU A N 1
ATOM 2836 C CA . GLU A 1 349 ? 8.243 14.537 6.699 1.00 88.44 349 GLU A CA 1
ATOM 2837 C C . GLU A 1 349 ? 7.259 13.882 5.717 1.00 88.44 349 GLU A C 1
ATOM 2839 O O . GLU A 1 349 ? 6.186 13.417 6.119 1.00 88.44 349 GLU A O 1
ATOM 2844 N N . SER A 1 350 ? 7.640 13.768 4.441 1.00 86.12 350 SER A N 1
ATOM 2845 C CA . SER A 1 350 ? 6.830 13.136 3.394 1.00 86.12 350 SER A CA 1
ATOM 2846 C C . SER A 1 350 ? 6.855 11.602 3.430 1.00 86.12 350 SER A C 1
ATOM 2848 O O . SER A 1 350 ? 5.946 10.948 2.899 1.00 86.12 350 SER A O 1
ATOM 2850 N N . LEU A 1 351 ? 7.851 11.005 4.096 1.00 89.94 351 LEU A N 1
ATOM 2851 C CA . LEU A 1 351 ? 8.096 9.563 4.108 1.00 89.94 351 LEU A CA 1
ATOM 2852 C C . LEU A 1 351 ? 6.917 8.768 4.684 1.00 89.94 351 LEU A C 1
ATOM 2854 O O . LEU A 1 351 ? 6.413 7.850 4.031 1.00 89.94 351 LEU A O 1
ATOM 2858 N N . ALA A 1 352 ? 6.464 9.098 5.898 1.00 92.88 352 ALA A N 1
ATOM 2859 C CA . ALA A 1 352 ? 5.450 8.299 6.585 1.00 92.88 352 ALA A CA 1
ATOM 2860 C C . ALA A 1 352 ? 4.085 8.295 5.862 1.00 92.88 352 ALA A C 1
ATOM 2862 O O . ALA A 1 352 ? 3.560 7.199 5.624 1.00 92.88 352 ALA A O 1
ATOM 2863 N N . PRO A 1 353 ? 3.520 9.442 5.427 1.00 91.12 353 PRO A N 1
ATOM 2864 C CA . PRO A 1 353 ? 2.286 9.455 4.638 1.00 91.12 353 PRO A CA 1
ATOM 2865 C C . PRO A 1 353 ? 2.414 8.682 3.319 1.00 91.12 353 PRO A C 1
ATOM 2867 O O . PRO A 1 353 ? 1.596 7.802 3.030 1.00 91.12 353 PRO A O 1
ATOM 2870 N N . LYS A 1 354 ? 3.472 8.953 2.540 1.00 88.50 354 LYS A N 1
ATOM 2871 C CA . LYS A 1 354 ? 3.683 8.339 1.222 1.00 88.50 354 LYS A CA 1
ATOM 2872 C C . LYS A 1 354 ? 3.849 6.828 1.332 1.00 88.50 354 LYS A C 1
ATOM 2874 O O . LYS A 1 354 ? 3.216 6.066 0.596 1.00 88.50 354 LYS A O 1
ATOM 2879 N N . TYR A 1 355 ? 4.651 6.373 2.289 1.00 91.38 355 TYR A N 1
ATOM 2880 C CA . TYR A 1 355 ? 4.923 4.951 2.437 1.00 91.38 355 TYR A CA 1
ATOM 2881 C C . TYR A 1 355 ? 3.745 4.185 3.044 1.00 91.38 355 TYR A C 1
ATOM 2883 O O . TYR A 1 355 ? 3.473 3.058 2.627 1.00 91.38 355 TYR A O 1
ATOM 2891 N N . THR A 1 356 ? 2.966 4.819 3.928 1.00 94.94 356 THR A N 1
ATOM 2892 C CA . THR A 1 356 ? 1.693 4.267 4.424 1.00 94.94 356 THR A CA 1
ATOM 2893 C C . THR A 1 356 ? 0.711 4.013 3.283 1.00 94.94 356 THR A C 1
ATOM 2895 O O . THR A 1 356 ? 0.050 2.969 3.252 1.00 94.94 356 THR A O 1
ATOM 2898 N N . TYR A 1 357 ? 0.630 4.920 2.304 1.00 92.56 357 TYR A N 1
ATOM 2899 C CA . TYR A 1 357 ? -0.218 4.706 1.136 1.00 92.56 357 TYR A CA 1
ATOM 2900 C C . TYR A 1 357 ? 0.214 3.465 0.341 1.00 92.56 357 TYR A C 1
ATOM 2902 O O . TYR A 1 357 ? -0.612 2.587 0.089 1.00 92.56 357 TYR A O 1
ATOM 2910 N N . TYR A 1 358 ? 1.495 3.350 -0.018 1.00 92.19 358 TYR A N 1
ATOM 2911 C CA . TYR A 1 358 ? 1.963 2.230 -0.837 1.00 92.19 358 TYR A CA 1
ATOM 2912 C C . TYR A 1 358 ? 1.920 0.888 -0.104 1.00 92.19 358 TYR A C 1
ATOM 2914 O O . TYR A 1 358 ? 1.333 -0.064 -0.621 1.00 92.19 358 TYR A O 1
ATOM 2922 N N . LEU A 1 359 ? 2.499 0.817 1.097 1.00 95.12 359 LEU A N 1
ATOM 2923 C CA . LEU A 1 359 ? 2.636 -0.424 1.859 1.00 95.12 359 LEU A CA 1
ATOM 2924 C C . LEU A 1 359 ? 1.308 -0.873 2.474 1.00 95.12 359 LEU A C 1
ATOM 2926 O O . LEU A 1 359 ? 0.975 -2.056 2.430 1.00 95.12 359 LEU A O 1
ATOM 2930 N N . VAL A 1 360 ? 0.541 0.050 3.056 1.00 96.62 360 VAL A N 1
ATOM 2931 C CA . VAL A 1 360 ? -0.649 -0.314 3.834 1.00 96.62 360 VAL A CA 1
ATOM 2932 C C . VAL A 1 360 ? -1.912 -0.153 3.004 1.00 96.62 360 VAL A C 1
ATOM 2934 O O . VAL A 1 360 ? -2.624 -1.133 2.794 1.00 96.62 360 VAL A O 1
ATOM 2937 N N . THR A 1 361 ? -2.182 1.051 2.496 1.00 94.25 361 THR A N 1
ATOM 2938 C CA . THR A 1 361 ? -3.466 1.362 1.840 1.00 94.25 361 THR A CA 1
ATOM 2939 C C . THR A 1 361 ? -3.639 0.615 0.521 1.00 94.25 361 THR A C 1
ATOM 2941 O O . THR A 1 361 ? -4.641 -0.065 0.322 1.00 94.25 361 THR A O 1
ATOM 2944 N N . ASN A 1 362 ? -2.675 0.735 -0.392 1.00 92.44 362 ASN A N 1
ATOM 2945 C CA . ASN A 1 362 ? -2.763 0.116 -1.708 1.00 92.44 362 ASN A CA 1
ATOM 2946 C C . ASN A 1 362 ? -2.495 -1.392 -1.624 1.00 92.44 362 ASN A C 1
ATOM 2948 O O . ASN A 1 362 ? -3.185 -2.175 -2.268 1.00 92.44 362 ASN A O 1
ATOM 2952 N N . ASN A 1 363 ? -1.517 -1.798 -0.811 1.00 96.38 363 ASN A N 1
ATOM 2953 C CA . ASN A 1 363 ? -1.036 -3.171 -0.762 1.00 96.38 363 ASN A CA 1
ATOM 2954 C C . ASN A 1 363 ? -1.728 -4.036 0.307 1.00 96.38 363 ASN A C 1
ATOM 2956 O O . ASN A 1 363 ? -2.584 -4.851 -0.051 1.00 96.38 363 ASN A O 1
ATOM 2960 N N . ILE A 1 364 ? -1.368 -3.896 1.590 1.00 98.12 364 ILE A N 1
ATOM 2961 C CA . ILE A 1 364 ? -1.814 -4.827 2.643 1.00 98.12 364 ILE A CA 1
ATOM 2962 C C . ILE A 1 364 ? -3.341 -4.830 2.771 1.00 98.12 364 ILE A C 1
ATOM 2964 O O . ILE A 1 364 ? -3.948 -5.900 2.824 1.00 98.12 364 ILE A O 1
ATOM 2968 N N . LEU A 1 365 ? -3.980 -3.657 2.763 1.00 97.12 365 LEU A N 1
ATOM 2969 C CA . LEU A 1 365 ? -5.438 -3.563 2.836 1.00 97.12 365 LEU A CA 1
ATOM 2970 C C . LEU A 1 365 ? -6.132 -4.084 1.574 1.00 97.12 365 LEU A C 1
ATOM 2972 O O . LEU A 1 365 ? -7.253 -4.575 1.667 1.00 97.12 365 LEU A O 1
ATOM 2976 N N . GLY A 1 366 ? -5.463 -4.082 0.420 1.00 96.19 366 GLY A N 1
ATOM 2977 C CA . GLY A 1 366 ? -5.966 -4.765 -0.771 1.00 96.19 366 GLY A CA 1
ATOM 2978 C C . GLY A 1 366 ? -5.981 -6.294 -0.616 1.00 96.19 366 GLY A C 1
ATOM 2979 O O . GLY A 1 366 ? -6.888 -6.955 -1.116 1.00 96.19 366 GLY A O 1
ATOM 2980 N N . VAL A 1 367 ? -5.039 -6.873 0.139 1.00 98.19 367 VAL A N 1
ATOM 2981 C CA . VAL A 1 367 ? -5.066 -8.305 0.502 1.00 98.19 367 VAL A CA 1
ATOM 2982 C C . VAL A 1 367 ? -6.163 -8.594 1.525 1.00 98.19 367 VAL A C 1
ATOM 2984 O O . VAL A 1 367 ? -6.898 -9.570 1.372 1.00 98.19 367 VAL A O 1
ATOM 2987 N N . VAL A 1 368 ? -6.310 -7.732 2.538 1.00 98.44 368 VAL A N 1
ATOM 2988 C CA . VAL A 1 368 ? -7.408 -7.809 3.518 1.00 98.44 368 VAL A CA 1
ATOM 2989 C C . VAL A 1 368 ? -8.760 -7.790 2.806 1.00 98.44 368 VAL A C 1
ATOM 2991 O O . VAL A 1 368 ? -9.585 -8.668 3.048 1.00 98.44 368 VAL A O 1
ATOM 2994 N N . ASN A 1 369 ? -8.952 -6.846 1.882 1.00 96.81 369 ASN A N 1
ATOM 2995 C CA . ASN A 1 369 ? -10.155 -6.732 1.067 1.00 96.81 369 ASN A CA 1
ATOM 2996 C C . ASN A 1 369 ? -10.411 -8.008 0.251 1.00 96.81 369 ASN A C 1
ATOM 2998 O O . ASN A 1 369 ? -11.498 -8.577 0.338 1.00 96.81 369 ASN A O 1
ATOM 3002 N N . ALA A 1 370 ? -9.401 -8.516 -0.461 1.00 96.88 370 ALA A N 1
ATOM 3003 C CA . ALA A 1 370 ? -9.541 -9.729 -1.262 1.00 96.88 370 ALA A CA 1
ATOM 3004 C C . ALA A 1 370 ? -9.934 -10.954 -0.414 1.00 96.88 370 ALA A C 1
ATOM 3006 O O . ALA A 1 370 ? -10.777 -11.749 -0.829 1.00 96.88 370 ALA A O 1
ATOM 3007 N N . LEU A 1 371 ? -9.375 -11.114 0.789 1.00 98.25 371 LEU A N 1
ATOM 3008 C CA . LEU A 1 371 ? -9.754 -12.198 1.704 1.00 98.25 371 LEU A CA 1
ATOM 3009 C C . LEU A 1 371 ? -11.160 -11.993 2.298 1.00 98.25 371 LEU A C 1
ATOM 3011 O O . LEU A 1 371 ? -11.946 -12.943 2.354 1.00 98.25 371 LEU A O 1
ATOM 3015 N N . GLY A 1 372 ? -11.483 -10.766 2.717 1.00 97.00 372 GLY A N 1
ATOM 3016 C CA . GLY A 1 372 ? -12.746 -10.406 3.366 1.00 97.00 372 GLY A CA 1
ATOM 3017 C C . GLY A 1 372 ? -13.952 -10.473 2.427 1.00 97.00 372 GLY A C 1
ATOM 3018 O O . GLY A 1 372 ? -14.931 -11.159 2.727 1.00 97.00 372 GLY A O 1
ATOM 3019 N N . CYS A 1 373 ? -13.876 -9.848 1.247 1.00 93.94 373 CYS A N 1
ATOM 3020 C CA . CYS A 1 373 ? -14.965 -9.844 0.261 1.00 93.94 373 CYS A CA 1
ATOM 3021 C C . CYS A 1 373 ? -15.280 -11.248 -0.276 1.00 93.94 373 CYS A C 1
ATOM 3023 O O . CYS A 1 373 ? -16.444 -11.565 -0.526 1.00 93.94 373 CYS A O 1
ATOM 3025 N N . ASN A 1 374 ? -14.272 -12.123 -0.368 1.00 95.00 374 ASN A N 1
ATOM 3026 C CA . ASN A 1 374 ? -14.457 -13.534 -0.721 1.00 95.00 374 ASN A CA 1
ATOM 3027 C C . ASN A 1 374 ? -14.882 -14.413 0.476 1.00 95.00 374 ASN A C 1
ATOM 3029 O O . ASN A 1 374 ? -15.007 -15.628 0.326 1.00 95.00 374 ASN A O 1
ATOM 3033 N N . ARG A 1 375 ? -15.129 -13.818 1.656 1.00 96.19 375 ARG A N 1
ATOM 3034 C CA . ARG A 1 375 ? -15.551 -14.490 2.902 1.00 96.19 375 ARG A CA 1
ATOM 3035 C C . ARG A 1 375 ? -14.601 -15.605 3.345 1.00 96.19 375 ARG A C 1
ATOM 3037 O O . ARG A 1 375 ? -15.032 -16.607 3.911 1.00 96.19 375 ARG A O 1
ATOM 3044 N N . LEU A 1 376 ? -13.308 -15.436 3.071 1.00 98.12 376 LEU A N 1
ATOM 3045 C CA . LEU A 1 376 ? -12.276 -16.409 3.429 1.00 98.12 376 LEU A CA 1
ATOM 3046 C C . LEU A 1 376 ? -11.825 -16.236 4.876 1.00 98.12 376 LEU A C 1
ATOM 3048 O O . LEU A 1 376 ? -11.472 -17.219 5.514 1.00 98.12 376 LEU A O 1
ATOM 3052 N N . ALA A 1 377 ? -11.854 -15.011 5.397 1.00 98.19 377 ALA A N 1
ATOM 3053 C CA . ALA A 1 377 ? -11.620 -14.703 6.802 1.00 98.19 377 ALA A CA 1
ATOM 3054 C C . ALA A 1 377 ? -12.363 -13.423 7.206 1.00 98.19 377 ALA A C 1
ATOM 3056 O O . ALA A 1 377 ? -12.713 -12.606 6.354 1.00 98.19 377 ALA A O 1
ATOM 3057 N N . ASP A 1 378 ? -12.597 -13.256 8.508 1.00 97.19 378 ASP A N 1
ATOM 3058 C CA . ASP A 1 378 ? -13.184 -12.036 9.063 1.00 97.19 378 ASP A CA 1
ATOM 3059 C C . ASP A 1 378 ? -12.247 -10.832 8.871 1.00 97.19 378 ASP A C 1
ATOM 3061 O O . ASP A 1 378 ? -11.078 -10.862 9.261 1.00 97.19 378 ASP A O 1
ATOM 3065 N N . GLU A 1 379 ? -12.764 -9.758 8.275 1.00 96.38 379 GLU A N 1
ATOM 3066 C CA . GLU A 1 379 ? -11.968 -8.583 7.914 1.00 96.38 379 GLU A CA 1
ATOM 3067 C C . GLU A 1 379 ? -11.399 -7.868 9.146 1.00 96.38 379 GLU A C 1
ATOM 3069 O O . GLU A 1 379 ? -10.237 -7.459 9.142 1.00 96.38 379 GLU A O 1
ATOM 3074 N N . LYS A 1 380 ? -12.169 -7.780 10.241 1.00 95.19 380 LYS A N 1
ATOM 3075 C CA . LYS A 1 380 ? -11.711 -7.152 11.488 1.00 95.19 380 LYS A CA 1
ATOM 3076 C C . LYS A 1 380 ? -10.525 -7.914 12.073 1.00 95.19 380 LYS A C 1
ATOM 3078 O O . LYS A 1 380 ? -9.530 -7.297 12.446 1.00 95.19 380 LYS A O 1
ATOM 3083 N N . LYS A 1 381 ? -10.588 -9.246 12.086 1.00 97.75 381 LYS A N 1
ATOM 3084 C CA . LYS A 1 381 ? -9.481 -10.112 12.507 1.00 97.75 381 LYS A CA 1
ATOM 3085 C C . LYS A 1 381 ? -8.230 -9.908 11.652 1.00 97.75 381 LYS A C 1
ATOM 3087 O O . LYS A 1 381 ? -7.131 -9.911 12.200 1.00 97.75 381 LYS A O 1
ATOM 3092 N N . LEU A 1 382 ? -8.371 -9.722 10.338 1.00 98.62 382 LEU A N 1
ATOM 3093 C CA . LEU A 1 382 ? -7.236 -9.430 9.454 1.00 98.62 382 LEU A CA 1
ATOM 3094 C C . LEU A 1 382 ? -6.648 -8.037 9.733 1.00 98.62 382 LEU A C 1
ATOM 3096 O O . LEU A 1 382 ? -5.439 -7.923 9.901 1.00 98.62 382 LEU A O 1
ATOM 3100 N N . ILE A 1 383 ? -7.481 -7.002 9.871 1.00 98.31 383 ILE A N 1
ATOM 3101 C CA . ILE A 1 383 ? -7.055 -5.640 10.249 1.00 98.31 383 ILE A CA 1
ATOM 3102 C C . ILE A 1 383 ? -6.289 -5.651 11.581 1.00 98.31 383 ILE A C 1
ATOM 3104 O O . ILE A 1 383 ? -5.244 -5.012 11.705 1.00 98.31 383 ILE A O 1
ATOM 3108 N N . ASP A 1 384 ? -6.747 -6.436 12.557 1.00 98.00 384 ASP A N 1
ATOM 3109 C CA . ASP A 1 384 ? -6.077 -6.568 13.854 1.00 98.00 384 ASP A CA 1
ATOM 3110 C C . ASP A 1 384 ? -4.699 -7.231 13.746 1.00 98.00 384 ASP A C 1
ATOM 3112 O O . ASP A 1 384 ? -3.792 -6.907 14.514 1.00 98.00 384 ASP A O 1
ATOM 3116 N N . LEU A 1 385 ? -4.514 -8.144 12.787 1.00 98.62 385 LEU A N 1
ATOM 3117 C CA . LEU A 1 385 ? -3.201 -8.717 12.487 1.00 98.62 385 LEU A CA 1
ATOM 3118 C C . LEU A 1 385 ? -2.265 -7.685 11.857 1.00 98.62 385 LEU A C 1
ATOM 3120 O O . LEU A 1 385 ? -1.080 -7.693 12.182 1.00 98.62 385 LEU A O 1
ATOM 3124 N N . VAL A 1 386 ? -2.781 -6.779 11.021 1.00 98.62 386 VAL A N 1
ATOM 3125 C CA . VAL A 1 386 ? -1.985 -5.670 10.471 1.00 98.62 386 VAL A CA 1
ATOM 3126 C C . VAL A 1 386 ? -1.507 -4.756 11.595 1.00 98.62 386 VAL A C 1
ATOM 3128 O O . VAL A 1 386 ? -0.311 -4.492 11.686 1.00 98.62 386 VAL A O 1
ATOM 3131 N N . TYR A 1 387 ? -2.408 -4.332 12.492 1.00 98.38 387 TYR A N 1
ATOM 3132 C CA . TYR A 1 387 ? -2.036 -3.517 13.654 1.00 98.38 387 TYR A CA 1
ATOM 3133 C C . TYR A 1 387 ? -0.926 -4.187 14.475 1.00 98.38 387 TYR A C 1
ATOM 3135 O O . TYR A 1 387 ? 0.099 -3.565 14.749 1.00 98.38 387 TYR A O 1
ATOM 3143 N N . LYS A 1 388 ? -1.096 -5.472 14.817 1.00 98.12 388 LYS A N 1
ATOM 3144 C CA . LYS A 1 388 ? -0.111 -6.237 15.598 1.00 98.12 388 LYS A CA 1
ATOM 3145 C C . LYS A 1 388 ? 1.244 -6.334 14.899 1.00 98.12 388 LYS A C 1
ATOM 3147 O O . LYS A 1 388 ? 2.255 -6.086 15.543 1.00 98.12 388 LYS A O 1
ATOM 3152 N N . ALA A 1 389 ? 1.260 -6.627 13.598 1.00 98.25 389 ALA A N 1
ATOM 3153 C CA . ALA A 1 389 ? 2.498 -6.766 12.833 1.00 98.25 389 ALA A CA 1
ATOM 3154 C C . ALA A 1 389 ? 3.341 -5.480 12.835 1.00 98.25 389 ALA A C 1
ATOM 3156 O O . ALA A 1 389 ? 4.562 -5.553 12.940 1.00 98.25 389 ALA A O 1
ATOM 3157 N N . PHE A 1 390 ? 2.707 -4.305 12.757 1.00 98.19 390 PHE A N 1
ATOM 3158 C CA . PHE A 1 390 ? 3.420 -3.031 12.891 1.00 98.19 390 PHE A CA 1
ATOM 3159 C C . PHE A 1 390 ? 3.790 -2.728 14.343 1.00 98.19 390 PHE A C 1
ATOM 3161 O O . PHE A 1 390 ? 4.918 -2.327 14.611 1.00 98.19 390 PHE A O 1
ATOM 3168 N N . LYS A 1 391 ? 2.876 -2.960 15.292 1.00 96.31 391 LYS A N 1
ATOM 3169 C CA . LYS A 1 391 ? 3.105 -2.686 16.718 1.00 96.31 391 LYS A CA 1
ATOM 3170 C C . LYS A 1 391 ? 4.288 -3.471 17.293 1.00 96.31 391 LYS A C 1
ATOM 3172 O O . LYS A 1 391 ? 4.994 -2.949 18.148 1.00 96.31 391 LYS A O 1
ATOM 3177 N N . GLU A 1 392 ? 4.547 -4.682 16.798 1.00 96.88 392 GLU A N 1
ATOM 3178 C CA . GLU A 1 392 ? 5.733 -5.481 17.153 1.00 96.88 392 GLU A CA 1
ATOM 3179 C C . GLU A 1 392 ? 7.066 -4.777 16.836 1.00 96.88 392 GLU A C 1
ATOM 3181 O O . GLU A 1 392 ? 8.073 -5.070 17.477 1.00 96.88 392 GLU A O 1
ATOM 3186 N N . LEU A 1 393 ? 7.073 -3.836 15.887 1.00 96.56 393 LEU A N 1
ATOM 3187 C CA . LEU A 1 393 ? 8.262 -3.118 15.419 1.00 96.56 393 LEU A CA 1
ATOM 3188 C C . LEU A 1 393 ? 8.364 -1.693 15.975 1.00 96.56 393 LEU A C 1
ATOM 3190 O O . LEU A 1 393 ? 9.298 -0.980 15.628 1.00 96.56 393 LEU A O 1
ATOM 3194 N N . GLU A 1 394 ? 7.434 -1.261 16.831 1.00 94.38 394 GLU A N 1
ATOM 3195 C CA . GLU A 1 394 ? 7.369 0.126 17.316 1.00 94.38 394 GLU A CA 1
ATOM 3196 C C . GLU A 1 394 ? 8.662 0.576 18.008 1.00 94.38 394 GLU A C 1
ATOM 3198 O O . GLU A 1 394 ? 9.122 1.687 17.779 1.00 94.38 394 GLU A O 1
ATOM 3203 N N . ASN A 1 395 ? 9.286 -0.303 18.797 1.00 93.44 395 ASN A N 1
ATOM 3204 C CA . ASN A 1 395 ? 10.542 0.008 19.488 1.00 93.44 395 ASN A CA 1
ATOM 3205 C C . ASN A 1 395 ? 11.777 -0.031 18.569 1.00 93.44 395 ASN A C 1
ATOM 3207 O O . ASN A 1 395 ? 12.850 0.397 18.984 1.00 93.44 395 ASN A O 1
ATOM 3211 N N . GLU A 1 396 ? 11.654 -0.595 17.365 1.00 92.31 396 GLU A N 1
ATOM 3212 C CA . GLU A 1 396 ? 12.732 -0.658 16.368 1.00 92.31 396 GLU A CA 1
ATOM 3213 C C . GLU A 1 396 ? 12.660 0.501 15.364 1.00 92.31 396 GLU A C 1
ATOM 3215 O O . GLU A 1 396 ? 13.591 0.688 14.583 1.00 92.31 396 GLU A O 1
ATOM 3220 N N . ASP A 1 397 ? 11.551 1.245 15.340 1.00 92.25 397 ASP A N 1
ATOM 3221 C CA . ASP A 1 397 ? 11.303 2.264 14.333 1.00 92.25 397 ASP A CA 1
ATOM 3222 C C . ASP A 1 397 ? 11.875 3.628 14.723 1.00 92.25 397 ASP A C 1
ATOM 3224 O O . ASP A 1 397 ? 11.365 4.320 15.601 1.00 92.25 397 ASP A O 1
ATOM 3228 N N . GLU A 1 398 ? 12.919 4.040 14.008 1.00 89.94 398 GLU A N 1
ATOM 3229 C CA . GLU A 1 398 ? 13.569 5.342 14.168 1.00 89.94 398 GLU A CA 1
ATOM 3230 C C . GLU A 1 398 ? 12.893 6.426 13.311 1.00 89.94 398 GLU A C 1
ATOM 3232 O O . GLU A 1 398 ? 13.198 7.611 13.449 1.00 89.94 398 GLU A O 1
ATOM 3237 N N . THR A 1 399 ? 11.992 6.035 12.403 1.00 91.94 399 THR A N 1
ATOM 3238 C CA . THR A 1 399 ? 11.412 6.931 11.390 1.00 91.94 399 THR A CA 1
ATOM 3239 C C . THR A 1 399 ? 10.097 7.582 11.817 1.00 91.94 399 THR A C 1
ATOM 3241 O O . THR A 1 399 ? 9.668 8.560 11.211 1.00 91.94 399 THR A O 1
ATOM 3244 N N . GLY A 1 400 ? 9.420 7.020 12.823 1.00 93.50 400 GLY A N 1
ATOM 3245 C CA . GLY A 1 400 ? 8.051 7.390 13.187 1.00 93.50 400 GLY A CA 1
ATOM 3246 C C . GLY A 1 400 ? 6.972 6.822 12.251 1.00 93.50 400 GLY A C 1
ATOM 3247 O O . GLY A 1 400 ? 5.785 7.057 12.491 1.00 93.50 400 GLY A O 1
ATOM 3248 N N . LEU A 1 401 ? 7.343 6.049 11.224 1.00 95.38 401 LEU A N 1
ATOM 3249 C CA . LEU A 1 401 ? 6.429 5.370 10.303 1.00 95.38 401 LEU A CA 1
ATOM 3250 C C . LEU A 1 401 ? 5.448 4.447 11.030 1.00 95.38 401 LEU A C 1
ATOM 3252 O O . LEU A 1 401 ? 4.253 4.485 10.749 1.00 95.38 401 LEU A O 1
ATOM 3256 N N . VAL A 1 402 ? 5.928 3.613 11.954 1.00 96.88 402 VAL A N 1
ATOM 3257 C CA . VAL A 1 402 ? 5.096 2.663 12.702 1.00 96.88 402 VAL A CA 1
ATOM 3258 C C . VAL A 1 402 ? 4.073 3.423 13.533 1.00 96.88 402 VAL A C 1
ATOM 3260 O O . VAL A 1 402 ? 2.884 3.127 13.441 1.00 96.88 402 VAL A O 1
ATOM 3263 N N . SER A 1 403 ? 4.512 4.448 14.270 1.00 95.25 403 SER A N 1
ATOM 3264 C CA . SER A 1 403 ? 3.610 5.292 15.061 1.00 95.25 403 SER A CA 1
ATOM 3265 C C . SER A 1 403 ? 2.581 6.000 14.176 1.00 95.25 403 SER A C 1
ATOM 3267 O O . SER A 1 403 ? 1.393 6.011 14.501 1.00 95.25 403 SER A O 1
ATOM 3269 N N . TYR A 1 404 ? 2.993 6.523 13.018 1.00 95.75 404 TYR A N 1
ATOM 3270 C CA . TYR A 1 404 ? 2.072 7.104 12.043 1.00 95.75 404 TYR A CA 1
ATOM 3271 C C . TYR A 1 404 ? 1.032 6.070 11.578 1.00 95.75 404 TYR A C 1
ATOM 3273 O O . TYR A 1 404 ? -0.171 6.312 11.665 1.00 95.75 404 TYR A O 1
ATOM 3281 N N . ILE A 1 405 ? 1.458 4.878 11.157 1.00 96.94 405 ILE A N 1
ATOM 3282 C CA . ILE A 1 405 ? 0.554 3.817 10.693 1.00 96.94 405 ILE A CA 1
ATOM 3283 C C . ILE A 1 405 ? -0.427 3.401 11.797 1.00 96.94 405 ILE A C 1
ATOM 3285 O O . ILE A 1 405 ? -1.628 3.299 11.546 1.00 96.94 405 ILE A O 1
ATOM 3289 N N . THR A 1 406 ? 0.035 3.172 13.026 1.00 96.44 406 THR A N 1
ATOM 3290 C CA . THR A 1 406 ? -0.815 2.606 14.084 1.00 96.44 406 THR A CA 1
ATOM 3291 C C . THR A 1 406 ? -1.670 3.645 14.805 1.00 96.44 406 THR A C 1
ATOM 3293 O O . THR A 1 406 ? -2.779 3.312 15.233 1.00 96.44 406 THR A O 1
ATOM 3296 N N . ASN A 1 407 ? -1.180 4.882 14.943 1.00 94.88 407 ASN A N 1
ATOM 3297 C CA . ASN A 1 407 ? -1.760 5.872 15.853 1.00 94.88 407 ASN A CA 1
ATOM 3298 C C . ASN A 1 407 ? -2.439 7.048 15.148 1.00 94.88 407 ASN A C 1
ATOM 3300 O O . ASN A 1 407 ? -3.380 7.594 15.720 1.00 94.88 407 ASN A O 1
ATOM 3304 N N . LYS A 1 408 ? -2.035 7.447 13.926 1.00 95.12 408 LYS A N 1
ATOM 3305 C CA . LYS A 1 408 ? -2.682 8.607 13.285 1.00 95.12 408 LYS A CA 1
ATOM 3306 C C . LYS A 1 408 ? -4.172 8.356 13.078 1.00 95.12 408 LYS A C 1
ATOM 3308 O O . LYS A 1 408 ? -4.567 7.295 12.597 1.00 95.12 408 LYS A O 1
ATOM 3313 N N . ARG A 1 409 ? -4.974 9.381 13.377 1.00 94.38 409 ARG A N 1
ATOM 3314 C CA . ARG A 1 409 ? -6.432 9.395 13.185 1.00 94.38 409 ARG A CA 1
ATOM 3315 C C . ARG A 1 409 ? -6.854 9.189 11.739 1.00 94.38 409 ARG A C 1
ATOM 3317 O O . ARG A 1 409 ? -7.744 8.386 11.451 1.00 94.38 409 ARG A O 1
ATOM 3324 N N . ASN A 1 410 ? -6.198 9.918 10.847 1.00 93.56 410 ASN A N 1
ATOM 3325 C CA . ASN A 1 410 ? -6.436 9.857 9.419 1.00 93.56 410 ASN A CA 1
ATOM 3326 C C . ASN A 1 410 ? -5.124 9.586 8.695 1.00 93.56 410 ASN A C 1
ATOM 3328 O O . ASN A 1 410 ? -4.075 10.098 9.092 1.00 93.56 410 ASN A O 1
ATOM 3332 N N . TRP A 1 411 ? -5.213 8.822 7.617 1.00 94.12 411 TRP A N 1
ATOM 3333 C CA . TRP A 1 411 ? -4.153 8.720 6.629 1.00 94.12 411 TRP A CA 1
ATOM 3334 C C . TRP A 1 411 ? -4.481 9.568 5.417 1.00 94.12 411 TRP A C 1
ATOM 3336 O O . TRP A 1 411 ? -5.644 9.689 5.021 1.00 94.12 411 TRP A O 1
ATOM 3346 N N . TYR A 1 412 ? -3.424 10.071 4.795 1.00 88.31 412 TYR A N 1
ATOM 3347 C CA . TYR A 1 412 ? -3.503 10.750 3.519 1.00 88.31 412 TYR A CA 1
ATOM 3348 C C . TYR A 1 412 ? -3.535 9.703 2.403 1.00 88.31 412 TYR A C 1
ATOM 3350 O O . TYR A 1 412 ? -2.578 8.952 2.214 1.00 88.31 412 TYR A O 1
ATOM 3358 N N . THR A 1 413 ? -4.656 9.592 1.690 1.00 87.12 413 THR A N 1
ATOM 3359 C CA . THR A 1 413 ? -4.833 8.566 0.651 1.00 87.12 413 THR A CA 1
ATOM 3360 C C . THR A 1 413 ? -5.192 9.175 -0.688 1.00 87.12 413 THR A C 1
ATOM 3362 O O . THR A 1 413 ? -5.888 10.184 -0.778 1.00 87.12 413 THR A O 1
ATOM 3365 N N . LYS A 1 414 ? -4.695 8.549 -1.752 1.00 87.75 414 LYS A N 1
ATOM 3366 C CA . LYS A 1 414 ? -4.867 9.034 -3.117 1.00 87.75 414 LYS A CA 1
ATOM 3367 C C . LYS A 1 414 ? -6.314 8.893 -3.590 1.00 87.75 414 LYS A C 1
ATOM 3369 O O . LYS A 1 414 ? -6.851 7.788 -3.686 1.00 87.75 414 LYS A O 1
ATOM 3374 N N . GLY A 1 415 ? -6.917 10.012 -3.975 1.00 90.56 415 GLY A N 1
ATOM 3375 C CA . GLY A 1 415 ? -8.242 10.094 -4.574 1.00 90.56 415 GLY A CA 1
ATOM 3376 C C . GLY A 1 415 ? -8.180 9.951 -6.092 1.00 90.56 415 GLY A C 1
ATOM 3377 O O . GLY A 1 415 ? -8.264 10.950 -6.808 1.00 90.56 415 GLY A O 1
ATOM 3378 N N . ASN A 1 416 ? -8.074 8.717 -6.600 1.00 90.44 416 ASN A N 1
ATOM 3379 C CA . ASN A 1 416 ? -7.988 8.457 -8.046 1.00 90.44 416 ASN A CA 1
ATOM 3380 C C . ASN A 1 416 ? -9.153 9.079 -8.831 1.00 90.44 416 ASN A C 1
ATOM 3382 O O . ASN A 1 416 ? -8.914 9.672 -9.873 1.00 90.44 416 ASN A O 1
ATOM 3386 N N . LEU A 1 417 ? -10.393 8.994 -8.325 1.00 92.19 417 LEU A N 1
ATOM 3387 C CA . LEU A 1 417 ? -11.565 9.577 -8.991 1.00 92.19 417 LEU A CA 1
ATOM 3388 C C . LEU A 1 417 ? -11.445 11.097 -9.151 1.00 92.19 417 LEU A C 1
ATOM 3390 O O . LEU A 1 417 ? -11.645 11.609 -10.247 1.00 92.19 417 LEU A O 1
ATOM 3394 N N . ILE A 1 418 ? -11.115 11.815 -8.074 1.00 91.06 418 ILE A N 1
ATOM 3395 C CA . ILE A 1 418 ? -10.997 13.280 -8.110 1.00 91.06 418 ILE A CA 1
ATOM 3396 C C . ILE A 1 418 ? -9.815 13.690 -8.992 1.00 91.06 418 ILE A C 1
ATOM 3398 O O . ILE A 1 418 ? -9.955 14.601 -9.802 1.00 91.06 418 ILE A O 1
ATOM 3402 N N . THR A 1 419 ? -8.701 12.960 -8.908 1.00 89.62 419 THR A N 1
ATOM 3403 C CA . THR A 1 419 ? -7.531 13.156 -9.779 1.00 89.62 419 THR A CA 1
ATOM 3404 C C . THR A 1 419 ? -7.911 13.001 -11.257 1.00 89.62 419 THR A C 1
ATOM 3406 O O . THR A 1 419 ? -7.610 13.880 -12.063 1.00 89.62 419 THR A O 1
ATOM 3409 N N . SER A 1 420 ? -8.659 11.944 -11.613 1.00 88.69 420 SER A N 1
ATOM 3410 C CA . SER A 1 420 ? -9.151 11.742 -12.983 1.00 88.69 420 SER A CA 1
ATOM 3411 C C . SER A 1 420 ? -10.117 12.848 -13.425 1.00 88.69 420 SER A C 1
ATOM 3413 O O . SER A 1 420 ? -10.025 13.318 -14.555 1.00 88.69 420 SER A O 1
ATOM 3415 N N . LEU A 1 421 ? -11.039 13.280 -12.554 1.00 89.56 421 LEU A N 1
ATOM 3416 C CA . LEU A 1 421 ? -12.012 14.340 -12.863 1.00 89.56 421 LEU A CA 1
ATOM 3417 C C . LEU A 1 421 ? -11.348 15.702 -13.098 1.00 89.56 421 LEU A C 1
ATOM 3419 O O . LEU A 1 421 ? -11.861 16.498 -13.880 1.00 89.56 421 LEU A O 1
ATOM 3423 N N . GLN A 1 422 ? -10.213 15.960 -12.449 1.00 88.06 422 GLN A N 1
ATOM 3424 C CA . GLN A 1 422 ? -9.404 17.163 -12.661 1.00 88.06 422 GLN A CA 1
ATOM 3425 C C . GLN A 1 422 ? -8.466 17.053 -13.875 1.00 88.06 422 GLN A C 1
ATOM 3427 O O . GLN A 1 422 ? -7.782 18.017 -14.200 1.00 88.06 422 GLN A O 1
ATOM 3432 N N . ASN A 1 423 ? -8.449 15.903 -14.562 1.00 84.62 423 ASN A N 1
ATOM 3433 C CA . ASN A 1 423 ? -7.572 15.599 -15.694 1.00 84.62 423 ASN A CA 1
ATOM 3434 C C . ASN A 1 423 ? -6.074 15.823 -15.405 1.00 84.62 423 ASN A C 1
ATOM 3436 O O . ASN A 1 423 ? -5.307 16.142 -16.311 1.00 84.62 423 ASN A O 1
ATOM 3440 N N . ILE A 1 424 ? -5.657 15.619 -14.154 1.00 84.00 424 ILE A N 1
ATOM 3441 C CA . ILE A 1 424 ? -4.245 15.677 -13.768 1.00 84.00 424 ILE A CA 1
ATOM 3442 C C . ILE A 1 424 ? -3.494 14.545 -14.483 1.00 84.00 424 ILE A C 1
ATOM 3444 O O . ILE A 1 424 ? -3.991 13.415 -14.561 1.00 84.00 424 ILE A O 1
ATOM 3448 N N . ASN A 1 425 ? -2.321 14.861 -15.037 1.00 79.56 425 ASN A N 1
ATOM 3449 C CA . ASN A 1 425 ? -1.367 13.880 -15.543 1.00 79.56 425 ASN A CA 1
ATOM 3450 C C . ASN A 1 425 ? -0.267 13.698 -14.501 1.00 79.56 425 ASN A C 1
ATOM 3452 O O . ASN A 1 425 ? 0.602 14.548 -14.361 1.00 79.56 425 ASN A O 1
ATOM 3456 N N . GLU A 1 426 ? -0.287 12.580 -13.782 1.00 78.62 426 GLU A N 1
ATOM 3457 C CA . GLU A 1 426 ? 0.636 12.383 -12.651 1.00 78.62 426 GLU A CA 1
ATOM 3458 C C . GLU A 1 426 ? 2.113 12.338 -13.085 1.00 78.62 426 GLU A C 1
ATOM 3460 O O . GLU A 1 426 ? 2.993 12.493 -12.249 1.00 78.62 426 GLU A O 1
ATOM 3465 N N . ALA A 1 427 ? 2.390 12.113 -14.377 1.00 70.94 427 ALA A N 1
ATOM 3466 C CA . ALA A 1 427 ? 3.746 12.127 -14.927 1.00 70.94 427 ALA A CA 1
ATOM 3467 C C . ALA A 1 427 ? 4.356 13.540 -15.026 1.00 70.94 427 ALA A C 1
ATOM 3469 O O . ALA A 1 427 ? 5.577 13.659 -15.110 1.00 70.94 427 ALA A O 1
ATOM 3470 N N . ASP A 1 428 ? 3.524 14.586 -15.019 1.00 73.12 428 ASP A N 1
ATOM 3471 C CA . ASP A 1 428 ? 3.962 15.986 -15.116 1.00 73.12 428 ASP A CA 1
ATOM 3472 C C . ASP A 1 428 ? 4.144 16.640 -13.735 1.00 73.12 428 ASP A C 1
ATOM 3474 O O . ASP A 1 428 ? 4.697 17.736 -13.626 1.00 73.12 428 ASP A O 1
ATOM 3478 N N . GLU A 1 429 ? 3.673 15.977 -12.678 1.00 76.38 429 GLU A N 1
ATOM 3479 C CA . GLU A 1 429 ? 3.636 16.502 -11.315 1.00 76.38 429 GLU A CA 1
ATOM 3480 C C . GLU A 1 429 ? 4.886 16.118 -10.507 1.00 76.38 429 GLU A C 1
ATOM 3482 O O . GLU A 1 429 ? 5.641 15.203 -10.848 1.00 76.38 429 GLU A O 1
ATOM 3487 N N . SER A 1 430 ? 5.120 16.821 -9.394 1.00 64.69 430 SER A N 1
ATOM 3488 C CA . SER A 1 430 ? 6.250 16.513 -8.514 1.00 64.69 430 SER A CA 1
ATOM 3489 C C . SER A 1 430 ? 6.074 15.165 -7.802 1.00 64.69 430 SER A C 1
ATOM 3491 O O . SER A 1 430 ? 4.964 14.700 -7.539 1.00 64.69 430 SER A O 1
ATOM 3493 N N . LEU A 1 431 ? 7.194 14.559 -7.394 1.00 61.81 431 LEU A N 1
ATOM 3494 C CA . LEU A 1 431 ? 7.203 13.332 -6.582 1.00 61.81 431 LEU A CA 1
ATOM 3495 C C . LEU A 1 431 ? 6.483 13.483 -5.235 1.00 61.81 431 LEU A C 1
ATOM 3497 O O . LEU A 1 431 ? 6.107 12.470 -4.634 1.00 61.81 431 LEU A O 1
ATOM 3501 N N . GLU A 1 432 ? 6.363 14.714 -4.742 1.00 60.38 432 GLU A N 1
ATOM 3502 C CA . GLU A 1 432 ? 5.751 15.041 -3.455 1.00 60.38 432 GLU A CA 1
ATOM 3503 C C . GLU A 1 432 ? 4.219 15.058 -3.551 1.00 60.38 432 GLU A C 1
ATOM 3505 O O . GLU A 1 432 ? 3.552 14.511 -2.674 1.00 60.38 432 GLU A O 1
ATOM 3510 N N . TYR A 1 433 ? 3.655 15.600 -4.640 1.00 64.56 433 TYR A N 1
ATOM 3511 C CA . TYR A 1 433 ? 2.204 15.764 -4.811 1.00 64.56 433 TYR A CA 1
ATOM 3512 C C . TYR A 1 433 ? 1.710 15.298 -6.193 1.00 64.56 433 TYR A C 1
ATOM 3514 O O . TYR A 1 433 ? 1.128 16.084 -6.937 1.00 64.56 433 TYR A O 1
ATOM 3522 N N . PRO A 1 434 ? 1.864 14.008 -6.545 1.00 70.69 434 PRO A N 1
ATOM 3523 C CA . PRO A 1 434 ? 1.559 13.525 -7.894 1.00 70.69 434 PRO A CA 1
ATOM 3524 C C . PRO A 1 434 ? 0.054 13.430 -8.210 1.00 70.69 434 PRO A C 1
ATOM 3526 O O . PRO A 1 434 ? -0.326 13.080 -9.324 1.00 70.69 434 PRO A O 1
ATOM 3529 N N . ALA A 1 435 ? -0.821 13.634 -7.220 1.00 82.06 435 ALA A N 1
ATOM 3530 C CA . ALA A 1 435 ? -2.262 13.427 -7.334 1.00 82.06 435 ALA A CA 1
ATOM 3531 C C . ALA A 1 435 ? -3.028 14.176 -6.235 1.00 82.06 435 ALA A C 1
ATOM 3533 O O . ALA A 1 435 ? -2.439 14.719 -5.302 1.00 82.06 435 ALA A O 1
ATOM 3534 N N . VAL A 1 436 ? -4.362 14.144 -6.297 1.00 84.31 436 VAL A N 1
ATOM 3535 C CA . VAL A 1 436 ? -5.208 14.636 -5.202 1.00 84.31 436 VAL A CA 1
ATOM 3536 C C . VAL A 1 436 ? -5.262 13.591 -4.099 1.00 84.31 436 VAL A C 1
ATOM 3538 O O . VAL A 1 436 ? -5.585 12.427 -4.348 1.00 84.31 436 VAL A O 1
ATOM 3541 N N . PHE A 1 437 ? -5.019 14.016 -2.867 1.00 84.31 437 PHE A N 1
ATOM 3542 C CA . PHE A 1 437 ? -5.084 13.167 -1.686 1.00 84.31 437 PHE A CA 1
ATOM 3543 C C . PHE A 1 437 ? -6.110 13.698 -0.681 1.00 84.31 437 PHE A C 1
ATOM 3545 O O . PHE A 1 437 ? -6.356 14.901 -0.583 1.00 84.31 437 PHE A O 1
ATOM 3552 N N . LEU A 1 438 ? -6.725 12.773 0.050 1.00 88.50 438 LEU A N 1
ATOM 3553 C CA . LEU A 1 438 ? -7.796 13.028 1.004 1.00 88.50 438 LEU A CA 1
ATOM 3554 C C . LEU A 1 438 ? -7.461 12.402 2.354 1.00 88.50 438 LEU A C 1
ATOM 3556 O O . LEU A 1 438 ? -6.884 11.313 2.423 1.00 88.50 438 LEU A O 1
ATOM 3560 N N . ASP A 1 439 ? -7.914 13.056 3.419 1.00 89.19 439 ASP A N 1
ATOM 3561 C CA . ASP A 1 439 ? -7.927 12.464 4.748 1.00 89.19 439 ASP A CA 1
ATOM 3562 C C . ASP A 1 439 ? -8.942 11.329 4.801 1.00 89.19 439 ASP A C 1
ATOM 3564 O O . ASP A 1 439 ? -10.137 11.512 4.555 1.00 89.19 439 ASP A O 1
ATOM 3568 N N . THR A 1 440 ? -8.461 10.148 5.167 1.00 91.12 440 THR A N 1
ATOM 3569 C CA . THR A 1 440 ? -9.300 8.967 5.342 1.00 91.12 440 THR A CA 1
ATOM 3570 C C . THR A 1 440 ? -9.124 8.369 6.729 1.00 91.12 440 THR A C 1
ATOM 3572 O O . THR A 1 440 ? -7.990 8.222 7.189 1.00 91.12 440 THR A O 1
ATOM 3575 N N . PRO A 1 441 ? -10.231 7.995 7.390 1.00 93.62 441 PRO A N 1
ATOM 3576 C CA . PRO A 1 441 ? -10.233 7.216 8.617 1.00 93.62 441 PRO A CA 1
ATOM 3577 C C . PRO A 1 441 ? -9.219 6.068 8.618 1.00 93.62 441 PRO A C 1
ATOM 3579 O O . PRO A 1 441 ? -9.360 5.127 7.838 1.00 93.62 441 PRO A O 1
ATOM 3582 N N . ASN A 1 442 ? -8.250 6.085 9.536 1.00 96.25 442 ASN A N 1
ATOM 3583 C CA . ASN A 1 442 ? -7.337 4.955 9.693 1.00 96.25 442 ASN A CA 1
ATOM 3584 C C . ASN A 1 442 ? -8.125 3.732 10.231 1.00 96.25 442 ASN A C 1
ATOM 3586 O O . ASN A 1 442 ? -8.736 3.807 11.309 1.00 96.25 442 ASN A O 1
ATOM 3590 N N . PRO A 1 443 ? -8.181 2.605 9.489 1.00 95.69 443 PRO A N 1
ATOM 3591 C CA . PRO A 1 443 ? -8.934 1.424 9.897 1.00 95.69 443 PRO A CA 1
ATOM 3592 C C . PRO A 1 443 ? -8.250 0.644 11.024 1.00 95.69 443 PRO A C 1
ATOM 3594 O O . PRO A 1 443 ? -8.945 -0.024 11.789 1.00 95.69 443 PRO A O 1
ATOM 3597 N N . LEU A 1 444 ? -6.924 0.754 11.184 1.00 97.38 444 LEU A N 1
ATOM 3598 C CA . LEU A 1 444 ? -6.184 0.053 12.240 1.00 97.38 444 LEU A CA 1
ATOM 3599 C C . LEU A 1 444 ? -6.568 0.554 13.631 1.00 97.38 444 LEU A C 1
ATOM 3601 O O . LEU A 1 444 ? -6.499 -0.204 14.596 1.00 97.38 444 LEU A O 1
ATOM 3605 N N . ASN A 1 445 ? -7.055 1.794 13.744 1.00 95.75 445 ASN A N 1
ATOM 3606 C CA . ASN A 1 445 ? -7.544 2.316 15.019 1.00 95.75 445 ASN A CA 1
ATOM 3607 C C . ASN A 1 445 ? -8.701 1.475 15.573 1.00 95.75 445 ASN A C 1
ATOM 3609 O O . ASN A 1 445 ? -8.885 1.423 16.786 1.00 95.75 445 ASN A O 1
ATOM 3613 N N . LYS A 1 446 ? -9.445 0.754 14.714 1.00 94.50 446 LYS A N 1
ATOM 3614 C CA . LYS A 1 446 ? -10.515 -0.152 15.155 1.00 94.50 446 LYS A CA 1
ATOM 3615 C C . LYS A 1 446 ? -10.013 -1.295 16.041 1.00 94.50 446 LYS A C 1
ATOM 3617 O O . LYS A 1 446 ? -10.837 -1.957 16.668 1.00 94.50 446 LYS A O 1
ATOM 3622 N N . TYR A 1 447 ? -8.702 -1.524 16.139 1.00 96.06 447 TYR A N 1
ATOM 3623 C CA . TYR A 1 447 ? -8.116 -2.396 17.158 1.00 96.06 447 TYR A CA 1
ATOM 3624 C C . TYR A 1 447 ? -8.565 -2.016 18.580 1.00 96.06 447 TYR A C 1
ATOM 3626 O O . TYR A 1 447 ? -8.816 -2.896 19.395 1.00 96.06 447 TYR A O 1
ATOM 3634 N N . PHE A 1 448 ? -8.746 -0.717 18.836 1.00 96.19 448 PHE A N 1
ATOM 3635 C CA . PHE A 1 448 ? -9.171 -0.164 20.124 1.00 96.19 448 PHE A CA 1
ATOM 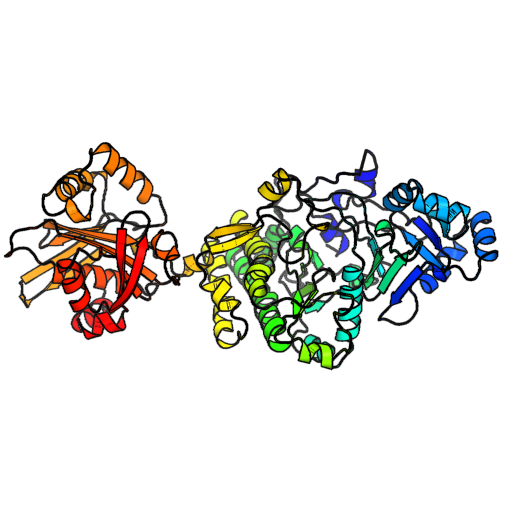3636 C C . PHE A 1 448 ? -10.641 0.268 20.149 1.00 96.19 448 PHE A C 1
ATOM 3638 O O . PHE A 1 448 ? -11.067 0.953 21.075 1.00 96.19 448 PHE A O 1
ATOM 3645 N N . TYR A 1 449 ? -11.426 -0.099 19.133 1.00 95.62 449 TYR A N 1
ATOM 3646 C CA . TYR A 1 449 ? -12.838 0.262 19.072 1.00 95.62 449 TYR A CA 1
ATOM 3647 C C . TYR A 1 449 ? -13.681 -0.615 20.001 1.00 95.62 449 TYR A C 1
ATOM 3649 O O . TYR A 1 449 ? -13.787 -1.828 19.805 1.00 95.62 449 TYR A O 1
ATOM 3657 N N . SER A 1 450 ? -14.343 0.017 20.965 1.00 95.75 450 SER A N 1
ATOM 3658 C CA . SER A 1 450 ? -15.176 -0.637 21.956 1.00 95.75 450 SER A CA 1
ATOM 3659 C C . SER A 1 450 ? -16.621 -0.673 21.493 1.00 95.75 450 SER A C 1
ATOM 3661 O O . SER A 1 450 ? -17.352 0.322 21.537 1.00 95.75 450 SER A O 1
ATOM 3663 N N . ARG A 1 451 ? -17.081 -1.864 21.105 1.00 94.88 451 ARG A N 1
ATOM 3664 C CA . ARG A 1 451 ? -18.512 -2.071 20.853 1.00 94.88 451 ARG A CA 1
ATOM 3665 C C . ARG A 1 451 ? -19.321 -1.925 22.140 1.00 94.88 451 ARG A C 1
ATOM 3667 O O . ARG A 1 451 ? -20.462 -1.511 22.062 1.00 94.88 451 ARG A O 1
ATOM 3674 N N . GLN A 1 452 ? -18.750 -2.203 23.310 1.00 95.31 452 GLN A N 1
ATOM 3675 C CA . GLN A 1 452 ? -19.474 -2.076 24.579 1.00 95.31 452 GLN A CA 1
ATOM 3676 C C . GLN A 1 452 ? -19.812 -0.620 24.922 1.00 95.31 452 GLN A C 1
ATOM 3678 O O . GLN A 1 452 ? -20.886 -0.366 25.466 1.00 95.31 452 GLN A O 1
ATOM 3683 N N . LEU A 1 453 ? -18.939 0.329 24.563 1.00 96.00 453 LEU A N 1
ATOM 3684 C CA . LEU A 1 453 ? -19.194 1.761 24.752 1.00 96.00 453 LEU A CA 1
ATOM 3685 C C . LEU A 1 453 ? -20.015 2.370 23.618 1.00 96.00 453 LEU A C 1
ATOM 3687 O O . LEU A 1 453 ? -20.913 3.152 23.886 1.00 96.00 453 LEU A O 1
ATOM 3691 N N . ILE A 1 454 ? -19.723 2.037 22.358 1.00 96.44 454 ILE A N 1
ATOM 3692 C CA . ILE A 1 454 ? -20.282 2.784 21.215 1.00 96.44 454 ILE A CA 1
ATOM 3693 C C . ILE A 1 454 ? -21.450 2.048 20.534 1.00 96.44 454 ILE A C 1
ATOM 3695 O O . ILE A 1 454 ? -22.348 2.669 19.967 1.00 96.44 454 ILE A O 1
ATOM 3699 N N . LYS A 1 455 ? -21.466 0.710 20.586 1.00 95.06 455 LYS A N 1
ATOM 3700 C CA . LYS A 1 455 ? -22.454 -0.166 19.921 1.00 95.06 455 LYS A CA 1
ATOM 3701 C C . LYS A 1 455 ? -22.942 -1.291 20.841 1.00 95.06 455 LYS A C 1
ATOM 3703 O O . LYS A 1 455 ? -22.771 -2.468 20.491 1.00 95.06 455 LYS A O 1
ATOM 3708 N N . PRO A 1 456 ? -23.494 -0.970 22.023 1.00 94.31 456 PRO A N 1
ATOM 3709 C CA . PRO A 1 456 ? -23.875 -1.992 22.983 1.00 94.31 456 PRO A CA 1
ATOM 3710 C C . PRO A 1 456 ? -24.918 -2.939 22.375 1.00 94.31 456 PRO A C 1
ATOM 3712 O O . PRO A 1 456 ? -25.884 -2.517 21.747 1.00 94.31 456 PRO A O 1
ATOM 3715 N N . GLY A 1 457 ? -24.713 -4.245 22.555 1.00 92.56 457 GLY A N 1
ATOM 3716 C CA . GLY A 1 457 ? -25.588 -5.291 22.008 1.00 92.56 457 GLY A CA 1
ATOM 3717 C C . GLY A 1 457 ? -26.824 -5.597 22.861 1.00 92.56 457 GLY A C 1
ATOM 3718 O O . GLY A 1 457 ? -27.431 -6.649 22.683 1.00 92.56 457 GLY A O 1
ATOM 3719 N N . THR A 1 458 ? -27.155 -4.740 23.828 1.00 94.00 458 THR A N 1
ATOM 3720 C CA . THR A 1 458 ? -28.214 -4.945 24.828 1.00 94.00 458 THR A CA 1
ATOM 3721 C C . THR A 1 458 ? -28.874 -3.616 25.190 1.00 94.00 458 THR A C 1
ATOM 3723 O O . THR A 1 458 ? -28.276 -2.563 25.003 1.00 94.00 458 THR A O 1
ATOM 3726 N N . THR A 1 459 ? -30.087 -3.662 25.739 1.00 93.44 459 THR A N 1
ATOM 3727 C CA . THR A 1 459 ? -30.791 -2.508 26.334 1.00 93.44 459 THR A CA 1
ATOM 3728 C C . THR A 1 459 ? -30.919 -2.614 27.862 1.00 93.44 459 THR A C 1
ATOM 3730 O O . THR A 1 459 ? -31.522 -1.746 28.503 1.00 93.44 459 THR A O 1
ATOM 3733 N N . GLY A 1 460 ? -30.373 -3.689 28.446 1.00 96.00 460 GLY A N 1
ATOM 3734 C CA . GLY A 1 460 ? -30.335 -3.938 29.888 1.00 96.00 460 GLY A CA 1
ATOM 3735 C C . GLY A 1 460 ? -29.133 -3.298 30.588 1.00 96.00 460 GLY A C 1
ATOM 3736 O O . GLY A 1 460 ? -28.282 -2.675 29.955 1.00 96.00 460 GLY A O 1
ATOM 3737 N N . THR A 1 461 ? -29.062 -3.465 31.909 1.00 97.00 461 THR A N 1
ATOM 3738 C CA . THR A 1 461 ? -27.944 -2.987 32.735 1.00 97.00 461 THR A CA 1
ATOM 3739 C C . THR A 1 461 ? -26.627 -3.633 32.309 1.00 97.00 461 THR A C 1
ATOM 3741 O O . THR A 1 461 ? -26.540 -4.857 32.228 1.00 97.00 461 THR A O 1
ATOM 3744 N N . VAL A 1 462 ? -25.608 -2.807 32.060 1.00 95.88 462 VAL A N 1
ATOM 3745 C CA . VAL A 1 462 ? -24.258 -3.247 31.655 1.00 95.88 462 VAL A CA 1
ATOM 3746 C C . VAL A 1 462 ? -23.243 -3.162 32.788 1.00 95.88 462 VAL A C 1
ATOM 3748 O O . VAL A 1 462 ? -22.257 -3.886 32.777 1.00 95.88 462 VAL A O 1
ATOM 3751 N N . TYR A 1 463 ? -23.490 -2.307 33.780 1.00 95.94 463 TYR A N 1
ATOM 3752 C CA . TYR A 1 463 ? -22.633 -2.167 34.951 1.00 95.94 463 TYR A CA 1
ATOM 3753 C C . TYR A 1 463 ? -23.448 -1.630 36.131 1.00 95.94 463 TYR A C 1
ATOM 3755 O O . TYR A 1 463 ? -24.399 -0.864 35.948 1.00 95.94 463 TYR A O 1
ATOM 3763 N N . SER A 1 464 ? -23.103 -2.055 37.344 1.00 95.62 464 SER A N 1
ATOM 3764 C CA . SER A 1 464 ? -23.779 -1.647 38.573 1.00 95.62 464 SER A CA 1
ATOM 3765 C C . SER A 1 464 ? -22.817 -1.702 39.746 1.00 95.62 464 SER A C 1
ATOM 3767 O O . SER A 1 464 ? -22.027 -2.633 39.852 1.00 95.62 464 SER A O 1
ATOM 3769 N N . ARG A 1 465 ? -22.936 -0.741 40.661 1.00 94.94 465 ARG A N 1
ATOM 3770 C CA . ARG A 1 465 ? -22.115 -0.655 41.865 1.00 94.94 465 ARG A CA 1
ATOM 3771 C C . ARG A 1 465 ? -22.940 -0.228 43.071 1.00 94.94 465 ARG A C 1
ATOM 3773 O O . ARG A 1 465 ? -23.787 0.664 42.973 1.00 94.94 465 ARG A O 1
ATOM 3780 N N . HIS A 1 466 ? -22.671 -0.856 44.211 1.00 94.81 466 HIS A N 1
ATOM 3781 C CA . HIS A 1 466 ? -23.251 -0.484 45.496 1.00 94.81 466 HIS A CA 1
ATOM 3782 C C . HIS A 1 466 ? -22.271 0.373 46.308 1.00 94.81 466 HIS A C 1
ATOM 3784 O O . HIS A 1 466 ? -21.085 0.061 46.393 1.00 94.81 466 HIS A O 1
ATOM 3790 N N . PHE A 1 467 ? -22.769 1.456 46.902 1.00 93.88 467 PHE A N 1
ATOM 3791 C CA . PHE A 1 467 ? -22.016 2.353 47.776 1.00 93.88 467 PHE A CA 1
ATOM 3792 C C . PHE A 1 467 ? -22.544 2.215 49.205 1.00 93.88 467 PHE A C 1
ATOM 3794 O O . PHE A 1 467 ? -23.558 2.822 49.560 1.00 93.88 467 PHE A O 1
ATOM 3801 N N . GLU A 1 468 ? -21.850 1.411 50.013 1.00 90.62 468 GLU A N 1
ATOM 3802 C CA . GLU A 1 468 ? -22.230 1.064 51.394 1.00 90.62 468 GLU A CA 1
ATOM 3803 C C . GLU A 1 468 ? -22.401 2.297 52.296 1.00 90.62 468 GLU A C 1
ATOM 3805 O O . GLU A 1 468 ? -23.354 2.393 53.067 1.00 90.62 468 GLU A O 1
ATOM 3810 N N . ASP A 1 469 ? -21.514 3.288 52.167 1.00 89.31 469 ASP A N 1
ATOM 3811 C CA . ASP A 1 469 ? -21.510 4.509 52.985 1.00 89.31 469 ASP A CA 1
ATOM 3812 C C . ASP A 1 469 ? -22.775 5.360 52.804 1.00 89.31 469 ASP A C 1
ATOM 3814 O O . ASP A 1 469 ? -23.197 6.070 53.720 1.00 89.31 469 ASP A O 1
ATOM 3818 N N . LYS A 1 470 ? -23.387 5.280 51.620 1.00 90.12 470 LYS A N 1
ATOM 3819 C CA . LYS A 1 470 ? -24.600 6.020 51.252 1.00 90.12 470 LYS A CA 1
ATOM 3820 C C . LYS A 1 470 ? -25.831 5.129 51.152 1.00 90.12 470 LYS A C 1
ATOM 3822 O O . LYS A 1 470 ? -26.931 5.661 51.015 1.00 90.12 470 LYS A O 1
ATOM 3827 N N . ASN A 1 471 ? -25.655 3.810 51.229 1.00 92.81 471 ASN A N 1
ATOM 3828 C CA . ASN A 1 471 ? -26.684 2.803 50.993 1.00 92.81 471 ASN A CA 1
ATOM 3829 C C . ASN A 1 471 ? -27.451 3.055 49.679 1.00 92.81 471 ASN A C 1
ATOM 3831 O O . ASN A 1 471 ? -28.684 3.111 49.643 1.00 92.81 471 ASN A O 1
ATOM 3835 N N . ILE A 1 472 ? -26.705 3.270 48.593 1.00 95.88 472 ILE A N 1
ATOM 3836 C CA . ILE A 1 472 ? -27.261 3.460 47.248 1.00 95.88 472 ILE A CA 1
ATOM 3837 C C . ILE A 1 472 ? -26.654 2.462 46.272 1.00 95.88 472 ILE A C 1
ATOM 3839 O O . ILE A 1 472 ? -25.475 2.129 46.353 1.00 95.88 472 ILE A O 1
ATOM 3843 N N . THR A 1 473 ? -27.455 2.025 45.308 1.00 96.94 473 THR A N 1
ATOM 3844 C CA . THR A 1 473 ? -26.993 1.251 44.156 1.00 96.94 473 THR A CA 1
ATOM 3845 C C . THR A 1 473 ? -27.126 2.110 42.915 1.00 96.94 473 THR A C 1
ATOM 3847 O O . THR A 1 473 ? -28.213 2.611 42.629 1.00 96.94 473 THR A O 1
ATOM 3850 N N . ILE A 1 474 ? -26.030 2.287 42.187 1.00 97.88 474 ILE A N 1
ATOM 3851 C CA . ILE A 1 474 ? -26.019 3.008 40.918 1.00 97.88 474 ILE A CA 1
ATOM 3852 C C . ILE A 1 474 ? -25.767 2.005 39.805 1.00 97.88 474 ILE A C 1
ATOM 3854 O O . ILE A 1 474 ? -24.807 1.242 39.864 1.00 97.88 474 ILE A O 1
ATOM 3858 N N . SER A 1 475 ? -26.621 2.021 38.789 1.00 97.69 475 SER A N 1
ATOM 3859 C CA . SER A 1 475 ? -26.502 1.151 37.623 1.00 97.69 475 SER A CA 1
ATOM 3860 C C . SER A 1 475 ? -26.596 1.949 36.332 1.00 97.69 475 SER A C 1
ATOM 3862 O O . SER A 1 475 ? -27.190 3.025 36.314 1.00 97.69 475 SER A O 1
ATOM 3864 N N . ILE A 1 476 ? -25.997 1.438 35.261 1.00 97.81 476 ILE A N 1
ATOM 3865 C CA . ILE A 1 476 ? -26.034 2.063 33.939 1.00 97.81 476 ILE A CA 1
ATOM 3866 C C . ILE A 1 476 ? -26.531 1.077 32.887 1.00 97.81 476 ILE A C 1
ATOM 3868 O O . ILE A 1 476 ? -26.206 -0.113 32.913 1.00 97.81 476 ILE A O 1
ATOM 3872 N N . ARG A 1 477 ? -27.315 1.588 31.939 1.00 97.69 477 ARG A N 1
ATOM 3873 C CA . ARG A 1 477 ? -27.834 0.842 30.789 1.00 97.69 477 ARG A CA 1
ATOM 3874 C C . ARG A 1 477 ? -27.782 1.697 29.520 1.00 97.69 477 ARG A C 1
ATOM 3876 O O . ARG A 1 477 ? -27.897 2.918 29.624 1.00 97.69 477 ARG A O 1
ATOM 3883 N N . PRO A 1 478 ? -27.645 1.093 28.331 1.00 97.56 478 PRO A N 1
ATOM 3884 C CA . PRO A 1 478 ? -27.732 1.815 27.067 1.00 97.56 478 PRO A CA 1
ATOM 3885 C C . PRO A 1 478 ? -29.051 2.583 26.929 1.00 97.56 478 PRO A C 1
ATOM 3887 O O . PRO A 1 478 ? -30.109 2.117 27.376 1.00 97.56 478 PRO A O 1
ATOM 3890 N N . PHE A 1 479 ? -28.973 3.769 26.329 1.00 97.31 479 PHE A N 1
ATOM 3891 C CA . PHE A 1 479 ? -30.132 4.574 25.964 1.00 97.31 479 PHE A CA 1
ATOM 3892 C C . PHE A 1 479 ? -30.965 3.835 24.918 1.00 97.31 479 PHE A C 1
ATOM 3894 O O . PHE A 1 479 ? -30.455 3.385 23.892 1.00 97.31 479 PHE A O 1
ATOM 3901 N N . ASP A 1 480 ? -32.262 3.732 25.178 1.00 95.62 480 ASP A N 1
ATOM 3902 C CA . ASP A 1 480 ? -33.234 3.184 24.245 1.00 95.62 480 ASP A CA 1
ATOM 3903 C C . ASP A 1 480 ? -34.146 4.326 23.804 1.00 95.62 480 ASP A C 1
ATOM 3905 O O . ASP A 1 480 ? -34.884 4.886 24.615 1.00 95.62 480 ASP A O 1
ATOM 3909 N N . ILE A 1 481 ? -34.080 4.691 22.523 1.00 94.62 481 ILE A N 1
ATOM 3910 C CA . ILE A 1 481 ? -34.817 5.842 21.995 1.00 94.62 481 ILE A CA 1
ATOM 3911 C C . ILE A 1 481 ? -36.333 5.689 22.162 1.00 94.62 481 ILE A C 1
ATOM 3913 O O . ILE A 1 481 ? -37.013 6.681 22.398 1.00 94.62 481 ILE A O 1
ATOM 3917 N N . ASP A 1 482 ? -36.871 4.472 22.110 1.00 93.88 482 ASP A N 1
ATOM 3918 C CA . ASP A 1 482 ? -38.315 4.259 22.213 1.00 93.88 482 ASP A CA 1
ATOM 3919 C C . ASP A 1 482 ? -38.795 4.358 23.673 1.00 93.88 482 ASP A C 1
ATOM 3921 O O . ASP A 1 482 ? -39.947 4.709 23.934 1.00 93.88 482 ASP A O 1
ATOM 3925 N N . ARG A 1 483 ? -37.905 4.086 24.639 1.00 95.19 483 ARG A N 1
ATOM 3926 C CA . ARG A 1 483 ? -38.190 4.140 26.083 1.00 95.19 483 ARG A CA 1
ATOM 3927 C C . ARG A 1 483 ? -37.847 5.487 26.717 1.00 95.19 483 ARG A C 1
ATOM 3929 O O . ARG A 1 483 ? -38.601 5.988 27.547 1.00 95.19 483 ARG A O 1
ATOM 3936 N N . ASP A 1 484 ? -36.674 6.021 26.401 1.00 96.88 484 ASP A N 1
ATOM 3937 C CA . ASP A 1 484 ? -35.996 7.048 27.194 1.00 96.88 484 ASP A CA 1
ATOM 3938 C C . ASP A 1 484 ? -36.068 8.447 26.552 1.00 96.88 484 ASP A C 1
ATOM 3940 O O . ASP A 1 484 ? -35.821 9.440 27.236 1.00 96.88 484 ASP A O 1
ATOM 3944 N N . PHE A 1 485 ? -36.410 8.555 25.261 1.00 96.50 485 PHE A N 1
ATOM 3945 C CA . PHE A 1 485 ? -36.336 9.816 24.508 1.00 96.50 485 PHE A CA 1
ATOM 3946 C C . PHE A 1 485 ? -37.132 10.960 25.140 1.00 96.50 485 PHE A C 1
ATOM 3948 O O . PHE A 1 485 ? -36.613 12.064 25.288 1.00 96.50 485 PHE A O 1
ATOM 3955 N N . GLU A 1 486 ? -38.372 10.692 25.545 1.00 96.06 486 GLU A N 1
ATOM 3956 C CA . GLU A 1 486 ? -39.251 11.690 26.161 1.00 96.06 486 GLU A CA 1
ATOM 3957 C C . GLU A 1 486 ? -38.650 12.258 27.456 1.00 96.06 486 GLU A C 1
ATOM 3959 O O . GLU A 1 486 ? -38.566 13.471 27.636 1.00 96.06 486 GLU A O 1
ATOM 3964 N N . MET A 1 487 ? -38.126 11.381 28.314 1.00 96.69 487 MET A N 1
ATOM 3965 C CA . MET A 1 487 ? -37.451 11.763 29.556 1.00 96.69 487 MET A CA 1
ATOM 3966 C C . MET A 1 487 ? -36.177 12.576 29.287 1.00 96.69 487 MET A C 1
ATOM 3968 O O . MET A 1 487 ? -35.932 13.587 29.944 1.00 96.69 487 MET A O 1
ATOM 3972 N N . VAL A 1 488 ? -35.361 12.157 28.317 1.00 95.81 488 VAL A N 1
ATOM 3973 C CA . VAL A 1 488 ? -34.122 12.864 27.957 1.00 95.81 488 VAL A CA 1
ATOM 3974 C C . VAL A 1 488 ? -34.417 14.235 27.337 1.00 95.81 488 VAL A C 1
ATOM 3976 O O . VAL A 1 488 ? -33.700 15.200 27.605 1.00 95.81 488 VAL A O 1
ATOM 3979 N N . HIS A 1 489 ? -35.502 14.371 26.569 1.00 95.88 489 HIS A N 1
ATOM 3980 C CA . HIS A 1 489 ? -35.958 15.674 26.081 1.00 95.88 489 HIS A CA 1
ATOM 3981 C C . HIS A 1 489 ? -36.319 16.610 27.239 1.00 95.88 489 HIS A C 1
ATOM 3983 O O . HIS A 1 489 ? -35.854 17.751 27.266 1.00 95.88 489 HIS A O 1
ATOM 3989 N N . GLU A 1 490 ? -37.072 16.128 28.233 1.00 95.44 490 GLU A N 1
ATOM 3990 C CA . GLU A 1 490 ? -37.391 16.907 29.436 1.00 95.44 490 GLU A CA 1
ATOM 3991 C C . GLU A 1 490 ? -36.127 17.335 30.194 1.00 95.44 490 GLU A C 1
ATOM 3993 O O . GLU A 1 490 ? -36.020 18.488 30.618 1.00 95.44 490 GLU A O 1
ATOM 3998 N N . TRP A 1 491 ? -35.144 16.439 30.320 1.00 95.44 491 TRP A N 1
ATOM 3999 C CA . TRP A 1 491 ? -33.857 16.707 30.964 1.00 95.44 491 TRP A CA 1
ATOM 4000 C C . TRP A 1 491 ? -33.090 17.857 30.306 1.00 95.44 491 TRP A C 1
ATOM 4002 O O . TRP A 1 491 ? -32.657 18.778 31.003 1.00 95.44 491 TRP A O 1
ATOM 4012 N N . PHE A 1 492 ? -32.966 17.859 28.976 1.00 93.62 492 PHE A N 1
ATOM 4013 C CA . PHE A 1 492 ? -32.287 18.945 28.259 1.00 93.62 492 PHE A CA 1
ATOM 4014 C C . PHE A 1 492 ? -33.047 20.277 28.300 1.00 93.62 492 PHE A C 1
ATOM 4016 O O . PHE A 1 492 ? -32.431 21.330 28.144 1.00 93.62 492 PHE A O 1
ATOM 4023 N N . ASN A 1 493 ? -34.353 20.254 28.580 1.00 93.44 493 ASN A N 1
ATOM 4024 C CA . ASN A 1 493 ? -35.183 21.450 28.736 1.00 93.44 493 ASN A CA 1
ATOM 4025 C C . ASN A 1 493 ? -35.183 22.029 30.166 1.00 93.44 493 ASN A C 1
ATOM 4027 O O . ASN A 1 493 ? -35.778 23.086 30.398 1.00 93.44 493 ASN A O 1
ATOM 4031 N N . MET A 1 494 ? -34.506 21.390 31.129 1.00 93.31 494 MET A N 1
ATOM 4032 C CA . MET A 1 494 ? -34.357 21.921 32.489 1.00 93.31 494 MET A CA 1
ATOM 4033 C C . MET A 1 494 ? -33.497 23.195 32.509 1.00 93.31 494 MET A C 1
ATOM 4035 O O . MET A 1 494 ? -32.480 23.288 31.824 1.00 93.31 494 MET A O 1
ATOM 4039 N N . GLU A 1 495 ? -33.852 24.169 33.355 1.00 91.44 495 GLU A N 1
ATOM 4040 C CA . GLU A 1 495 ? -33.188 25.487 33.412 1.00 91.44 495 GLU A CA 1
ATOM 4041 C C . GLU A 1 495 ? -31.667 25.419 33.640 1.00 91.44 495 GLU A C 1
ATOM 4043 O O . GLU A 1 495 ? -30.925 26.239 33.103 1.00 91.44 495 GLU A O 1
ATOM 4048 N N . HIS A 1 496 ? -31.168 24.432 34.396 1.00 88.38 496 HIS A N 1
ATOM 4049 C CA . HIS A 1 496 ? -29.725 24.278 34.628 1.00 88.38 496 HIS A CA 1
ATOM 4050 C C . HIS A 1 496 ? -28.973 23.620 33.462 1.00 88.38 496 HIS A C 1
ATOM 4052 O O . HIS A 1 496 ? -27.744 23.691 33.434 1.00 88.38 496 HIS A O 1
ATOM 4058 N N . ALA A 1 497 ? -29.675 22.978 32.523 1.00 87.56 497 ALA A N 1
ATOM 4059 C CA . ALA A 1 497 ? -29.084 22.301 31.370 1.00 87.56 497 ALA A CA 1
ATOM 4060 C C . ALA A 1 497 ? -28.806 23.272 30.209 1.00 87.56 497 ALA A C 1
ATOM 4062 O O . ALA A 1 497 ? -27.739 23.207 29.587 1.00 87.56 497 ALA A O 1
ATOM 4063 N N . LYS A 1 498 ? -29.737 24.205 29.962 1.00 88.19 498 LYS A N 1
ATOM 4064 C CA . LYS A 1 498 ? -29.748 25.122 28.805 1.00 88.19 498 LYS A CA 1
ATOM 4065 C C . LYS A 1 498 ? -28.420 25.846 28.542 1.00 88.19 498 LYS A C 1
ATOM 4067 O O . LYS A 1 498 ? -27.966 25.810 27.398 1.00 88.19 498 LYS A O 1
ATOM 4072 N N . PRO A 1 499 ? -27.738 26.455 29.541 1.00 83.31 499 PRO A N 1
ATOM 4073 C CA . PRO A 1 499 ? -26.533 27.247 29.275 1.00 83.31 499 PRO A CA 1
ATOM 4074 C C . PRO A 1 499 ? -25.369 26.430 28.700 1.00 83.31 499 PRO A C 1
ATOM 4076 O O . PRO A 1 499 ? -24.536 26.971 27.974 1.00 83.31 499 PRO A O 1
ATOM 4079 N N . TYR A 1 500 ? -25.309 25.136 29.026 1.00 79.19 500 TYR A N 1
ATOM 4080 C CA . TYR A 1 500 ? -24.155 24.286 28.736 1.00 79.19 500 TYR A CA 1
ATOM 4081 C C . TYR A 1 500 ? -24.410 23.297 27.599 1.00 79.19 500 TYR A C 1
ATOM 4083 O O . TYR A 1 500 ? -23.513 23.081 26.789 1.00 79.19 500 TYR A O 1
ATOM 4091 N N . TRP A 1 501 ? -25.616 22.723 27.524 1.00 83.38 501 TRP A N 1
ATOM 4092 C CA . TRP A 1 501 ? -25.949 21.693 26.534 1.00 83.38 501 TRP A CA 1
ATOM 4093 C C . TRP A 1 501 ? -26.523 22.272 25.243 1.00 83.38 501 TRP A C 1
ATOM 4095 O O . TRP A 1 501 ? -26.215 21.761 24.174 1.00 83.38 501 TRP A O 1
ATOM 4105 N N . LYS A 1 502 ? -27.311 23.357 25.318 1.00 84.94 502 LYS A N 1
ATOM 4106 C CA . LYS A 1 502 ? -27.954 23.992 24.149 1.00 84.94 502 LYS A CA 1
ATOM 4107 C C . LYS A 1 502 ? -28.768 23.004 23.285 1.00 84.94 502 LYS A C 1
ATOM 4109 O O . LYS A 1 502 ? -28.804 23.126 22.063 1.00 84.94 502 LYS A O 1
ATOM 4114 N N . MET A 1 503 ? -29.395 22.014 23.929 1.00 86.44 503 MET A N 1
ATOM 4115 C CA . MET A 1 503 ? -30.240 20.978 23.308 1.00 86.44 503 MET A CA 1
ATOM 4116 C C . MET A 1 503 ? -31.727 21.121 23.684 1.00 86.44 503 MET A C 1
ATOM 4118 O O . MET A 1 503 ? -32.516 20.201 23.483 1.00 86.44 503 MET A O 1
ATOM 4122 N N . ASP A 1 504 ? -32.141 22.277 24.204 1.00 89.12 504 ASP A N 1
ATOM 4123 C CA . ASP A 1 504 ? -33.512 22.619 24.617 1.00 89.12 504 ASP A CA 1
ATOM 4124 C C . ASP A 1 504 ? -34.455 22.937 23.435 1.00 89.12 504 ASP A C 1
ATOM 4126 O O . ASP A 1 504 ? -35.407 23.708 23.545 1.00 89.12 504 ASP A O 1
ATOM 4130 N N . GLY A 1 505 ? -34.177 22.344 22.272 1.00 90.19 505 GLY A N 1
ATOM 4131 C CA . GLY A 1 505 ? -34.931 22.537 21.040 1.00 90.19 505 GLY A CA 1
ATOM 4132 C C . GLY A 1 505 ? -36.198 21.673 20.928 1.00 90.19 505 GLY A C 1
ATOM 4133 O O . GLY A 1 505 ? -36.554 20.903 21.832 1.00 90.19 505 GLY A O 1
ATOM 4134 N N . PRO A 1 506 ? -36.903 21.770 19.785 1.00 93.94 506 PRO A N 1
ATOM 4135 C CA . PRO A 1 506 ? -38.032 20.905 19.463 1.00 93.94 506 PRO A CA 1
ATOM 4136 C C . PRO A 1 506 ? -37.655 19.419 19.519 1.00 93.94 506 PRO A C 1
ATOM 4138 O O . PRO A 1 506 ? -36.589 19.026 19.048 1.00 93.94 506 PRO A O 1
ATOM 4141 N N . LYS A 1 507 ? -38.577 18.568 19.999 1.00 94.25 507 LYS A N 1
ATOM 4142 C CA . LYS A 1 507 ? -38.386 17.104 20.060 1.00 94.25 507 LYS A CA 1
ATOM 4143 C C . LYS A 1 507 ? -37.858 16.521 18.751 1.00 94.25 507 LYS A C 1
ATOM 4145 O O . LYS A 1 507 ? -36.909 15.752 18.760 1.00 94.25 507 LYS A O 1
ATOM 4150 N N . ARG A 1 508 ? -38.436 16.936 17.621 1.00 95.06 508 ARG A N 1
ATOM 4151 C CA . ARG A 1 508 ? -38.052 16.458 16.287 1.00 95.06 508 ARG A CA 1
ATOM 4152 C C . ARG A 1 508 ? -36.552 16.609 16.003 1.00 95.06 508 ARG A C 1
ATOM 4154 O O . ARG A 1 508 ? -35.974 15.721 15.385 1.00 95.06 508 ARG A O 1
ATOM 4161 N N . ASP A 1 509 ? -35.938 17.707 16.435 1.00 94.12 509 ASP A N 1
ATOM 4162 C CA . ASP A 1 509 ? -34.529 17.989 16.146 1.00 94.12 509 ASP A CA 1
ATOM 4163 C C . ASP A 1 509 ? -33.616 17.110 17.013 1.00 94.12 509 ASP A C 1
ATOM 4165 O O . ASP A 1 509 ? -32.656 16.527 16.509 1.00 94.12 509 ASP A O 1
ATOM 4169 N N . LEU A 1 510 ? -33.972 16.931 18.291 1.00 93.69 510 LEU A N 1
ATOM 4170 C CA . LEU A 1 510 ? -33.276 16.014 19.198 1.00 93.69 510 LEU A CA 1
ATOM 4171 C C . LEU A 1 510 ? -33.424 14.549 18.755 1.00 93.69 510 LEU A C 1
ATOM 4173 O O . LEU A 1 510 ? -32.461 13.786 18.790 1.00 93.69 510 LEU A O 1
ATOM 4177 N N . GLU A 1 511 ? -34.615 14.152 18.306 1.00 94.69 511 GLU A N 1
ATOM 4178 C CA . GLU A 1 511 ? -34.869 12.806 17.789 1.00 94.69 511 GLU A CA 1
ATOM 4179 C C . GLU A 1 511 ? -34.032 12.539 16.534 1.00 94.69 511 GLU A C 1
ATOM 4181 O O . GLU A 1 511 ? -33.390 11.494 16.428 1.00 94.69 511 GLU A O 1
ATOM 4186 N N . LEU A 1 512 ? -33.998 13.494 15.596 1.00 94.25 512 LEU A N 1
ATOM 4187 C CA . LEU A 1 512 ? -33.169 13.404 14.394 1.00 94.25 512 LEU A CA 1
ATOM 4188 C C . LEU A 1 512 ? -31.685 13.263 14.750 1.00 94.25 512 LEU A C 1
ATOM 4190 O O . LEU A 1 512 ? -30.988 12.449 14.141 1.00 94.25 512 LEU A O 1
ATOM 4194 N N . TRP A 1 513 ? -31.213 14.013 15.749 1.00 92.31 513 TRP A N 1
ATOM 4195 C CA . TRP A 1 513 ? -29.846 13.897 16.247 1.00 92.31 513 TRP A CA 1
ATOM 4196 C C . TRP A 1 513 ? -29.558 12.485 16.775 1.00 92.31 513 TRP A C 1
ATOM 4198 O O . TRP A 1 513 ? -28.655 11.827 16.257 1.00 92.31 513 TRP A O 1
ATOM 4208 N N . PHE A 1 514 ? -30.377 11.956 17.696 1.00 93.88 514 PHE A N 1
ATOM 4209 C CA . PHE A 1 514 ? -30.212 10.590 18.216 1.00 93.88 514 PHE A CA 1
ATOM 4210 C C . PHE A 1 514 ? -30.264 9.527 17.111 1.00 93.88 514 PHE A C 1
ATOM 4212 O O . PHE A 1 514 ? -29.413 8.640 17.053 1.00 93.88 514 PHE A O 1
ATOM 4219 N N . ARG A 1 515 ? -31.215 9.633 16.177 1.00 93.44 515 ARG A N 1
ATOM 4220 C CA . ARG A 1 515 ? -31.332 8.703 15.040 1.00 93.44 515 ARG A CA 1
ATOM 4221 C C . ARG A 1 515 ? -30.149 8.771 14.072 1.00 93.44 515 ARG A C 1
ATOM 4223 O O . ARG A 1 515 ? -29.943 7.816 13.329 1.00 93.44 515 ARG A O 1
ATOM 4230 N N . THR A 1 516 ? -29.371 9.852 14.093 1.00 91.56 516 THR A N 1
ATOM 4231 C CA . THR A 1 516 ? -28.148 9.998 13.292 1.00 91.56 516 THR A CA 1
ATOM 4232 C C . THR A 1 516 ? -26.929 9.419 14.011 1.00 91.56 516 THR A C 1
ATOM 4234 O O . THR A 1 516 ? -26.147 8.699 13.393 1.00 91.56 516 THR A O 1
ATOM 4237 N N . ILE A 1 517 ? -26.782 9.672 15.317 1.00 90.56 517 ILE A N 1
ATOM 4238 C CA . ILE A 1 517 ? -25.593 9.243 16.074 1.00 90.56 517 ILE A CA 1
ATOM 4239 C C . ILE A 1 517 ? -25.630 7.760 16.461 1.00 90.56 517 ILE A C 1
ATOM 4241 O O . ILE A 1 517 ? -24.599 7.098 16.411 1.00 90.56 517 ILE A O 1
ATOM 4245 N N . LEU A 1 518 ? -26.803 7.201 16.797 1.00 91.50 518 LEU A N 1
ATOM 4246 C CA . LEU A 1 518 ? -26.909 5.822 17.296 1.00 91.50 518 LEU A CA 1
ATOM 4247 C C . LEU A 1 518 ? -26.467 4.781 16.245 1.00 91.50 518 LEU A C 1
ATOM 4249 O O . LEU A 1 518 ? -25.839 3.785 16.619 1.00 91.50 518 LEU A O 1
ATOM 4253 N N . PRO A 1 519 ? -26.714 4.978 14.930 1.00 91.56 519 PRO A N 1
ATOM 4254 C CA . PRO A 1 519 ? -26.134 4.151 13.872 1.00 91.56 519 PRO A CA 1
ATOM 4255 C C . PRO A 1 519 ? -24.662 4.450 13.544 1.00 91.56 519 PRO A C 1
ATOM 4257 O O . PRO A 1 519 ? -24.023 3.581 12.952 1.00 91.56 519 PRO A O 1
ATOM 4260 N N . GLY A 1 520 ? -24.079 5.565 13.993 1.00 90.69 520 GLY A N 1
ATOM 4261 C CA . GLY A 1 520 ? -22.673 5.933 13.754 1.00 90.69 520 GLY A CA 1
ATOM 4262 C C . GLY A 1 520 ? -21.649 5.252 14.678 1.00 90.69 520 GLY A C 1
ATOM 4263 O O . GLY A 1 520 ? -21.997 4.723 15.730 1.00 90.69 520 GLY A O 1
ATOM 4264 N N . ASP A 1 521 ? -20.370 5.268 14.292 1.00 91.50 521 ASP A N 1
ATOM 4265 C CA . ASP A 1 521 ? -19.247 4.699 15.070 1.00 91.50 521 ASP A CA 1
ATOM 4266 C C . ASP A 1 521 ? -18.588 5.745 16.003 1.00 91.50 521 ASP A C 1
ATOM 4268 O O . ASP A 1 521 ? -17.448 5.575 16.434 1.00 91.50 521 ASP A O 1
ATOM 4272 N N . GLU A 1 522 ? -19.285 6.846 16.286 1.00 92.38 522 GLU A N 1
ATOM 4273 C CA . GLU A 1 522 ? -18.740 8.022 16.977 1.00 92.38 522 GLU A CA 1
ATOM 4274 C C . GLU A 1 522 ? -19.007 8.003 18.478 1.00 92.38 522 GLU A C 1
ATOM 4276 O O . GLU A 1 522 ? -18.081 8.178 19.265 1.00 92.38 522 GLU A O 1
ATOM 4281 N N . GLN A 1 523 ? -20.258 7.783 18.877 1.00 95.31 523 GLN A N 1
ATOM 4282 C CA . GLN A 1 523 ? -20.689 7.902 20.265 1.00 95.31 523 GLN A CA 1
ATO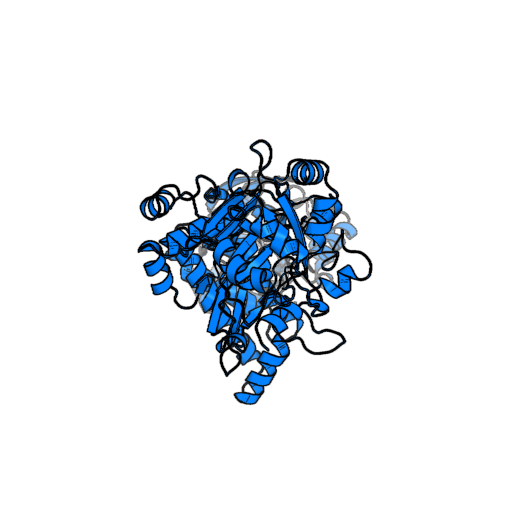M 4283 C C . GLN A 1 523 ? -21.954 7.094 20.547 1.00 95.31 523 GLN A C 1
ATOM 4285 O O . GLN A 1 523 ? -22.674 6.691 19.630 1.00 95.31 523 GLN A O 1
ATOM 4290 N N . HIS A 1 524 ? -22.241 6.895 21.828 1.00 95.81 524 HIS A N 1
ATOM 4291 C CA . HIS A 1 524 ? -23.508 6.353 22.310 1.00 95.81 524 HIS A CA 1
ATOM 4292 C C . HIS A 1 524 ? -23.970 7.126 23.548 1.00 95.81 524 HIS A C 1
ATOM 4294 O O . HIS A 1 524 ? -23.199 7.888 24.119 1.00 95.81 524 HIS A O 1
ATOM 4300 N N . SER A 1 525 ? -25.217 6.928 23.978 1.00 95.75 525 SER A N 1
ATOM 4301 C CA . SER A 1 525 ? -25.740 7.502 25.223 1.00 95.75 525 SER A CA 1
ATOM 4302 C C . SER A 1 525 ? -26.153 6.387 26.178 1.00 95.75 525 SER A C 1
ATOM 4304 O O . SER A 1 525 ? -26.655 5.346 25.755 1.00 95.75 525 SER A O 1
ATOM 4306 N N . PHE A 1 526 ? -25.931 6.580 27.471 1.00 97.75 526 PHE A N 1
ATOM 4307 C CA . PHE A 1 526 ? -26.320 5.652 28.527 1.00 97.75 526 PHE A CA 1
ATOM 4308 C C . PHE A 1 526 ? -27.150 6.385 29.567 1.00 97.75 526 PHE A C 1
ATOM 4310 O O . PHE A 1 526 ? -26.904 7.551 29.874 1.00 97.75 526 PHE A O 1
ATOM 4317 N N . ILE A 1 527 ? -28.102 5.666 30.149 1.00 98.31 527 ILE A N 1
ATOM 4318 C CA . ILE A 1 527 ? -28.930 6.138 31.249 1.00 98.31 527 ILE A CA 1
ATOM 4319 C C . ILE A 1 527 ? -28.426 5.520 32.544 1.00 98.31 527 ILE A C 1
ATOM 4321 O O . ILE A 1 527 ? -28.273 4.302 32.661 1.00 98.31 527 ILE A O 1
ATOM 4325 N N . GLY A 1 528 ? -28.177 6.392 33.511 1.00 97.94 528 GLY A N 1
ATOM 4326 C CA . GLY A 1 528 ? -27.786 6.047 34.858 1.00 97.94 528 GLY A CA 1
ATOM 4327 C C . GLY A 1 528 ? -28.958 6.106 35.825 1.00 97.94 528 GLY A C 1
ATOM 4328 O O . GLY A 1 528 ? -29.687 7.101 35.889 1.00 97.94 528 GLY A O 1
ATOM 4329 N N . GLU A 1 529 ? -29.118 5.040 36.600 1.00 97.94 529 GLU A N 1
ATOM 4330 C CA . GLU A 1 529 ? -30.196 4.862 37.561 1.00 97.94 529 GLU A CA 1
ATOM 4331 C C . GLU A 1 529 ? -29.640 4.756 38.981 1.00 97.94 529 GLU A C 1
ATOM 4333 O O . GLU A 1 529 ? -28.785 3.916 39.261 1.00 97.94 529 GLU A O 1
ATOM 4338 N N . VAL A 1 530 ? -30.164 5.575 39.894 1.00 97.19 530 VAL A N 1
ATOM 4339 C CA . VAL A 1 530 ? -29.870 5.504 41.330 1.00 97.19 530 VAL A CA 1
ATOM 4340 C C . VAL A 1 530 ? -31.045 4.824 42.018 1.00 97.19 530 VAL A C 1
ATOM 4342 O O . VAL A 1 530 ? -32.167 5.332 41.984 1.00 97.19 530 VAL A O 1
ATOM 4345 N N . ASN A 1 531 ? -30.801 3.668 42.635 1.00 95.56 531 ASN A N 1
ATOM 4346 C CA . ASN A 1 531 ? -31.825 2.804 43.230 1.00 95.56 531 ASN A CA 1
ATOM 4347 C C . ASN A 1 531 ? -32.985 2.507 42.253 1.00 95.56 531 ASN A C 1
ATOM 4349 O O . ASN A 1 531 ? -34.152 2.516 42.642 1.00 95.56 531 ASN A O 1
ATOM 4353 N N . GLY A 1 532 ? -32.654 2.286 40.974 1.00 95.19 532 GLY A N 1
ATOM 4354 C CA . GLY A 1 532 ? -33.612 1.998 39.897 1.00 95.19 532 GLY A CA 1
ATOM 4355 C C . GLY A 1 532 ? -34.358 3.216 39.339 1.00 95.19 532 GLY A C 1
ATOM 4356 O O . GLY A 1 532 ? -35.279 3.052 38.545 1.00 95.19 532 GLY A O 1
ATOM 4357 N N . VAL A 1 533 ? -34.001 4.439 39.749 1.00 95.75 533 VAL A N 1
ATOM 4358 C CA . VAL A 1 533 ? -34.600 5.676 39.226 1.00 95.75 533 VAL A CA 1
ATOM 4359 C C . VAL A 1 533 ? -33.608 6.380 38.296 1.00 95.75 533 VAL A C 1
ATOM 4361 O O . VAL A 1 533 ? -32.531 6.746 38.773 1.00 95.75 533 VAL A O 1
ATOM 4364 N N . PRO A 1 534 ? -33.942 6.626 37.014 1.00 97.06 534 PRO A N 1
ATOM 4365 C CA . PRO A 1 534 ? -33.104 7.404 36.102 1.00 97.06 534 PRO A CA 1
ATOM 4366 C C . PRO A 1 534 ? -32.810 8.809 36.637 1.00 97.06 534 PRO A C 1
ATOM 4368 O O . PRO A 1 534 ? -33.730 9.549 36.989 1.00 97.06 534 PRO A O 1
ATOM 4371 N N . GLN A 1 535 ? -31.532 9.183 36.713 1.00 96.50 535 GLN A N 1
ATOM 4372 C CA . GLN A 1 535 ? -31.110 10.479 37.271 1.00 96.50 535 GLN A CA 1
ATOM 4373 C C . GLN A 1 535 ? -29.980 11.172 36.510 1.00 96.50 535 GLN A C 1
ATOM 4375 O O . GLN A 1 535 ? -29.751 12.367 36.725 1.00 96.50 535 GLN A O 1
ATOM 4380 N N . PHE A 1 536 ? -29.257 10.459 35.653 1.00 96.31 536 PHE A N 1
ATOM 4381 C CA . PHE A 1 536 ? -28.158 11.022 34.878 1.00 96.31 536 PHE A CA 1
ATOM 4382 C C . PHE A 1 536 ? -28.027 10.313 33.532 1.00 96.31 536 PHE A C 1
ATOM 4384 O O . PHE A 1 536 ? -28.530 9.202 33.355 1.00 96.31 536 PHE A O 1
ATOM 4391 N N . SER A 1 537 ? -27.337 10.952 32.595 1.00 96.25 537 SER A N 1
ATOM 4392 C CA . SER A 1 537 ? -26.837 10.306 31.388 1.00 96.25 537 SER A CA 1
ATOM 4393 C C . SER A 1 537 ? -25.335 10.516 31.266 1.00 96.25 537 SER A C 1
ATOM 4395 O O . SER A 1 537 ? -24.785 11.516 31.738 1.00 96.25 537 SER A O 1
ATOM 4397 N N . PHE A 1 538 ? -24.661 9.557 30.643 1.00 95.31 538 PHE A N 1
ATOM 4398 C CA . PHE A 1 538 ? -23.293 9.746 30.182 1.00 95.31 538 PHE A CA 1
ATOM 4399 C C . PHE A 1 538 ? -23.179 9.278 28.736 1.00 95.31 538 PHE A C 1
ATOM 4401 O O . PHE A 1 538 ? -23.839 8.322 28.327 1.00 95.31 538 PHE A O 1
ATOM 4408 N N . GLU A 1 539 ? -22.380 9.992 27.956 1.00 95.88 539 GLU A N 1
ATOM 4409 C CA . GLU A 1 539 ? -22.287 9.808 26.511 1.00 95.88 539 GLU A CA 1
ATOM 4410 C C . GLU A 1 539 ? -20.830 9.558 26.142 1.00 95.88 539 GLU A C 1
ATOM 4412 O O . GLU A 1 539 ? -20.093 10.523 25.907 1.00 95.88 539 GLU A O 1
ATOM 4417 N N . PRO A 1 540 ? -20.372 8.292 26.160 1.00 96.88 540 PRO A N 1
ATOM 4418 C CA . PRO A 1 540 ? -19.030 7.978 25.732 1.00 96.88 540 PRO A CA 1
ATOM 4419 C C . PRO A 1 540 ? -18.915 8.189 24.224 1.00 96.88 540 PRO A C 1
ATOM 4421 O O . PRO A 1 540 ? -19.774 7.764 23.445 1.00 96.88 540 PRO A O 1
ATOM 4424 N N . TYR A 1 541 ? -17.818 8.806 23.814 1.00 97.19 541 TYR A N 1
ATOM 4425 C CA . TYR A 1 541 ? -17.492 9.046 22.418 1.00 97.19 541 TYR A CA 1
ATOM 4426 C C . TYR A 1 541 ? -16.056 8.623 22.123 1.00 97.19 541 TYR A C 1
ATOM 4428 O O . TYR A 1 541 ? -15.208 8.529 23.016 1.00 97.19 541 TYR A O 1
ATOM 4436 N N . TRP A 1 542 ? -15.778 8.363 20.850 1.00 97.44 542 TRP A N 1
ATOM 4437 C CA . TRP A 1 542 ? -14.468 7.950 20.374 1.00 97.44 542 TRP A CA 1
ATOM 4438 C C . TRP A 1 542 ? -13.810 9.084 19.567 1.00 97.44 542 TRP A C 1
ATOM 4440 O O . TRP A 1 542 ? -14.195 9.311 18.415 1.00 97.44 542 TRP A O 1
ATOM 4450 N N . PRO A 1 543 ? -12.795 9.790 20.116 1.00 96.06 543 PRO A N 1
ATOM 4451 C CA . PRO A 1 543 ? -12.090 10.900 19.457 1.00 96.06 543 PRO A CA 1
ATOM 4452 C C . PRO A 1 543 ? -11.594 10.605 18.033 1.00 96.06 543 PRO A C 1
ATOM 4454 O O . PRO A 1 543 ? -11.491 11.501 17.194 1.00 96.06 543 PRO A O 1
ATOM 4457 N N . MET A 1 544 ? -11.329 9.338 17.708 1.00 95.06 544 MET A N 1
ATOM 4458 C CA . MET A 1 544 ? -10.899 8.940 16.362 1.00 95.06 544 MET A CA 1
ATOM 4459 C C . MET A 1 544 ? -11.972 9.148 15.286 1.00 95.06 544 MET A C 1
ATOM 4461 O O . MET A 1 544 ? -11.669 9.125 14.088 1.00 95.06 544 MET A O 1
ATOM 4465 N N . ARG A 1 545 ? -13.228 9.336 15.696 1.00 92.94 545 ARG A N 1
ATOM 4466 C CA . ARG A 1 545 ? -14.364 9.649 14.823 1.00 92.94 545 ARG A CA 1
ATOM 4467 C C . ARG A 1 545 ? -15.057 10.951 15.217 1.00 92.94 545 ARG A C 1
ATOM 4469 O O . ARG A 1 545 ? -15.559 11.629 14.332 1.00 92.94 545 ARG A O 1
ATOM 4476 N N . ASP A 1 546 ? -14.952 11.366 16.475 1.00 92.31 546 ASP A N 1
ATOM 4477 C CA . ASP A 1 546 ? -15.424 12.674 16.927 1.00 92.31 546 ASP A CA 1
ATOM 4478 C C . ASP A 1 546 ? -14.530 13.838 16.442 1.00 92.31 546 ASP A C 1
ATOM 4480 O O . ASP A 1 546 ? -13.341 13.667 16.141 1.00 92.31 546 ASP A O 1
ATOM 4484 N N . ILE A 1 547 ? -15.109 15.038 16.352 1.00 90.25 547 ILE A N 1
ATOM 4485 C CA . ILE A 1 547 ? -14.428 16.268 15.934 1.00 90.25 547 ILE A CA 1
ATOM 4486 C C . ILE A 1 547 ? -13.303 16.681 16.896 1.00 90.25 547 ILE A C 1
ATOM 4488 O O . ILE A 1 547 ? -12.285 17.207 16.443 1.00 90.25 547 ILE A O 1
ATOM 4492 N N . VAL A 1 548 ? -13.431 16.406 18.200 1.00 93.31 548 VAL A N 1
ATOM 4493 C CA . VAL A 1 548 ? -12.436 16.780 19.218 1.00 93.31 548 VAL A CA 1
ATOM 4494 C C . VAL A 1 548 ? -11.071 16.150 18.949 1.00 93.31 548 VAL A C 1
ATOM 4496 O O . VAL A 1 548 ? -10.042 16.777 19.198 1.00 93.31 548 VAL A O 1
ATOM 4499 N N . GLY A 1 549 ? -11.033 14.950 18.359 1.00 93.69 549 GLY A N 1
ATOM 4500 C CA . GLY A 1 549 ? -9.782 14.262 18.039 1.00 93.69 549 GLY A CA 1
ATOM 4501 C C . GLY A 1 549 ? -8.942 14.944 16.958 1.00 93.69 549 GLY A C 1
ATOM 4502 O O . GLY A 1 549 ? -7.803 14.537 16.751 1.00 93.69 549 GLY A O 1
ATOM 4503 N N . ALA A 1 550 ? -9.471 15.969 16.278 1.00 92.75 550 ALA A N 1
ATOM 4504 C CA . ALA A 1 550 ? -8.713 16.820 15.359 1.00 92.75 550 ALA A CA 1
ATOM 4505 C C . ALA A 1 550 ? -8.001 17.999 16.055 1.00 92.75 550 ALA A C 1
ATOM 4507 O O . ALA A 1 550 ? -7.202 18.682 15.419 1.00 92.75 550 ALA A O 1
ATOM 4508 N N . TYR A 1 551 ? -8.280 18.250 17.340 1.00 94.00 551 TYR A N 1
ATOM 4509 C CA . TYR A 1 551 ? -7.749 19.393 18.099 1.00 94.00 551 TYR A CA 1
ATOM 4510 C C . TYR A 1 551 ? -6.575 19.039 19.019 1.00 94.00 551 TYR A C 1
ATOM 4512 O O . TYR A 1 551 ? -6.054 19.914 19.708 1.00 94.00 551 TYR A O 1
ATOM 4520 N N . TYR A 1 552 ? -6.167 17.771 19.047 1.00 94.56 552 TYR A N 1
ATOM 4521 C CA . TYR A 1 552 ? -4.993 17.290 19.771 1.00 94.56 552 TYR A CA 1
ATOM 4522 C C . TYR A 1 552 ? -4.463 16.005 19.119 1.00 94.56 552 TYR A C 1
ATOM 4524 O O . TYR A 1 552 ? -5.130 15.424 18.258 1.00 94.56 552 TYR A O 1
ATOM 4532 N N . ASP A 1 553 ? -3.284 15.539 19.536 1.00 92.81 553 ASP A N 1
ATOM 4533 C CA . ASP A 1 553 ? -2.719 14.260 19.090 1.00 92.81 553 ASP A CA 1
ATOM 4534 C C . ASP A 1 553 ? -3.472 13.078 19.725 1.00 92.81 553 ASP A C 1
ATOM 4536 O O . ASP A 1 553 ? -3.026 12.451 20.689 1.00 92.81 553 ASP A O 1
ATOM 4540 N N . SER A 1 554 ? -4.672 12.820 19.201 1.00 95.31 554 SER A N 1
ATOM 4541 C CA . SER A 1 554 ? -5.550 11.739 19.642 1.00 95.31 554 SER A CA 1
ATOM 4542 C C . SER A 1 554 ? -4.935 10.368 19.390 1.00 95.31 554 SER A C 1
ATOM 4544 O O . SER A 1 554 ? -4.368 10.102 18.328 1.00 95.31 554 SER A O 1
ATOM 4546 N N . LEU A 1 555 ? -5.061 9.486 20.385 1.00 96.00 555 LEU A N 1
ATOM 4547 C CA . LEU A 1 555 ? -4.665 8.087 20.264 1.00 96.00 555 LEU A CA 1
ATOM 4548 C C . LEU A 1 555 ? -5.895 7.196 20.058 1.00 96.00 555 LEU A C 1
ATOM 4550 O O . LEU A 1 555 ? -6.964 7.487 20.594 1.00 96.00 555 LEU A O 1
ATOM 4554 N N . PRO A 1 556 ? -5.747 6.054 19.361 1.00 96.00 556 PRO A N 1
ATOM 4555 C CA . PRO A 1 556 ? -6.844 5.114 19.143 1.00 96.00 556 PRO A CA 1
ATOM 4556 C C . PRO A 1 556 ? -7.522 4.598 20.416 1.00 96.00 556 PRO A C 1
ATOM 4558 O O . PRO A 1 556 ? -8.697 4.245 20.380 1.00 96.00 556 PRO A O 1
ATOM 4561 N N . SER A 1 557 ? -6.775 4.529 21.517 1.00 96.62 557 SER A N 1
ATOM 4562 C CA . SER A 1 557 ? -7.244 4.075 22.827 1.00 96.62 557 SER A CA 1
ATOM 4563 C C . SER A 1 557 ? -7.884 5.184 23.664 1.00 96.62 557 SER A C 1
ATOM 4565 O O . SER A 1 557 ? -8.343 4.923 24.777 1.00 96.62 557 SER A O 1
ATOM 4567 N N . ASP A 1 558 ? -7.918 6.420 23.169 1.00 97.44 558 ASP A N 1
ATOM 4568 C CA . ASP A 1 558 ? -8.610 7.508 23.844 1.00 97.44 558 ASP A CA 1
ATOM 4569 C C . ASP A 1 558 ? -10.112 7.317 23.698 1.00 97.44 558 ASP A C 1
ATOM 4571 O O . ASP A 1 558 ? -10.609 7.047 22.608 1.00 97.44 558 ASP A O 1
ATOM 4575 N N . TYR A 1 559 ? -10.835 7.515 24.789 1.00 98.06 559 TYR A N 1
ATOM 4576 C CA . TYR A 1 559 ? -12.278 7.720 24.790 1.00 98.06 559 TYR A CA 1
ATOM 4577 C C . TYR A 1 559 ? -12.557 9.040 25.476 1.00 98.06 559 TYR A C 1
ATOM 4579 O O . TYR A 1 559 ? -11.720 9.527 26.222 1.00 98.06 559 TYR A O 1
ATOM 4587 N N . GLY A 1 560 ? -13.707 9.640 25.239 1.00 96.81 560 GLY A N 1
ATOM 4588 C CA . GLY A 1 560 ? -14.187 10.734 26.068 1.00 96.81 560 GLY A CA 1
ATOM 4589 C C . GLY A 1 560 ? -15.597 10.463 26.532 1.00 96.81 560 GLY A C 1
ATOM 4590 O O . GLY A 1 560 ? -16.205 9.472 26.130 1.00 96.81 560 GLY A O 1
ATOM 4591 N N . THR A 1 561 ? -16.108 11.320 27.406 1.00 95.62 561 THR A N 1
ATOM 4592 C CA . THR A 1 561 ? -17.507 11.237 27.815 1.00 95.62 561 THR A CA 1
ATOM 4593 C C . THR A 1 561 ? -18.081 12.611 28.101 1.00 95.62 561 THR A C 1
ATOM 4595 O O . THR A 1 561 ? -17.482 13.410 28.822 1.00 95.62 561 THR A O 1
ATOM 4598 N N . HIS A 1 562 ? -19.295 12.855 27.617 1.00 94.00 562 HIS A N 1
ATOM 4599 C CA . HIS A 1 562 ? -20.147 13.890 28.195 1.00 94.00 562 HIS A CA 1
ATOM 4600 C C . HIS A 1 562 ? -20.896 13.311 29.398 1.00 94.00 562 HIS A C 1
ATOM 4602 O O . HIS A 1 562 ? -21.151 12.108 29.458 1.00 94.00 562 HIS A O 1
ATOM 4608 N N . PHE A 1 563 ? -21.223 14.147 30.382 1.00 94.00 563 PHE A N 1
ATOM 4609 C CA . PHE A 1 563 ? -21.888 13.710 31.609 1.00 94.00 563 PHE A CA 1
ATOM 4610 C C . PHE A 1 563 ? -22.942 14.730 32.040 1.00 94.00 563 PHE A C 1
ATOM 4612 O O . PHE A 1 563 ? -22.630 15.903 32.271 1.00 94.00 563 PHE A O 1
ATOM 4619 N N . PHE A 1 564 ? -24.192 14.288 32.153 1.00 93.38 564 PHE A N 1
ATOM 4620 C CA . PHE A 1 564 ? -25.335 15.115 32.523 1.00 93.38 564 PHE A CA 1
ATOM 4621 C C . PHE A 1 564 ? -26.033 14.563 33.761 1.00 93.38 564 PHE A C 1
ATOM 4623 O O . PHE A 1 564 ? -26.339 13.381 33.818 1.00 93.38 564 PHE A O 1
ATOM 4630 N N . VAL A 1 565 ? -26.378 15.426 34.720 1.00 93.62 565 VAL A N 1
ATOM 4631 C CA . VAL A 1 565 ? -27.170 15.048 35.902 1.00 93.62 565 VAL A CA 1
ATOM 4632 C C . VAL A 1 565 ? -28.489 15.815 35.898 1.00 93.62 565 VAL A C 1
ATOM 4634 O O . VAL A 1 565 ? -28.494 17.048 35.980 1.00 93.62 565 VAL A O 1
ATOM 4637 N N . ALA A 1 566 ? -29.598 15.077 35.847 1.00 93.19 566 ALA A N 1
ATOM 4638 C CA . ALA A 1 566 ? -30.952 15.623 35.847 1.00 93.19 566 ALA A CA 1
ATOM 4639 C C . ALA A 1 566 ? -31.413 16.035 37.253 1.00 93.19 566 ALA A C 1
ATOM 4641 O O . ALA A 1 566 ? -32.056 17.069 37.421 1.00 93.19 566 ALA A O 1
ATOM 4642 N N . GLU A 1 567 ? -31.071 15.252 38.283 1.00 91.88 567 GLU A N 1
ATOM 4643 C CA . GLU A 1 567 ? -31.512 15.515 39.657 1.00 91.88 567 GLU A CA 1
ATOM 4644 C C . GLU A 1 567 ? -30.893 16.810 40.221 1.00 91.88 567 GLU A C 1
ATOM 4646 O O . GLU A 1 567 ? -29.677 17.037 40.203 1.00 91.88 567 GLU A O 1
ATOM 4651 N N . THR A 1 568 ? -31.755 17.673 40.760 1.00 89.06 568 THR A N 1
ATOM 4652 C CA . THR A 1 568 ? -31.388 18.992 41.298 1.00 89.06 568 THR A CA 1
ATOM 4653 C C . THR A 1 568 ? -31.453 19.044 42.824 1.00 89.06 568 THR A C 1
ATOM 4655 O O . THR A 1 568 ? -30.803 19.899 43.435 1.00 89.06 568 THR A O 1
ATOM 4658 N N . ARG A 1 569 ? -32.177 18.116 43.466 1.00 87.06 569 ARG A N 1
ATOM 4659 C CA . ARG A 1 569 ? -32.293 18.023 44.927 1.00 87.06 569 ARG A CA 1
ATOM 4660 C C . ARG A 1 569 ? -30.985 17.537 45.539 1.00 87.06 569 ARG A C 1
ATOM 4662 O O . ARG A 1 569 ? -30.530 16.431 45.269 1.00 87.06 569 ARG A O 1
ATOM 4669 N N . LYS A 1 570 ? -30.378 18.370 46.388 1.00 82.88 570 LYS A N 1
ATOM 4670 C CA . LYS A 1 570 ? -29.036 18.135 46.950 1.00 82.88 570 LYS A CA 1
ATOM 4671 C C . LYS A 1 570 ? -28.903 16.815 47.717 1.00 82.88 570 LYS A C 1
ATOM 4673 O O . LYS A 1 570 ? -27.840 16.215 47.664 1.00 82.88 570 LYS A O 1
ATOM 4678 N N . ASP A 1 571 ? -29.953 16.373 48.404 1.00 83.88 571 ASP A N 1
ATOM 4679 C CA . ASP A 1 571 ? -29.999 15.126 49.182 1.00 83.88 571 ASP A CA 1
ATOM 4680 C C . ASP A 1 571 ? -30.074 13.860 48.317 1.00 83.88 571 ASP A C 1
ATOM 4682 O O . ASP A 1 571 ? -29.810 12.768 48.810 1.00 83.88 571 ASP A O 1
ATOM 4686 N N . LYS A 1 572 ? -30.410 14.005 47.031 1.00 81.62 572 LYS A N 1
ATOM 4687 C CA . LYS A 1 572 ? -30.537 12.902 46.065 1.00 81.62 572 LYS A CA 1
ATOM 4688 C C . LYS A 1 572 ? -29.560 13.017 44.900 1.00 81.62 572 LYS A C 1
ATOM 4690 O O . LYS A 1 572 ? -29.557 12.180 44.008 1.00 81.62 572 LYS A O 1
ATOM 4695 N N . LYS A 1 573 ? -28.730 14.059 44.899 1.00 86.50 573 LYS A N 1
ATOM 4696 C CA . LYS A 1 573 ? -27.790 14.368 43.827 1.00 86.50 573 LYS A CA 1
ATOM 4697 C C . LYS A 1 573 ? -26.435 13.714 44.100 1.00 86.50 573 LYS A C 1
ATOM 4699 O O . LYS A 1 573 ? -25.545 14.331 44.681 1.00 86.50 573 LYS A O 1
ATOM 4704 N N . TYR A 1 574 ? -26.266 12.488 43.620 1.00 92.69 574 TYR A N 1
ATOM 4705 C CA . TYR A 1 574 ? -25.038 11.693 43.765 1.00 92.69 574 TYR A CA 1
ATOM 4706 C C . TYR A 1 574 ? -24.080 11.877 42.579 1.00 92.69 574 TYR A C 1
ATOM 4708 O O . TYR A 1 574 ? -23.674 10.915 41.932 1.00 92.69 574 TYR A O 1
ATOM 4716 N N . SER A 1 575 ? -23.764 13.129 42.217 1.00 92.12 575 SER A N 1
ATOM 4717 C CA . SER A 1 575 ? -23.012 13.432 40.984 1.00 92.12 575 SER A CA 1
ATOM 4718 C C . SER A 1 575 ? -21.604 12.835 40.952 1.00 92.12 575 SER A C 1
ATOM 4720 O O . SER A 1 575 ? -21.138 12.477 39.877 1.00 92.12 575 SER A O 1
ATOM 4722 N N . PHE A 1 576 ? -20.926 12.744 42.100 1.00 93.88 576 PHE A N 1
ATOM 4723 C CA . PHE A 1 576 ? -19.578 12.177 42.168 1.00 93.88 576 PHE A CA 1
ATOM 4724 C C . PHE A 1 576 ? -19.618 10.660 41.977 1.00 93.88 576 PHE A C 1
ATOM 4726 O O . PHE A 1 576 ? -18.937 10.147 41.101 1.00 93.88 576 PHE A O 1
ATOM 4733 N N . GLU A 1 577 ? -20.479 9.968 42.722 1.00 95.06 577 GLU A N 1
ATOM 4734 C CA . GLU A 1 577 ? -20.650 8.513 42.664 1.00 95.06 577 GLU A CA 1
ATOM 4735 C C . GLU A 1 577 ? -21.177 8.066 41.295 1.00 95.06 577 GLU A C 1
ATOM 4737 O O . GLU A 1 577 ? -20.740 7.056 40.753 1.00 95.06 577 GLU A O 1
ATOM 4742 N N . SER A 1 578 ? -22.078 8.850 40.698 1.00 96.00 578 SER A N 1
ATOM 4743 C CA . SER A 1 578 ? -22.622 8.576 39.363 1.00 96.00 578 SER A CA 1
ATOM 4744 C C . SER A 1 578 ? -21.544 8.661 38.278 1.00 96.00 578 SER A C 1
ATOM 4746 O O . SER A 1 578 ? -21.491 7.810 37.393 1.00 96.00 578 SER A O 1
ATOM 4748 N N . PHE A 1 579 ? -20.651 9.655 38.356 1.00 96.00 579 PHE A N 1
ATOM 4749 C CA . PHE A 1 579 ? -19.530 9.761 37.420 1.00 96.00 579 PHE A CA 1
ATOM 4750 C C . PHE A 1 579 ? -18.461 8.695 37.724 1.00 96.00 579 PHE A C 1
ATOM 4752 O O . PHE A 1 579 ? -17.889 8.122 36.804 1.00 96.00 579 PHE A O 1
ATOM 4759 N N . GLN A 1 580 ? -18.258 8.339 38.997 1.00 95.38 580 GLN A N 1
ATOM 4760 C CA . GLN A 1 580 ? -17.404 7.215 39.386 1.00 95.38 580 GLN A CA 1
ATOM 4761 C C . GLN A 1 580 ? -17.875 5.908 38.721 1.00 95.38 580 GLN A C 1
ATOM 4763 O O . GLN A 1 580 ? -17.077 5.221 38.100 1.00 95.38 580 GLN A O 1
ATOM 4768 N N . VAL A 1 581 ? -19.178 5.606 38.733 1.00 96.06 581 VAL A N 1
ATOM 4769 C CA . VAL A 1 581 ? -19.740 4.423 38.044 1.00 96.06 581 VAL A CA 1
ATOM 4770 C C . VAL A 1 581 ? -19.507 4.463 36.529 1.00 96.06 581 VAL A C 1
ATOM 4772 O O . VAL A 1 581 ? -19.179 3.437 35.936 1.00 96.06 581 VAL A O 1
ATOM 4775 N N . ALA A 1 582 ? -19.645 5.631 35.893 1.00 96.19 582 ALA A N 1
ATOM 4776 C CA . ALA A 1 582 ? -19.368 5.777 34.462 1.00 96.19 582 ALA A CA 1
ATOM 4777 C C . ALA A 1 582 ? -17.881 5.530 34.138 1.00 96.19 582 ALA A C 1
ATOM 4779 O O . ALA A 1 582 ? -17.571 4.806 33.192 1.00 96.19 582 ALA A O 1
ATOM 4780 N N . LEU A 1 583 ? -16.962 6.081 34.940 1.00 96.44 583 LEU A N 1
ATOM 4781 C CA . LEU A 1 583 ? -15.520 5.876 34.770 1.00 96.44 583 LEU A CA 1
ATOM 4782 C C . LEU A 1 583 ? -15.082 4.454 35.113 1.00 96.44 583 LEU A C 1
ATOM 4784 O O . LEU A 1 583 ? -14.214 3.924 34.427 1.00 96.44 583 LEU A O 1
ATOM 4788 N N . ASP A 1 584 ? -15.689 3.819 36.117 1.00 95.88 584 ASP A N 1
ATOM 4789 C CA . ASP A 1 584 ? -15.451 2.407 36.422 1.00 95.88 584 ASP A CA 1
ATOM 4790 C C . ASP A 1 584 ? -15.762 1.542 35.196 1.00 95.88 584 ASP A C 1
ATOM 4792 O O . ASP A 1 584 ? -14.929 0.740 34.780 1.00 95.88 584 ASP A O 1
ATOM 4796 N N . TYR A 1 585 ? -16.924 1.755 34.568 1.00 95.69 585 TYR A N 1
ATOM 4797 C CA . TYR A 1 585 ? -17.299 1.027 33.359 1.00 95.69 585 TYR A CA 1
ATOM 4798 C C . TYR A 1 585 ? -16.352 1.323 32.191 1.00 95.69 585 TYR A C 1
ATOM 4800 O O . TYR A 1 585 ? -15.848 0.390 31.572 1.00 95.69 585 TYR A O 1
ATOM 4808 N N . ILE A 1 586 ? -16.037 2.596 31.923 1.00 96.00 586 ILE A N 1
ATOM 4809 C CA . ILE A 1 586 ? -15.098 2.981 30.856 1.00 96.00 586 ILE A CA 1
ATOM 4810 C C . ILE A 1 586 ? -13.724 2.326 31.070 1.00 96.00 586 ILE A C 1
ATOM 4812 O O . ILE A 1 586 ? -13.182 1.719 30.149 1.00 96.00 586 ILE A O 1
ATOM 4816 N N . PHE A 1 587 ? -13.161 2.400 32.278 1.00 95.62 587 PHE A N 1
ATOM 4817 C CA . PHE A 1 587 ? -11.831 1.860 32.568 1.00 95.62 587 PHE A CA 1
ATOM 4818 C C . PHE A 1 587 ? -11.794 0.350 32.811 1.00 95.62 587 PHE A C 1
ATOM 4820 O O . PHE A 1 587 ? -10.689 -0.207 32.809 1.00 95.62 587 PHE A O 1
ATOM 4827 N N . SER A 1 588 ? -12.954 -0.305 32.959 1.00 93.12 588 SER A N 1
ATOM 4828 C CA . SER A 1 588 ? -13.063 -1.772 32.942 1.00 93.12 588 SER A CA 1
ATOM 4829 C C . SER A 1 588 ? -12.704 -2.384 31.596 1.00 93.12 588 SER A C 1
ATOM 4831 O O . SER A 1 588 ? -12.295 -3.541 31.516 1.00 93.12 588 SER A O 1
ATOM 4833 N N . LEU A 1 589 ? -12.778 -1.583 30.535 1.00 93.31 589 LEU A N 1
ATOM 4834 C CA . LEU A 1 589 ? -12.502 -2.028 29.186 1.00 93.31 589 LEU A CA 1
ATOM 4835 C C . LEU A 1 589 ? -11.001 -1.882 28.882 1.00 93.31 589 LEU A C 1
ATOM 4837 O O . LEU A 1 589 ? -10.440 -0.785 29.014 1.00 93.31 589 LEU A O 1
ATOM 4841 N N . PRO A 1 590 ? -10.313 -2.970 28.490 1.00 92.06 590 PRO A N 1
ATOM 4842 C CA . PRO A 1 590 ? -8.865 -2.961 28.290 1.00 92.06 590 PRO A CA 1
ATOM 4843 C C . PRO A 1 590 ? -8.426 -2.099 27.100 1.00 92.06 590 PRO A C 1
ATOM 4845 O O . PRO A 1 590 ? -7.296 -1.614 27.087 1.00 92.06 590 PRO A O 1
ATOM 4848 N N . GLU A 1 591 ? -9.299 -1.888 26.112 1.00 93.12 591 GLU A N 1
ATOM 4849 C CA . GLU A 1 591 ? -9.029 -1.041 24.949 1.00 93.12 591 GLU A CA 1
ATOM 4850 C C . GLU A 1 591 ? -8.942 0.458 25.277 1.00 93.12 591 GLU A C 1
ATOM 4852 O O . GLU A 1 591 ? -8.369 1.219 24.494 1.00 93.12 591 GLU A O 1
ATOM 4857 N N . VAL A 1 592 ? -9.465 0.887 26.430 1.00 95.56 592 VAL A N 1
ATOM 4858 C CA . VAL A 1 592 ? -9.426 2.288 26.857 1.00 95.56 592 VAL A CA 1
ATOM 4859 C C . VAL A 1 592 ? -8.090 2.584 27.538 1.00 95.56 592 VAL A C 1
ATOM 4861 O O . VAL A 1 592 ? -7.737 1.976 28.547 1.00 95.56 592 VAL A O 1
ATOM 4864 N N . GLY A 1 593 ? -7.335 3.533 26.991 1.00 94.25 593 GLY A N 1
ATOM 4865 C CA . GLY A 1 593 ? -6.085 4.030 27.568 1.00 94.25 593 GLY A CA 1
ATOM 4866 C C . GLY A 1 593 ? -6.319 5.210 28.510 1.00 94.25 593 GLY A C 1
ATOM 4867 O O . GLY A 1 593 ? -5.883 5.192 29.661 1.00 94.25 593 GLY A O 1
ATOM 4868 N N . LYS A 1 594 ? -7.042 6.227 28.030 1.00 95.88 594 LYS A N 1
ATOM 4869 C CA . LYS A 1 594 ? -7.436 7.405 28.813 1.00 95.88 594 LYS A CA 1
ATOM 4870 C C . LYS A 1 594 ? -8.853 7.854 28.469 1.00 95.88 594 LYS A C 1
ATOM 4872 O O . LYS A 1 594 ? -9.306 7.660 27.342 1.00 95.88 594 LYS A O 1
ATOM 4877 N N . CYS A 1 595 ? -9.518 8.481 29.437 1.00 97.50 595 CYS A N 1
ATOM 4878 C CA . CYS A 1 595 ? -10.757 9.213 29.225 1.00 97.50 595 CYS A CA 1
ATOM 4879 C C . CYS A 1 595 ? -10.452 10.712 29.115 1.00 97.50 595 CYS A C 1
ATOM 4881 O O . CYS A 1 595 ? -9.878 11.299 30.029 1.00 97.50 595 CYS A O 1
ATOM 4883 N N . ILE A 1 596 ? -10.835 11.343 28.015 1.00 97.12 596 ILE A N 1
ATOM 4884 C CA . ILE A 1 596 ? -10.668 12.770 27.771 1.00 97.12 596 ILE A CA 1
ATOM 4885 C C . ILE A 1 596 ? -11.969 13.520 28.069 1.00 97.12 596 ILE A C 1
ATOM 4887 O O . ILE A 1 596 ? -13.048 12.926 28.141 1.00 97.12 596 ILE A O 1
ATOM 4891 N N . GLY A 1 597 ? -11.857 14.822 28.294 1.00 94.44 597 GLY A N 1
ATOM 4892 C CA . GLY A 1 597 ? -12.994 15.711 28.478 1.00 94.44 597 GLY A CA 1
ATOM 4893 C C . GLY A 1 597 ? -12.701 17.102 27.937 1.00 94.44 597 GLY A C 1
ATOM 4894 O O . GLY A 1 597 ? -11.567 17.579 27.979 1.00 94.44 597 GLY A O 1
ATOM 4895 N N . GLU A 1 598 ? -13.745 17.748 27.442 1.00 93.19 598 GLU A N 1
ATOM 4896 C CA . GLU A 1 598 ? -13.712 19.013 26.711 1.00 93.19 598 GLU A CA 1
ATOM 4897 C C . GLU A 1 598 ? -14.822 19.955 27.207 1.00 93.19 598 GLU A C 1
ATOM 4899 O O . GLU A 1 598 ? -15.581 20.570 26.448 1.00 93.19 598 GLU A O 1
ATOM 4904 N N . ALA A 1 599 ? -14.926 20.072 28.534 1.00 89.56 599 ALA A N 1
ATOM 4905 C CA . ALA A 1 599 ? -15.876 20.966 29.182 1.00 89.56 599 ALA A CA 1
ATOM 4906 C C . ALA A 1 599 ? -15.588 22.435 28.825 1.00 89.56 599 ALA A C 1
ATOM 4908 O O . ALA A 1 599 ? -14.432 22.864 28.761 1.00 89.56 599 ALA A O 1
ATOM 4909 N N . SER A 1 600 ? -16.654 23.222 28.625 1.00 88.62 600 SER A N 1
ATOM 4910 C CA . SER A 1 600 ? -16.544 24.674 28.424 1.00 88.62 600 SER A CA 1
ATOM 4911 C C . SER A 1 600 ? -15.721 25.308 29.545 1.00 88.62 600 SER A C 1
ATOM 4913 O O . SER A 1 600 ? -15.894 24.958 30.715 1.00 88.62 600 SER A O 1
ATOM 4915 N N . VAL A 1 601 ? -14.883 26.292 29.210 1.00 88.62 601 VAL A N 1
ATOM 4916 C CA . VAL A 1 601 ? -14.108 27.053 30.208 1.00 88.62 601 VAL A CA 1
ATOM 4917 C C . VAL A 1 601 ? -14.998 27.777 31.232 1.00 88.62 601 VAL A C 1
ATOM 4919 O O . VAL A 1 601 ? -14.551 28.105 32.329 1.00 88.62 601 VAL A O 1
ATOM 4922 N N . GLU A 1 602 ? -16.278 27.973 30.908 1.00 87.00 602 GLU A N 1
ATOM 4923 C CA . GLU A 1 602 ? -17.289 28.573 31.785 1.00 87.00 602 GLU A CA 1
ATOM 4924 C C . GLU A 1 602 ? -17.936 27.558 32.752 1.00 87.00 602 GLU A C 1
ATOM 4926 O O . GLU A 1 602 ? -18.586 27.941 33.728 1.00 87.00 602 GLU A O 1
ATOM 4931 N N . ALA A 1 603 ? -17.751 26.250 32.533 1.00 84.50 603 ALA A N 1
ATOM 4932 C CA . ALA A 1 603 ? -18.345 25.174 33.330 1.00 84.50 603 ALA A CA 1
ATOM 4933 C C . ALA A 1 603 ? -17.514 24.842 34.590 1.00 84.50 603 ALA A C 1
ATOM 4935 O O . ALA A 1 603 ? -17.164 23.689 34.851 1.00 84.50 603 ALA A O 1
ATOM 4936 N N . VAL A 1 604 ? -17.226 25.860 35.412 1.00 82.81 604 VAL A N 1
ATOM 4937 C CA . VAL A 1 604 ? -16.406 25.748 36.638 1.00 82.81 604 VAL A CA 1
ATOM 4938 C C . VAL A 1 604 ? -16.849 24.617 37.591 1.00 82.81 604 VAL A C 1
ATOM 4940 O O . VAL A 1 604 ? -15.980 23.948 38.154 1.00 82.81 604 VAL A O 1
ATOM 4943 N N . PRO A 1 605 ? -18.156 24.346 37.813 1.00 84.12 605 PRO A N 1
ATOM 4944 C CA . PRO A 1 605 ? -18.574 23.229 38.663 1.00 84.12 605 PRO A CA 1
ATOM 4945 C C . PRO A 1 605 ? -18.157 21.856 38.121 1.00 84.12 605 PRO A C 1
ATOM 4947 O O . PRO A 1 605 ? -17.736 21.004 38.904 1.00 84.12 605 PRO A O 1
ATOM 4950 N N . THR A 1 606 ? -18.251 21.652 36.804 1.00 85.00 606 THR A N 1
ATOM 4951 C CA . THR A 1 606 ? -17.852 20.404 36.138 1.00 85.00 606 THR A CA 1
ATOM 4952 C C . THR A 1 606 ? -16.350 20.199 36.253 1.00 85.00 606 THR A C 1
ATOM 4954 O O . THR A 1 606 ? -15.911 19.131 36.663 1.00 85.00 606 THR A O 1
ATOM 4957 N N . ASP A 1 607 ? -15.568 21.247 36.001 1.00 85.44 607 ASP A N 1
ATOM 4958 C CA . ASP A 1 607 ? -14.110 21.221 36.125 1.00 85.44 607 ASP A CA 1
ATOM 4959 C C . ASP A 1 607 ? -13.640 20.826 37.543 1.00 85.44 607 ASP A C 1
ATOM 4961 O O . ASP A 1 607 ? -12.777 19.959 37.710 1.00 85.44 607 ASP A O 1
ATOM 4965 N N . ARG A 1 608 ? -14.281 21.363 38.592 1.00 88.12 608 ARG A N 1
ATOM 4966 C CA . ARG A 1 608 ? -14.001 20.954 39.982 1.00 88.12 608 ARG A CA 1
ATOM 4967 C C . ARG A 1 608 ? -14.353 19.493 40.256 1.00 88.12 608 ARG A C 1
ATOM 4969 O O . ARG A 1 608 ? -13.677 18.853 41.060 1.00 88.12 608 ARG A O 1
ATOM 4976 N N . LEU A 1 609 ? -15.426 18.984 39.650 1.00 90.81 609 LEU A N 1
ATOM 4977 C CA . LEU A 1 609 ? -15.862 17.599 39.825 1.00 90.81 609 LEU A CA 1
ATOM 4978 C C . LEU A 1 609 ? -14.862 16.627 39.192 1.00 90.81 609 LEU A C 1
ATOM 4980 O O . LEU A 1 609 ? -14.378 15.734 39.882 1.00 90.81 609 LEU A O 1
ATOM 4984 N N . ILE A 1 610 ? -14.513 16.834 37.922 1.00 92.88 610 ILE A N 1
ATOM 4985 C CA . ILE A 1 610 ? -13.613 15.936 37.182 1.00 92.88 610 ILE A CA 1
ATOM 4986 C C . ILE A 1 610 ? -12.191 15.954 37.750 1.00 92.88 610 ILE A C 1
ATOM 4988 O O . ILE A 1 610 ? -11.551 14.910 37.840 1.00 92.88 610 ILE A O 1
ATOM 4992 N N . THR A 1 611 ? -11.723 17.098 38.260 1.00 92.75 611 THR A N 1
ATOM 4993 C CA . THR A 1 611 ? -10.414 17.186 38.931 1.00 92.75 611 THR A CA 1
ATOM 4994 C C . THR A 1 611 ? -10.343 16.260 40.154 1.00 92.75 611 THR A C 1
ATOM 4996 O O . THR A 1 611 ? -9.308 15.655 40.431 1.00 92.75 611 THR A O 1
ATOM 4999 N N . ARG A 1 612 ? -11.456 16.088 40.886 1.00 94.56 612 ARG A N 1
ATOM 5000 C CA . ARG A 1 612 ? -11.529 15.149 42.022 1.00 94.56 612 ARG A CA 1
ATOM 5001 C C . ARG A 1 612 ? -11.516 13.681 41.591 1.00 94.56 612 ARG A C 1
ATOM 5003 O O . ARG A 1 612 ? -11.150 12.846 42.406 1.00 94.56 612 ARG A O 1
ATOM 5010 N N . LEU A 1 613 ? -11.898 13.391 40.348 1.00 94.94 613 LEU A N 1
ATOM 5011 C CA . LEU A 1 613 ? -11.850 12.063 39.727 1.00 94.94 613 LEU A CA 1
ATOM 5012 C C . LEU A 1 613 ? -10.504 11.802 39.025 1.00 94.94 613 LEU A C 1
ATOM 5014 O O . LEU A 1 613 ? -10.352 10.799 38.345 1.00 94.94 613 LEU A O 1
ATOM 5018 N N . GLY A 1 614 ? -9.516 12.690 39.168 1.00 95.44 614 GLY A N 1
ATOM 5019 C CA . GLY A 1 614 ? -8.177 12.481 38.610 1.00 95.44 614 GLY A CA 1
ATOM 5020 C C . GLY A 1 614 ? -7.983 13.001 37.185 1.00 95.44 614 GLY A C 1
ATOM 5021 O O . GLY A 1 614 ? -6.985 12.654 36.558 1.00 95.44 614 GLY A O 1
ATOM 5022 N N . TYR A 1 615 ? -8.890 13.838 36.669 1.00 96.81 615 TYR A N 1
ATOM 5023 C CA . TYR A 1 615 ? -8.631 14.573 35.429 1.00 96.81 615 TYR A CA 1
ATOM 5024 C C . TYR A 1 615 ? -7.574 15.665 35.645 1.00 96.81 615 TYR A C 1
ATOM 5026 O O . TYR A 1 615 ? -7.640 16.427 36.613 1.00 96.81 615 TYR A O 1
ATOM 5034 N N . THR A 1 616 ? -6.636 15.779 34.708 1.00 96.00 616 THR A N 1
ATOM 5035 C CA . THR A 1 616 ? -5.643 16.856 34.605 1.00 96.00 616 THR A CA 1
ATOM 5036 C C . THR A 1 616 ? -5.972 17.761 33.426 1.00 96.00 616 THR A C 1
ATOM 5038 O O . THR A 1 616 ? -6.522 17.309 32.425 1.00 96.00 616 THR A O 1
ATOM 5041 N N . ARG A 1 617 ? -5.677 19.062 33.541 1.00 94.56 617 ARG A N 1
ATOM 5042 C CA . ARG A 1 617 ? -5.823 20.015 32.430 1.00 94.56 617 ARG A CA 1
ATOM 5043 C C . ARG A 1 617 ? -4.569 19.991 31.567 1.00 94.56 617 ARG A C 1
ATOM 5045 O O . ARG A 1 617 ? -3.485 20.251 32.076 1.00 94.56 617 ARG A O 1
ATOM 5052 N N . GLU A 1 618 ? -4.753 19.782 30.272 1.00 94.00 618 GLU A N 1
ATOM 5053 C CA . GLU A 1 618 ? -3.666 19.692 29.291 1.00 94.00 618 GLU A CA 1
ATOM 5054 C C . GLU A 1 618 ? -3.542 20.966 28.457 1.00 94.00 618 GLU A C 1
ATOM 5056 O O . GLU A 1 618 ? -2.452 21.376 28.068 1.00 94.00 618 GLU A O 1
ATOM 5061 N N . GLY A 1 619 ? -4.667 21.635 28.203 1.00 93.31 619 GLY A N 1
ATOM 5062 C CA . GLY A 1 619 ? -4.683 22.854 27.408 1.00 93.31 619 GLY A CA 1
ATOM 5063 C C . GLY A 1 619 ? -6.078 23.432 27.224 1.00 93.31 619 GLY A C 1
ATOM 5064 O O . GLY A 1 619 ? -7.051 22.992 27.838 1.00 93.31 619 GLY A O 1
ATOM 5065 N N . VAL A 1 620 ? -6.167 24.442 26.363 1.00 95.00 620 VAL A N 1
ATOM 5066 C CA . VAL A 1 620 ? -7.430 25.042 25.926 1.00 95.00 620 VAL A CA 1
ATOM 5067 C C . VAL A 1 620 ? -7.550 24.838 24.423 1.00 95.00 620 VAL A C 1
ATOM 5069 O O . VAL A 1 620 ? -6.638 25.199 23.683 1.00 95.00 620 VAL A O 1
ATOM 5072 N N . ILE A 1 621 ? -8.676 24.282 23.981 1.00 94.88 621 ILE A N 1
ATOM 5073 C CA . ILE A 1 621 ? -8.993 24.087 22.563 1.00 94.88 621 ILE A CA 1
ATOM 5074 C C . ILE A 1 621 ? -10.162 24.985 22.155 1.00 94.88 621 ILE A C 1
ATOM 5076 O O . ILE A 1 621 ? -11.101 25.203 22.926 1.00 94.88 621 ILE A O 1
ATOM 5080 N N . THR A 1 622 ? -10.115 25.498 20.926 1.00 94.31 622 THR A N 1
ATOM 5081 C CA . THR A 1 622 ? -11.185 26.318 20.341 1.00 94.31 622 THR A CA 1
ATOM 5082 C C . THR A 1 622 ? -11.838 25.545 19.208 1.00 94.31 622 THR A C 1
ATOM 5084 O O . THR A 1 622 ? -11.293 25.458 18.112 1.00 94.31 622 THR A O 1
ATOM 5087 N N . MET A 1 623 ? -13.013 24.985 19.482 1.00 91.38 623 MET A N 1
ATOM 5088 C CA . MET A 1 623 ? -13.845 24.277 18.509 1.00 91.38 623 MET A CA 1
ATOM 5089 C C . MET A 1 623 ? -14.905 25.228 17.929 1.00 91.38 623 MET A C 1
ATOM 5091 O O . MET A 1 623 ? -15.176 26.269 18.531 1.00 91.38 623 MET A O 1
ATOM 5095 N N . PRO A 1 624 ? -15.571 24.894 16.803 1.00 88.31 624 PRO A N 1
ATOM 5096 C CA . PRO A 1 624 ? -16.464 25.828 16.110 1.00 88.31 624 PRO A CA 1
ATOM 5097 C C . PRO A 1 624 ? -17.632 26.337 16.969 1.00 88.31 624 PRO A C 1
ATOM 5099 O O . PRO A 1 624 ? -18.197 27.388 16.689 1.00 88.31 624 PRO A O 1
ATOM 5102 N N . HIS A 1 625 ? -17.996 25.590 18.013 1.00 83.94 625 HIS A N 1
ATOM 5103 C CA . HIS A 1 625 ? -19.154 25.849 18.866 1.00 83.94 625 HIS A CA 1
ATOM 5104 C C . HIS A 1 625 ? -18.800 26.178 20.332 1.00 83.94 625 HIS A C 1
ATOM 5106 O O . HIS A 1 625 ? -19.690 26.611 21.071 1.00 83.94 625 HIS A O 1
ATOM 5112 N N . LYS A 1 626 ? -17.545 25.975 20.779 1.00 88.00 626 LYS A N 1
ATOM 5113 C CA . LYS A 1 626 ? -17.102 26.262 22.161 1.00 88.00 626 LYS A CA 1
ATOM 5114 C C . LYS A 1 626 ? -15.580 26.398 22.299 1.00 88.00 626 LYS A C 1
ATOM 5116 O O . LYS A 1 626 ? -14.821 25.743 21.588 1.00 88.00 626 LYS A O 1
ATOM 5121 N N . THR A 1 627 ? -15.150 27.171 23.296 1.00 91.94 627 THR A N 1
ATOM 5122 C CA . THR A 1 627 ? -13.790 27.113 23.856 1.00 91.94 627 THR A CA 1
ATOM 5123 C C . THR A 1 627 ? -13.815 26.243 25.110 1.00 91.94 627 THR A C 1
ATOM 5125 O O . THR A 1 627 ? -14.610 26.486 26.022 1.00 91.94 627 THR A O 1
ATOM 5128 N N . ALA A 1 628 ? -12.972 25.216 25.151 1.00 92.75 628 ALA A N 1
ATOM 5129 C CA . ALA A 1 628 ? -13.017 24.168 26.165 1.00 92.75 628 ALA A CA 1
ATOM 5130 C C . ALA A 1 628 ? -11.648 23.915 26.801 1.00 92.75 628 ALA A C 1
ATOM 5132 O O . ALA A 1 628 ? -10.618 24.033 26.136 1.00 92.75 628 ALA A O 1
ATOM 5133 N N . TYR A 1 629 ? -11.645 23.521 28.077 1.00 94.38 629 TYR A N 1
ATOM 5134 C CA . TYR A 1 629 ? -10.470 22.900 28.683 1.00 94.38 629 TYR A CA 1
ATOM 5135 C C . TYR A 1 629 ? -10.353 21.471 28.161 1.00 94.38 629 TYR A C 1
ATOM 5137 O O . TYR A 1 629 ? -11.261 20.672 28.378 1.00 94.38 629 TYR A O 1
ATOM 5145 N N . LEU A 1 630 ? -9.238 21.152 27.503 1.00 96.12 630 LEU A N 1
ATOM 5146 C CA . LEU A 1 630 ? -8.881 19.771 27.204 1.00 96.12 630 LEU A CA 1
ATOM 5147 C C . LEU A 1 630 ? -8.318 19.144 28.477 1.00 96.12 630 LEU A C 1
ATOM 5149 O O . LEU A 1 630 ? -7.347 19.644 29.053 1.00 96.12 630 LEU A O 1
ATOM 5153 N N . THR A 1 631 ? -8.953 18.069 28.926 1.00 96.94 631 THR A N 1
ATOM 5154 C CA . THR A 1 631 ? -8.601 17.368 30.159 1.00 96.94 631 THR A CA 1
ATOM 5155 C C . THR A 1 631 ? -8.411 15.888 29.901 1.00 96.94 631 THR A C 1
ATOM 5157 O O . THR A 1 631 ? -9.181 15.305 29.141 1.00 96.94 631 THR A O 1
ATOM 5160 N N . PHE A 1 632 ? -7.415 15.275 30.537 1.00 97.25 632 PHE A N 1
ATOM 5161 C CA . PHE A 1 632 ? -7.145 13.842 30.443 1.00 97.25 632 PHE A CA 1
ATOM 5162 C C . PHE A 1 632 ? -7.285 13.180 31.808 1.00 97.25 632 PHE A C 1
ATOM 5164 O O . PHE A 1 632 ? -6.827 13.698 32.820 1.00 97.25 632 PHE A O 1
ATOM 5171 N N . CYS A 1 633 ? -7.876 11.996 31.828 1.00 97.44 633 CYS A N 1
ATOM 5172 C CA . CYS A 1 633 ? -7.889 11.097 32.965 1.00 97.44 633 CYS A CA 1
ATOM 5173 C C . CYS A 1 633 ? -7.318 9.760 32.507 1.00 97.44 633 CYS A C 1
ATOM 5175 O O . CYS A 1 633 ? -7.891 9.096 31.644 1.00 97.44 633 CYS A O 1
ATOM 5177 N N . THR A 1 634 ? -6.162 9.376 33.037 1.00 95.88 634 THR A N 1
ATOM 5178 C CA . THR A 1 634 ? -5.620 8.029 32.832 1.00 95.88 634 THR A CA 1
ATOM 5179 C C . THR A 1 634 ? -6.204 7.081 33.870 1.00 95.88 634 THR A C 1
ATOM 5181 O O . THR A 1 634 ? -6.662 7.506 34.936 1.00 95.88 634 THR A O 1
ATOM 5184 N N . ARG A 1 635 ? -6.152 5.779 33.581 1.00 92.31 635 ARG A N 1
ATOM 5185 C CA . ARG A 1 635 ? -6.591 4.740 34.517 1.00 92.31 635 ARG A CA 1
ATOM 5186 C C . ARG A 1 635 ? -5.838 4.838 35.852 1.00 92.31 635 ARG A C 1
ATOM 5188 O O . ARG A 1 635 ? -6.435 4.709 36.916 1.00 92.31 635 ARG A O 1
ATOM 5195 N N . GLU A 1 636 ? -4.540 5.127 35.795 1.00 92.62 636 GLU A N 1
ATOM 5196 C CA . GLU A 1 636 ? -3.675 5.291 36.963 1.00 92.62 636 GLU A CA 1
ATOM 5197 C C . GLU A 1 636 ? -4.082 6.505 37.805 1.00 92.62 636 GLU A C 1
ATOM 5199 O O . GLU A 1 636 ? -4.253 6.367 39.017 1.00 92.62 636 GLU A O 1
ATOM 5204 N N . ASN A 1 637 ? -4.305 7.664 37.174 1.00 94.44 637 ASN A N 1
ATOM 5205 C CA . ASN A 1 637 ? -4.722 8.880 37.878 1.00 94.44 637 ASN A CA 1
ATOM 5206 C C . ASN A 1 637 ? -6.097 8.700 38.534 1.00 94.44 637 ASN A C 1
ATOM 5208 O O . ASN A 1 637 ? -6.310 9.144 39.664 1.00 94.44 637 ASN A O 1
ATOM 5212 N N . TYR A 1 638 ? -7.024 8.034 37.838 1.00 95.38 638 TYR A N 1
ATOM 5213 C CA . TYR A 1 638 ? -8.347 7.724 38.369 1.00 95.38 638 TYR A CA 1
ATOM 5214 C C . TYR A 1 638 ? -8.255 6.839 39.615 1.00 95.38 638 TYR A C 1
ATOM 5216 O O . TYR A 1 638 ? -8.795 7.180 40.668 1.00 95.38 638 TYR A O 1
ATOM 5224 N N . TRP A 1 639 ? -7.514 5.734 39.535 1.00 93.25 639 TRP A N 1
ATOM 5225 C CA . TRP A 1 639 ? -7.357 4.800 40.650 1.00 93.25 639 TRP A CA 1
ATOM 5226 C C . TRP A 1 639 ? -6.539 5.353 41.817 1.00 93.25 639 TRP A C 1
ATOM 5228 O O . TRP A 1 639 ? -6.710 4.891 42.940 1.00 93.25 639 TRP A O 1
ATOM 5238 N N . GLU A 1 640 ? -5.674 6.344 41.600 1.00 93.81 640 GLU A N 1
ATOM 5239 C CA . GLU A 1 640 ? -5.025 7.056 42.705 1.00 93.81 640 GLU A CA 1
ATOM 5240 C C . GLU A 1 640 ? -6.045 7.865 43.526 1.00 93.81 640 GLU A C 1
ATOM 5242 O O . GLU A 1 640 ? -5.954 7.922 44.754 1.00 93.81 640 GLU A O 1
ATOM 5247 N N . LYS A 1 641 ? -7.036 8.481 42.865 1.00 93.88 641 LYS A N 1
ATOM 5248 C CA . LYS A 1 641 ? -8.098 9.257 43.531 1.00 93.88 641 LYS A CA 1
ATOM 5249 C C . LYS A 1 641 ? -9.239 8.396 44.069 1.00 93.88 641 LYS A C 1
ATOM 5251 O O . LYS A 1 641 ? -9.832 8.766 45.081 1.00 93.88 641 LYS A O 1
ATOM 5256 N N . CYS A 1 642 ? -9.514 7.272 43.416 1.00 92.06 642 CYS A N 1
ATOM 5257 C CA . CYS A 1 642 ? -10.588 6.331 43.727 1.00 92.06 642 CYS A CA 1
ATOM 5258 C C . CYS A 1 642 ? -10.029 4.894 43.823 1.00 92.06 642 CYS A C 1
ATOM 5260 O O . CYS A 1 642 ? -10.307 4.064 42.954 1.00 92.06 642 CYS A O 1
ATOM 5262 N N . PRO A 1 643 ? -9.208 4.565 44.837 1.00 89.31 643 PRO A N 1
ATOM 5263 C CA . PRO A 1 643 ? -8.539 3.263 44.935 1.00 89.31 643 PRO A CA 1
ATOM 5264 C C . PRO A 1 643 ? -9.505 2.076 45.024 1.00 89.31 643 PRO A C 1
ATOM 5266 O O . PRO A 1 643 ? -9.208 0.996 44.514 1.00 89.31 643 PRO A O 1
ATOM 5269 N N . GLU A 1 644 ? -10.680 2.268 45.618 1.00 87.31 644 GLU A N 1
ATOM 5270 C CA . GLU A 1 644 ? -11.743 1.267 45.699 1.00 87.31 644 GLU A CA 1
ATOM 5271 C C . GLU A 1 644 ? -12.273 0.843 44.317 1.00 87.31 644 GLU A C 1
ATOM 5273 O O . GLU A 1 644 ? -12.582 -0.328 44.110 1.00 87.31 644 GLU A O 1
ATOM 5278 N N . SER A 1 645 ? -12.282 1.756 43.339 1.00 84.75 645 SER A N 1
ATOM 5279 C CA . SER A 1 645 ? -12.702 1.469 41.962 1.00 84.75 645 SER A CA 1
ATOM 5280 C C . SER A 1 645 ? -11.788 0.461 41.265 1.00 84.75 645 SER A C 1
ATOM 5282 O O . SER A 1 645 ? -12.228 -0.279 40.388 1.00 84.75 645 SER A O 1
ATOM 5284 N N . ARG A 1 646 ? -10.512 0.379 41.664 1.00 80.62 646 ARG A N 1
ATOM 5285 C CA . ARG A 1 646 ? -9.565 -0.591 41.100 1.00 80.62 646 ARG A CA 1
ATOM 5286 C C . ARG A 1 646 ? -9.933 -2.034 41.451 1.00 80.62 646 ARG A C 1
ATOM 5288 O O . ARG A 1 646 ? -9.654 -2.938 40.671 1.00 80.62 646 ARG A O 1
ATOM 5295 N N . LEU A 1 647 ? -10.502 -2.267 42.632 1.00 66.81 647 LEU A N 1
ATOM 5296 C CA . LEU A 1 647 ? -10.885 -3.610 43.079 1.00 66.81 647 LEU A CA 1
ATOM 5297 C C . LEU A 1 647 ? -12.177 -4.069 42.402 1.00 66.81 647 LEU A C 1
ATOM 5299 O O . LEU A 1 647 ? -12.258 -5.218 41.985 1.00 66.81 647 LEU A O 1
ATOM 5303 N N . GLU A 1 648 ? -13.137 -3.159 42.242 1.00 68.75 648 GLU A N 1
ATOM 5304 C CA . GLU A 1 648 ? -14.408 -3.426 41.559 1.00 68.75 648 GLU A CA 1
ATOM 5305 C C . GLU A 1 648 ? -14.196 -3.784 40.083 1.00 68.75 648 GLU A C 1
ATOM 5307 O O . GLU A 1 648 ? -14.705 -4.795 39.612 1.00 68.75 648 GLU A O 1
ATOM 5312 N N . VAL A 1 649 ? -13.347 -3.030 39.377 1.00 64.44 649 VAL A N 1
ATOM 5313 C CA . VAL A 1 649 ? -13.037 -3.282 37.960 1.00 64.44 649 VAL A CA 1
ATOM 5314 C C . VAL A 1 649 ? -12.365 -4.642 37.719 1.00 64.44 649 VAL A C 1
ATOM 5316 O O . VAL A 1 649 ? -12.555 -5.233 36.666 1.00 64.44 649 VAL A O 1
ATOM 5319 N N . ASN A 1 650 ? -11.587 -5.164 38.672 1.00 58.75 650 ASN A N 1
ATOM 5320 C CA . ASN A 1 650 ? -10.944 -6.477 38.519 1.00 58.75 650 ASN A CA 1
ATOM 5321 C C . ASN A 1 650 ? -11.884 -7.662 38.824 1.00 58.75 650 ASN A C 1
ATOM 5323 O O . ASN A 1 650 ? -11.504 -8.805 38.568 1.00 58.75 650 ASN A O 1
ATOM 5327 N N . ASN A 1 651 ? -13.060 -7.404 39.408 1.00 47.38 651 ASN A N 1
ATOM 5328 C CA . ASN A 1 651 ? -14.041 -8.419 39.808 1.00 47.38 651 ASN A CA 1
ATOM 5329 C C . ASN A 1 651 ? -15.300 -8.442 38.916 1.00 47.38 651 ASN A C 1
ATOM 5331 O O . ASN A 1 651 ? -16.088 -9.384 39.033 1.00 47.38 651 ASN A O 1
ATOM 5335 N N . ALA A 1 652 ? -15.495 -7.415 38.082 1.00 46.50 652 ALA A N 1
ATOM 5336 C CA . ALA A 1 652 ? -16.527 -7.317 37.047 1.00 46.50 652 ALA A CA 1
ATOM 5337 C C . ALA A 1 652 ? -16.032 -7.921 35.725 1.00 46.50 652 ALA A C 1
ATOM 5339 O O . ALA A 1 652 ? -16.875 -8.511 35.008 1.00 46.50 652 ALA A O 1
#

Organism: NCBI:txid651561

Secondary structure (DSSP, 8-state):
--HHHHHHT--S--TT-SSTT-EET--TTHHHHS-GGGT--EEEEEEEE-GGGEEEEETTSS-HHHHHHHHHGGGS-HHHHHHHHH-TTPEEEEE-HHHHHHHHTSHHHHHHHHTTSEEEEEEEEEEEEE-TTSSEEE-TT-SEEEEE-EEEEETTEEEPPPHHHHHHHHHHHHHTTSHHHHHHHHH-TTEEEE---EEEEEEETTEE-GGG-EEEEE-SSSGGGGGS-EEEHHHHHSPPSTTPPPHHHHHHHHHHHHHT--HHHHHHHHHHHHHHHHHHHHHHIIIII-EEE---TTTEEEEE-TTS-EEEEEEE-GGGEEEEGGGHHHHHHHSTTTTTTT--EE-HHHHHHHHIIIIIIIIIHHHHHHHHHTTSS-HHHHHHHHHHHHHTTGGG-SSSHHHHHHH-SEEEEE-HHHHHHTT--TTTS-SS-SS-EEEEE-GGGGGG--HHHHS-S-SS--EEEEETTTTEEEEEEE--HHHHHHHHHHHHTSTTTHHHH---S-HHHHHHHHHHHTTSSSB--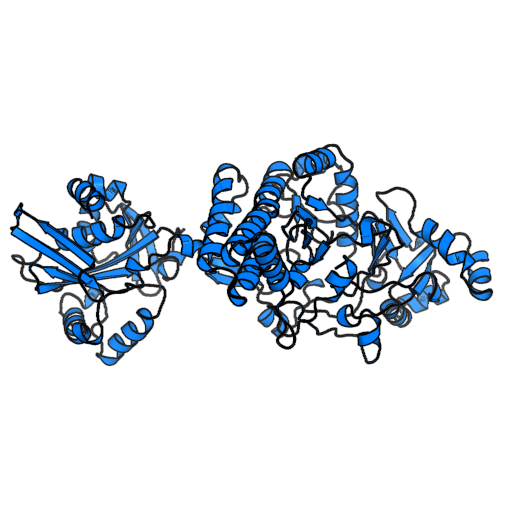EEEEETTEEEEEEEEE-TTTSGGGGTTT--TTEEEEEEEE----TTT--HHHHHHHHHHHHHHSTT--EEEE--BTT-HHHHHHHHHTT-EEEEEEEETTEEEEEEEEEHHHHHHH-HHHHHHHTT-

Radius of gyration: 31.58 Å; Cα contacts (8 Å, |Δi|>4): 1221; chains: 1; bounding box: 69×60×101 Å